Protein AF-A0A7X8EXA1-F1 (afdb_monomer)

Structure (mmCIF, N/CA/C/O backbone):
data_AF-A0A7X8EXA1-F1
#
_entry.id   AF-A0A7X8EXA1-F1
#
loop_
_atom_site.group_PDB
_atom_site.id
_atom_site.type_symbol
_atom_site.label_atom_id
_atom_site.label_alt_id
_atom_site.label_comp_id
_atom_site.label_asym_id
_atom_site.label_entity_id
_atom_site.label_seq_id
_atom_site.pdbx_PDB_ins_code
_atom_site.Cartn_x
_atom_site.Cartn_y
_atom_site.Cartn_z
_atom_site.occupancy
_atom_site.B_iso_or_equiv
_atom_site.auth_seq_id
_atom_site.auth_comp_id
_atom_site.auth_asym_id
_atom_site.auth_atom_id
_atom_site.pdbx_PDB_model_num
ATOM 1 N N . MET A 1 1 ? 13.795 88.797 9.357 1.00 57.66 1 MET A N 1
ATOM 2 C CA . MET A 1 1 ? 13.241 87.889 10.390 1.00 57.66 1 MET A CA 1
ATOM 3 C C . MET A 1 1 ? 12.680 86.569 9.829 1.00 57.66 1 MET A C 1
ATOM 5 O O . MET A 1 1 ? 12.387 85.672 10.601 1.00 57.66 1 MET A O 1
ATOM 9 N N . THR A 1 2 ? 12.597 86.390 8.504 1.00 54.97 2 THR A N 1
ATOM 10 C CA . THR A 1 2 ? 11.978 85.218 7.845 1.00 54.97 2 THR A CA 1
ATOM 11 C C . THR A 1 2 ? 12.916 84.017 7.639 1.00 54.97 2 THR A C 1
ATOM 13 O O . THR A 1 2 ? 12.450 82.886 7.584 1.00 54.97 2 THR A O 1
ATOM 16 N N . LYS A 1 3 ? 14.245 84.219 7.595 1.00 51.75 3 LYS A N 1
ATOM 17 C CA . LYS A 1 3 ? 15.216 83.119 7.404 1.00 51.75 3 LYS A CA 1
ATOM 18 C C . LYS A 1 3 ? 15.344 82.175 8.608 1.00 51.75 3 LYS A C 1
ATOM 20 O O . LYS A 1 3 ? 15.678 81.016 8.412 1.00 51.75 3 LYS A O 1
ATOM 25 N N . PHE A 1 4 ? 15.042 82.625 9.827 1.00 53.31 4 PHE A N 1
ATOM 26 C CA . PHE A 1 4 ? 15.158 81.777 11.023 1.00 53.31 4 PHE A CA 1
ATOM 27 C C . PHE A 1 4 ? 14.016 80.760 11.169 1.00 53.31 4 PHE A C 1
ATOM 29 O O . PHE A 1 4 ? 14.211 79.714 11.782 1.00 53.31 4 PHE A O 1
ATOM 36 N N . LYS A 1 5 ? 12.847 81.016 10.564 1.00 60.47 5 LYS A N 1
ATOM 37 C CA . LYS A 1 5 ? 11.698 80.102 10.646 1.00 60.47 5 LYS A CA 1
ATOM 38 C C . LYS A 1 5 ? 11.886 78.855 9.769 1.00 60.47 5 LYS A C 1
ATOM 40 O O . LYS A 1 5 ? 11.562 77.755 10.199 1.00 60.47 5 LYS A O 1
ATOM 45 N N . LEU A 1 6 ? 12.536 79.009 8.611 1.00 58.44 6 LEU A N 1
ATOM 46 C CA . LEU A 1 6 ? 12.763 77.911 7.663 1.00 58.44 6 LEU A CA 1
ATOM 47 C C . LEU A 1 6 ? 13.738 76.839 8.195 1.00 58.44 6 LEU A C 1
ATOM 49 O O . LEU A 1 6 ? 13.540 75.651 7.967 1.00 58.44 6 LEU A O 1
ATOM 53 N N . PHE A 1 7 ? 14.776 77.233 8.944 1.00 60.03 7 PHE A N 1
ATOM 54 C CA . PHE A 1 7 ? 15.737 76.271 9.509 1.00 60.03 7 PHE A CA 1
ATOM 55 C C . PHE A 1 7 ? 15.149 75.439 10.657 1.00 60.03 7 PHE A C 1
ATOM 57 O O . PHE A 1 7 ? 15.532 74.282 10.830 1.00 60.03 7 PHE A O 1
ATOM 64 N N . SER A 1 8 ? 14.195 76.003 11.403 1.00 68.06 8 SER A N 1
ATOM 65 C CA . SER A 1 8 ? 13.476 75.300 12.472 1.00 68.06 8 SER A CA 1
ATOM 66 C C . SER A 1 8 ? 12.603 74.168 11.916 1.00 68.06 8 SER A C 1
ATOM 68 O O . SER A 1 8 ? 12.642 73.043 12.412 1.00 68.06 8 SER A O 1
ATOM 70 N N . GLU A 1 9 ? 11.881 74.432 10.825 1.00 72.25 9 GLU A N 1
ATOM 71 C CA . GLU A 1 9 ? 10.966 73.460 10.214 1.00 72.25 9 GLU A CA 1
ATOM 72 C C . GLU A 1 9 ? 11.718 72.302 9.539 1.00 72.25 9 GLU A C 1
ATOM 74 O O . GLU A 1 9 ? 11.336 71.142 9.689 1.00 72.25 9 GLU A O 1
ATOM 79 N N . VAL A 1 10 ? 12.861 72.575 8.899 1.00 72.19 10 VAL A N 1
ATOM 80 C CA . VAL A 1 10 ? 13.711 71.522 8.310 1.00 72.19 10 VAL A CA 1
ATOM 81 C C . VAL A 1 10 ? 14.333 70.627 9.389 1.00 72.19 10 VAL A C 1
ATOM 83 O O . VAL A 1 10 ? 14.447 69.414 9.199 1.00 72.19 10 VAL A O 1
ATOM 86 N N . ALA A 1 11 ? 14.717 71.190 10.538 1.00 74.00 11 ALA A N 1
ATOM 87 C CA . ALA A 1 11 ? 15.238 70.410 11.660 1.00 74.00 11 ALA A CA 1
ATOM 88 C C . ALA A 1 11 ? 14.150 69.541 12.315 1.00 74.00 11 ALA A C 1
ATOM 90 O O . ALA A 1 11 ? 14.417 68.388 12.663 1.00 74.00 11 ALA A O 1
ATOM 91 N N . ALA A 1 12 ? 12.922 70.056 12.435 1.00 77.06 12 ALA A N 1
ATOM 92 C CA . ALA A 1 12 ? 11.778 69.301 12.940 1.00 77.06 12 ALA A CA 1
ATOM 93 C C . ALA A 1 12 ? 11.393 68.146 11.999 1.00 77.06 12 ALA A C 1
ATOM 95 O O . ALA A 1 12 ? 11.204 67.021 12.458 1.00 77.06 12 ALA A O 1
ATOM 96 N N . MET A 1 13 ? 11.380 68.385 10.684 1.00 78.69 13 MET A N 1
ATOM 97 C CA . MET A 1 13 ? 11.054 67.361 9.688 1.00 78.69 13 MET A CA 1
ATOM 98 C C . MET A 1 13 ? 12.090 66.227 9.657 1.00 78.69 13 MET A C 1
ATOM 100 O O . MET A 1 13 ? 11.718 65.060 9.589 1.00 78.69 13 MET A O 1
ATOM 104 N N . LYS A 1 14 ? 13.388 66.539 9.792 1.00 76.31 14 LYS A N 1
ATOM 105 C CA . LYS A 1 14 ? 14.449 65.516 9.875 1.00 76.31 14 LYS A CA 1
ATOM 106 C C . LYS A 1 14 ? 14.354 64.664 11.143 1.00 76.31 14 LYS A C 1
ATOM 108 O O . LYS A 1 14 ? 14.619 63.467 11.086 1.00 76.31 14 LYS A O 1
ATOM 113 N N . ARG A 1 15 ? 13.958 65.256 12.276 1.00 78.00 15 ARG A N 1
ATOM 114 C CA . ARG A 1 15 ? 13.738 64.519 13.533 1.00 78.00 15 ARG A CA 1
ATOM 115 C C . ARG A 1 15 ? 12.502 63.629 13.463 1.00 78.00 15 ARG A C 1
ATOM 117 O O . ARG A 1 15 ? 12.566 62.495 13.921 1.00 78.00 15 ARG A O 1
ATOM 124 N N . LEU A 1 16 ? 11.420 64.115 12.853 1.00 80.00 16 LEU A N 1
ATOM 125 C CA . LEU A 1 16 ? 10.209 63.325 12.637 1.00 80.00 16 LEU A CA 1
ATOM 126 C C . LEU A 1 16 ? 10.483 62.142 11.705 1.00 80.00 16 LEU A C 1
ATOM 128 O O . LEU A 1 16 ? 10.108 61.025 12.034 1.00 80.00 16 LEU A O 1
ATOM 132 N N . LEU A 1 17 ? 11.199 62.363 10.597 1.00 77.19 17 LEU A N 1
ATOM 133 C CA . LEU A 1 17 ? 11.576 61.297 9.667 1.00 77.19 17 LEU A CA 1
ATOM 134 C C . LEU A 1 17 ? 12.504 60.268 10.333 1.00 77.19 17 LEU A C 1
ATOM 136 O O . LEU A 1 17 ? 12.326 59.071 10.145 1.00 77.19 17 LEU A O 1
ATOM 140 N N . GLY A 1 18 ? 13.448 60.723 11.163 1.00 76.00 18 GLY A N 1
ATOM 141 C CA . GLY A 1 18 ? 14.304 59.842 11.959 1.00 76.00 18 GLY A CA 1
ATOM 142 C C . GLY A 1 18 ? 13.521 58.995 12.964 1.00 76.00 18 GLY A C 1
ATOM 143 O O . GLY A 1 18 ? 13.777 57.802 13.064 1.00 76.00 18 GLY A O 1
ATOM 144 N N . LEU A 1 19 ? 12.538 59.579 13.659 1.00 74.38 19 LEU A N 1
ATOM 145 C CA . LEU A 1 19 ? 11.654 58.861 14.588 1.00 74.38 19 LEU A CA 1
ATOM 146 C C . LEU A 1 19 ? 10.725 57.876 13.869 1.00 74.38 19 LEU A C 1
ATOM 148 O O . LEU A 1 19 ? 10.514 56.780 14.375 1.00 74.38 19 LEU A O 1
ATOM 152 N N . LEU A 1 20 ? 10.221 58.228 12.683 1.00 68.62 20 LEU A N 1
ATOM 153 C CA . LEU A 1 20 ? 9.398 57.341 11.856 1.00 68.62 20 LEU A CA 1
ATOM 154 C C . LEU A 1 20 ? 10.208 56.151 11.335 1.00 68.62 20 LEU A C 1
ATOM 156 O O . LEU A 1 20 ? 9.727 55.027 11.393 1.00 68.62 20 LEU A O 1
ATOM 160 N N . MET A 1 21 ? 11.455 56.377 10.912 1.00 71.25 21 MET A N 1
ATOM 161 C CA . MET A 1 21 ? 12.379 55.306 10.524 1.00 71.25 21 MET A CA 1
ATOM 162 C C . MET A 1 21 ? 12.764 54.434 11.724 1.00 71.25 21 MET A C 1
ATOM 164 O O . MET A 1 21 ? 12.786 53.217 11.601 1.00 71.25 21 MET A O 1
ATOM 168 N N . PHE A 1 22 ? 13.007 55.022 12.902 1.00 65.25 22 PHE A N 1
ATOM 169 C CA . PHE A 1 22 ? 13.291 54.249 14.115 1.00 65.25 22 PHE A CA 1
ATOM 170 C C . PHE A 1 22 ? 12.087 53.405 14.543 1.00 65.25 22 PHE A C 1
ATOM 172 O O . PHE A 1 22 ? 12.274 52.243 14.885 1.00 65.25 22 PHE A O 1
ATOM 179 N N . ALA A 1 23 ? 10.866 53.944 14.458 1.00 63.88 23 ALA A N 1
ATOM 180 C CA . ALA A 1 23 ? 9.625 53.204 14.695 1.00 63.88 23 ALA A CA 1
ATOM 181 C C . ALA A 1 23 ? 9.433 52.065 13.676 1.00 63.88 23 ALA A C 1
ATOM 183 O O . ALA A 1 23 ? 9.052 50.966 14.062 1.00 63.88 23 ALA A O 1
ATOM 184 N N . TYR A 1 24 ? 9.783 52.285 12.402 1.00 54.41 24 TYR A N 1
ATOM 185 C CA . TYR A 1 24 ? 9.725 51.258 11.352 1.00 54.41 24 TYR A CA 1
ATOM 186 C C . TYR A 1 24 ? 10.758 50.134 11.525 1.00 54.41 24 TYR A C 1
ATOM 188 O O . TYR A 1 24 ? 10.539 49.029 11.046 1.00 54.41 24 TYR A O 1
ATOM 196 N N . ILE A 1 25 ? 11.883 50.397 12.200 1.00 55.88 25 ILE A N 1
ATOM 197 C CA . ILE A 1 25 ? 12.930 49.393 12.477 1.00 55.88 25 ILE A CA 1
ATOM 198 C C . ILE A 1 25 ? 12.704 48.706 13.840 1.00 55.88 25 ILE A C 1
ATOM 200 O O . ILE A 1 25 ? 13.284 47.658 14.109 1.0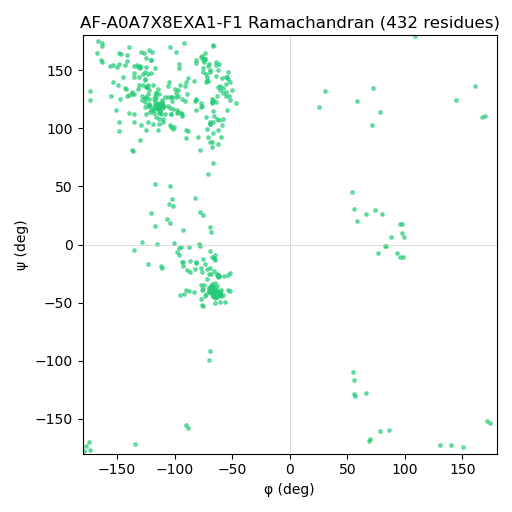0 55.88 25 ILE A O 1
ATOM 204 N N . SER A 1 26 ? 11.852 49.269 14.707 1.00 42.91 26 SER A N 1
ATOM 205 C CA . SER A 1 26 ? 11.541 48.717 16.038 1.00 42.91 26 SER A CA 1
ATOM 206 C C . SER A 1 26 ? 10.224 47.940 16.119 1.00 42.91 26 SER A C 1
ATOM 208 O O . SER A 1 26 ? 9.927 47.375 17.170 1.00 42.91 26 SER A O 1
ATOM 210 N N . VAL A 1 27 ? 9.492 47.794 15.009 1.00 40.69 27 VAL A N 1
ATOM 211 C CA . VAL A 1 27 ? 8.623 46.623 14.822 1.00 40.69 27 VAL A CA 1
ATOM 212 C C . VAL A 1 27 ? 9.540 45.429 14.582 1.00 40.69 27 VAL A C 1
ATOM 214 O O . VAL A 1 27 ? 9.992 45.167 13.471 1.00 40.69 27 VAL A O 1
ATOM 217 N N . SER A 1 28 ? 9.876 44.735 15.665 1.00 34.12 28 SER A N 1
ATOM 218 C CA . SER A 1 28 ? 10.446 43.396 15.607 1.00 34.12 28 SER A CA 1
ATOM 219 C C . SER A 1 28 ? 9.615 42.556 14.639 1.00 34.12 28 SER A C 1
ATOM 221 O O . SER A 1 28 ? 8.415 42.396 14.856 1.00 34.12 28 SER A O 1
ATOM 223 N N . MET A 1 29 ? 10.249 42.013 13.595 1.00 37.69 29 MET A N 1
ATOM 224 C CA . MET A 1 29 ? 9.716 40.854 12.885 1.00 37.69 29 MET A CA 1
ATOM 225 C C . MET A 1 29 ? 9.664 39.716 13.907 1.00 37.69 29 MET A C 1
ATOM 227 O O . MET A 1 29 ? 10.631 38.977 14.082 1.00 37.69 29 MET A O 1
ATOM 231 N N . SER A 1 30 ? 8.575 39.628 14.668 1.00 35.41 30 SER A N 1
ATOM 232 C CA . SER A 1 30 ? 8.242 38.402 15.367 1.00 35.41 30 SER A CA 1
ATOM 233 C C . SER A 1 30 ? 7.915 37.400 14.273 1.00 35.41 30 SER A C 1
ATOM 235 O O . SER A 1 30 ? 6.872 37.502 13.630 1.00 35.41 30 SER A O 1
ATOM 237 N N . PHE A 1 31 ? 8.824 36.460 14.024 1.00 46.53 31 PHE A N 1
ATOM 238 C CA . PHE A 1 31 ? 8.404 35.183 13.471 1.00 46.53 31 PHE A CA 1
ATOM 239 C C . PHE A 1 31 ? 7.334 34.678 14.432 1.00 46.53 31 PHE A C 1
ATOM 241 O O . PHE A 1 31 ? 7.623 34.524 15.622 1.00 46.53 31 PHE A O 1
ATOM 248 N N . ALA A 1 32 ? 6.096 34.545 13.957 1.00 46.31 32 ALA A N 1
ATOM 249 C CA . ALA A 1 32 ? 5.057 33.859 14.700 1.00 46.31 32 ALA A CA 1
ATOM 250 C C . ALA A 1 32 ? 5.573 32.432 14.910 1.00 46.31 32 ALA A C 1
ATOM 252 O O . ALA A 1 32 ? 5.526 31.585 14.025 1.00 46.31 32 ALA A O 1
ATOM 253 N N . GLY A 1 33 ? 6.233 32.201 16.042 1.00 52.16 33 GLY A N 1
ATOM 254 C CA . GLY A 1 33 ? 6.531 30.860 16.487 1.00 52.16 33 GLY A CA 1
ATOM 255 C C . GLY A 1 33 ? 5.198 30.306 16.936 1.00 52.16 33 GLY A C 1
ATOM 256 O O . GLY A 1 33 ? 4.767 30.655 18.032 1.00 52.16 33 GLY A O 1
ATOM 257 N N . TYR A 1 34 ? 4.537 29.511 16.095 1.00 68.12 34 TYR A N 1
ATOM 258 C CA . TYR A 1 34 ? 3.334 28.760 16.464 1.00 68.12 34 TYR A CA 1
ATOM 259 C C . TYR A 1 34 ? 3.733 27.694 17.489 1.00 68.12 34 TYR A C 1
ATOM 261 O O . TYR A 1 34 ? 3.852 26.513 17.192 1.00 68.12 34 TYR A O 1
ATOM 269 N N . SER A 1 35 ? 4.071 28.118 18.706 1.00 71.38 35 SER A N 1
ATOM 270 C CA . SER A 1 35 ? 4.483 27.220 19.786 1.00 71.38 35 SER A CA 1
ATOM 271 C C . SER A 1 35 ? 3.341 26.307 20.227 1.00 71.38 35 SER A C 1
ATOM 273 O O . SER A 1 35 ? 3.572 25.254 20.814 1.00 71.38 35 SER A O 1
ATOM 275 N N . ASP A 1 36 ? 2.108 26.725 19.964 1.00 86.06 36 ASP A N 1
ATOM 276 C CA . ASP A 1 36 ? 0.900 25.952 20.206 1.00 86.06 36 ASP A CA 1
ATOM 277 C C . ASP A 1 36 ? 0.594 24.952 19.081 1.00 86.06 36 ASP A C 1
ATOM 279 O O . ASP A 1 36 ? -0.068 23.951 19.354 1.00 86.06 36 ASP A O 1
ATOM 283 N N . GLY A 1 37 ? 1.123 25.153 17.870 1.00 92.56 37 GLY A N 1
ATOM 284 C CA . GLY A 1 37 ? 0.905 24.275 16.721 1.00 92.56 37 GLY A CA 1
ATOM 285 C C . GLY A 1 37 ? -0.492 24.406 16.118 1.00 92.56 37 GLY A C 1
ATOM 286 O O . GLY A 1 37 ? -1.003 23.425 15.585 1.00 92.56 37 GLY A O 1
ATOM 287 N N . TRP A 1 38 ? -1.115 25.585 16.207 1.00 95.75 38 TRP A N 1
ATOM 288 C CA . TRP A 1 38 ? -2.446 25.831 15.647 1.00 95.75 38 TRP A CA 1
ATOM 289 C C . TRP A 1 38 ? -2.451 26.999 14.661 1.00 95.75 38 TRP A C 1
ATOM 291 O O . TRP A 1 38 ? -1.713 27.966 14.822 1.00 95.75 38 TRP A O 1
ATOM 301 N N . ILE A 1 39 ? -3.314 26.888 13.652 1.00 94.19 39 ILE A N 1
ATOM 302 C CA . ILE A 1 39 ? -3.810 27.998 12.836 1.00 94.19 39 ILE A CA 1
ATOM 303 C C . ILE A 1 39 ? -5.338 27.939 12.920 1.00 94.19 39 ILE A C 1
ATOM 305 O O . ILE A 1 39 ? -5.996 27.118 12.275 1.00 94.19 39 ILE A O 1
ATOM 309 N N . THR A 1 40 ? -5.896 28.766 13.786 1.00 95.00 40 THR A N 1
ATOM 310 C CA . THR A 1 40 ? -7.311 28.804 14.155 1.00 95.00 40 THR A CA 1
ATOM 311 C C . THR A 1 40 ? -8.110 29.774 13.287 1.00 95.00 40 THR A C 1
ATOM 313 O O . THR A 1 40 ? -7.573 30.496 12.446 1.00 95.00 40 THR A O 1
ATOM 316 N N . ALA A 1 41 ? -9.431 29.784 13.457 1.00 92.38 41 ALA A N 1
ATOM 317 C CA . ALA A 1 41 ? -10.293 30.765 12.811 1.00 92.38 41 ALA A CA 1
ATOM 318 C C . ALA A 1 41 ? -9.799 32.204 13.054 1.00 92.38 41 ALA A C 1
ATOM 320 O O . ALA A 1 41 ? -9.413 32.550 14.164 1.00 92.38 41 ALA A O 1
ATOM 321 N N . GLU A 1 42 ? -9.876 33.039 12.012 1.00 88.75 42 GLU A N 1
ATOM 322 C CA . GLU A 1 42 ? -9.376 34.430 11.970 1.00 88.75 42 GLU A CA 1
ATOM 323 C C . GLU A 1 42 ? -7.854 34.586 11.817 1.00 88.75 42 GLU A C 1
ATOM 325 O O . GLU A 1 42 ? -7.387 35.696 11.552 1.00 88.75 42 GLU A O 1
ATOM 330 N N . GLU A 1 43 ? -7.087 33.497 11.878 1.00 92.56 43 GLU A N 1
ATOM 331 C CA . GLU A 1 43 ? -5.656 33.515 11.579 1.00 92.56 43 GLU A CA 1
ATOM 332 C C . GLU A 1 43 ? -5.426 33.270 10.085 1.00 92.56 43 GLU A C 1
ATOM 334 O O . GLU A 1 43 ? -5.967 32.337 9.483 1.00 92.56 43 GLU A O 1
ATOM 339 N N . TYR A 1 44 ? -4.627 34.139 9.466 1.00 92.81 44 TYR A N 1
ATOM 340 C CA . TYR A 1 44 ? -4.177 33.957 8.094 1.00 92.81 44 TYR A CA 1
ATOM 341 C C . TYR A 1 44 ? -2.694 34.253 7.985 1.00 92.81 44 TYR A C 1
ATOM 343 O O . TYR A 1 44 ? -2.247 35.397 8.106 1.00 92.81 44 TYR A O 1
ATOM 351 N N . GLU A 1 45 ? -1.939 33.202 7.712 1.00 93.12 45 GLU A N 1
ATOM 352 C CA . GLU A 1 45 ? -0.497 33.247 7.792 1.00 93.12 45 GLU A CA 1
ATOM 353 C C . GLU A 1 45 ? 0.155 33.512 6.440 1.00 93.12 45 GLU A C 1
ATOM 355 O O . GLU A 1 45 ? -0.366 33.193 5.372 1.00 93.12 45 GLU A O 1
ATOM 360 N N . GLY A 1 46 ? 1.336 34.125 6.479 1.00 92.88 46 GLY A N 1
ATOM 361 C CA . GLY A 1 46 ? 2.170 34.270 5.293 1.00 92.88 46 GLY A CA 1
ATOM 362 C C . GLY A 1 46 ? 2.724 32.910 4.875 1.00 92.88 46 GLY A C 1
ATOM 363 O O . GLY A 1 46 ? 2.106 32.170 4.118 1.00 92.88 46 GLY A O 1
ATOM 364 N N . HIS A 1 47 ? 3.906 32.573 5.375 1.00 94.75 47 HIS A N 1
ATOM 365 C CA . HIS A 1 47 ? 4.546 31.291 5.109 1.00 94.75 47 HIS A CA 1
ATOM 366 C C . HIS A 1 47 ? 4.905 30.611 6.427 1.00 94.75 47 HIS A C 1
ATOM 368 O O . HIS A 1 47 ? 5.671 31.162 7.219 1.00 94.75 47 HIS A O 1
ATOM 374 N N . VAL A 1 48 ? 4.392 29.404 6.631 1.00 94.62 48 VAL A N 1
ATOM 375 C CA . VAL A 1 48 ? 4.649 28.574 7.806 1.00 94.62 48 VAL A CA 1
ATOM 376 C C . VAL A 1 48 ? 5.591 27.451 7.405 1.00 94.62 48 VAL A C 1
ATOM 378 O O . VAL A 1 48 ? 5.333 26.743 6.442 1.00 94.62 48 VAL A O 1
ATOM 381 N N . SER A 1 49 ? 6.696 27.288 8.129 1.00 95.50 49 SER A N 1
ATOM 382 C CA . SER A 1 49 ? 7.595 26.141 7.970 1.00 95.50 49 SER A CA 1
ATOM 383 C C . SER A 1 49 ? 7.579 25.333 9.261 1.00 95.50 49 SER A C 1
ATOM 385 O O . SER A 1 49 ? 7.894 25.871 10.325 1.00 95.50 49 SER A O 1
ATOM 387 N N . TRP A 1 50 ? 7.187 24.064 9.175 1.00 95.44 50 TRP A N 1
ATOM 388 C CA . TRP A 1 50 ? 6.974 23.200 10.331 1.00 95.44 50 TRP A CA 1
ATOM 389 C C . TRP A 1 50 ? 7.856 21.952 10.274 1.00 95.44 50 TRP A C 1
ATOM 391 O O . TRP A 1 50 ? 7.708 21.074 9.421 1.00 95.44 50 TRP A O 1
ATOM 401 N N . THR A 1 51 ? 8.783 21.864 11.226 1.00 94.50 51 THR A N 1
ATOM 402 C CA . THR A 1 51 ? 9.788 20.793 11.335 1.00 94.50 51 THR A CA 1
ATOM 403 C C . THR A 1 51 ? 9.622 19.945 12.597 1.00 94.50 51 THR A C 1
ATOM 405 O O . THR A 1 51 ? 10.424 19.040 12.830 1.00 94.50 51 THR A O 1
ATOM 408 N N . ASN A 1 52 ? 8.623 20.240 13.437 1.00 90.06 52 ASN A N 1
ATOM 409 C CA . ASN A 1 52 ? 8.424 19.550 14.707 1.00 90.06 52 ASN A CA 1
ATOM 410 C C . ASN A 1 52 ? 7.796 18.168 14.470 1.00 90.06 52 ASN A C 1
ATOM 412 O O . ASN A 1 52 ? 6.688 18.067 13.951 1.00 90.06 52 ASN A O 1
ATOM 416 N N . SER A 1 53 ? 8.508 17.111 14.861 1.00 90.31 53 SER A N 1
ATOM 417 C CA . SER A 1 53 ? 8.050 15.718 14.761 1.00 90.31 53 SER A CA 1
ATOM 418 C C . SER A 1 53 ? 7.226 15.254 15.965 1.00 90.31 53 SER A C 1
ATOM 420 O O . SER A 1 53 ? 6.597 14.206 15.908 1.00 90.31 53 SER A O 1
ATOM 422 N N . ASN A 1 54 ? 7.248 16.000 17.073 1.00 90.69 54 ASN A N 1
ATOM 423 C CA . ASN A 1 54 ? 6.573 15.622 18.319 1.00 90.69 54 ASN A CA 1
ATOM 424 C C . ASN A 1 54 ? 5.191 16.273 18.467 1.00 90.69 54 ASN A C 1
ATOM 426 O O . ASN A 1 54 ? 4.462 15.960 19.406 1.00 90.69 54 ASN A O 1
ATOM 430 N N . GLN A 1 55 ? 4.857 17.217 17.589 1.00 92.75 55 GLN A N 1
ATOM 431 C CA . GLN A 1 55 ? 3.620 17.983 17.632 1.00 92.75 55 GLN A CA 1
ATOM 432 C C . GLN A 1 55 ? 3.186 18.313 16.210 1.00 92.75 55 GLN A C 1
ATOM 434 O O . GLN A 1 55 ? 3.953 18.903 15.445 1.00 92.75 55 GLN A O 1
ATOM 439 N N . SER A 1 56 ? 1.955 17.948 15.877 1.00 95.12 56 SER A N 1
ATOM 440 C CA . SER A 1 56 ? 1.353 18.265 14.588 1.00 95.12 56 SER A CA 1
ATOM 441 C C . SER A 1 56 ? 0.999 19.749 14.511 1.00 95.12 56 SER A C 1
ATOM 443 O O . SER A 1 56 ? 0.628 20.355 15.518 1.00 95.12 56 SER A O 1
ATOM 445 N N . LEU A 1 57 ? 1.092 20.323 13.314 1.00 96.88 57 LEU A N 1
ATOM 446 C CA . LEU A 1 57 ? 0.455 21.598 13.000 1.00 96.88 57 LEU A CA 1
ATOM 447 C C . LEU A 1 57 ? -1.013 21.322 12.668 1.00 96.88 57 LEU A C 1
ATOM 449 O O . LEU A 1 57 ? -1.292 20.498 11.800 1.00 96.88 57 LEU A O 1
ATOM 453 N N . ILE A 1 58 ? -1.941 21.987 13.349 1.00 97.56 58 ILE A N 1
ATOM 454 C CA . ILE A 1 58 ? -3.381 21.808 13.151 1.00 97.56 58 ILE A CA 1
ATOM 455 C C . ILE A 1 58 ? -3.966 23.086 12.557 1.00 97.56 58 ILE A C 1
ATOM 457 O O . ILE A 1 58 ? -3.887 24.152 13.165 1.00 97.56 58 ILE A O 1
ATOM 461 N N . VAL A 1 59 ? -4.594 22.977 11.389 1.00 97.56 59 VAL A N 1
ATOM 462 C CA . VAL A 1 59 ? -5.368 24.066 10.784 1.00 97.56 59 VAL A CA 1
ATOM 463 C C . VAL A 1 59 ? -6.849 23.813 11.030 1.00 97.56 59 VAL A C 1
ATOM 465 O O . VAL A 1 59 ? -7.404 22.816 10.562 1.00 97.56 59 VAL A O 1
ATOM 468 N N . ASP A 1 60 ? -7.487 24.711 11.778 1.00 96.94 60 ASP A N 1
ATOM 469 C CA . ASP A 1 60 ? -8.902 24.623 12.135 1.00 96.94 60 ASP A CA 1
ATOM 470 C C . ASP A 1 60 ? -9.586 25.992 12.002 1.00 96.94 60 ASP A C 1
ATOM 472 O O . ASP A 1 60 ? -9.745 26.754 12.958 1.00 96.94 60 ASP A O 1
ATOM 476 N N . GLY A 1 61 ? -9.950 26.319 10.763 1.00 94.12 61 GLY A N 1
ATOM 477 C CA . GLY A 1 61 ? -10.725 27.503 10.394 1.00 94.12 61 GLY A CA 1
ATOM 478 C C . GLY A 1 61 ? -9.894 28.683 9.886 1.00 94.12 61 GLY A C 1
ATOM 479 O O . GLY A 1 61 ? -10.470 29.631 9.351 1.00 94.12 61 GLY A O 1
ATOM 480 N N . GLY A 1 62 ? -8.567 28.632 10.013 1.00 95.38 62 GLY A N 1
ATOM 481 C CA . GLY A 1 62 ? -7.651 29.672 9.532 1.00 95.38 62 GLY A CA 1
ATOM 482 C C . GLY A 1 62 ? -7.171 29.465 8.095 1.00 95.38 62 GLY A C 1
ATOM 483 O O . GLY A 1 62 ? -7.857 28.852 7.274 1.00 95.38 62 GLY A O 1
ATOM 484 N N . GLY A 1 63 ? -6.011 30.006 7.737 1.00 96.62 63 GLY A N 1
ATOM 485 C CA . GLY A 1 63 ? -5.439 29.854 6.398 1.00 96.62 63 GLY A CA 1
ATOM 486 C C . GLY A 1 63 ? -3.974 30.267 6.313 1.00 96.62 63 GLY A C 1
ATOM 487 O O . GLY A 1 63 ? -3.401 30.762 7.280 1.00 96.62 63 GLY A O 1
ATOM 488 N N . ALA A 1 64 ? -3.358 30.059 5.151 1.00 96.50 64 ALA A N 1
ATOM 489 C CA . ALA A 1 64 ? -1.981 30.476 4.907 1.00 96.50 64 ALA A CA 1
ATOM 490 C C . ALA A 1 64 ? -1.688 30.684 3.414 1.00 96.50 64 ALA A C 1
ATOM 492 O O . ALA A 1 64 ? -2.276 30.028 2.552 1.00 96.50 64 ALA A O 1
ATOM 493 N N . ILE A 1 65 ? -0.712 31.534 3.080 1.00 96.94 65 ILE A N 1
ATOM 494 C CA . ILE A 1 65 ? -0.161 31.566 1.714 1.00 96.94 65 ILE A CA 1
ATOM 495 C C . ILE A 1 65 ? 0.651 30.287 1.458 1.00 96.94 65 ILE A C 1
ATOM 497 O O . ILE A 1 65 ? 0.558 29.699 0.387 1.00 96.94 65 ILE A O 1
ATOM 501 N N . GLY A 1 66 ? 1.427 29.817 2.429 1.00 97.00 66 GLY A N 1
ATOM 502 C CA . GLY A 1 66 ? 2.188 28.579 2.286 1.00 97.00 66 GLY A CA 1
ATOM 503 C C . GLY A 1 66 ? 2.358 27.859 3.610 1.00 97.00 66 GLY A C 1
ATOM 504 O O . GLY A 1 66 ? 2.664 28.496 4.615 1.00 97.00 66 GLY A O 1
ATOM 505 N N . ILE A 1 67 ? 2.196 26.541 3.597 1.00 97.88 67 ILE A N 1
ATOM 506 C CA . ILE A 1 67 ? 2.583 25.656 4.692 1.00 97.88 67 ILE A CA 1
ATOM 507 C C . ILE A 1 67 ? 3.588 24.653 4.141 1.00 97.88 67 ILE A C 1
ATOM 509 O O . ILE A 1 67 ? 3.279 23.894 3.229 1.00 97.88 67 ILE A O 1
ATOM 513 N N . GLU A 1 68 ? 4.793 24.652 4.691 1.00 97.94 68 GLU A N 1
ATOM 514 C CA . GLU A 1 68 ? 5.870 23.748 4.319 1.00 97.94 68 GLU A CA 1
ATOM 515 C C . GLU A 1 68 ? 6.189 22.805 5.483 1.00 97.94 68 GLU A C 1
ATOM 517 O O . GLU A 1 68 ? 6.714 23.224 6.518 1.00 97.94 68 GLU A O 1
ATOM 522 N N . MET A 1 69 ? 5.906 21.521 5.295 1.00 98.06 69 MET A N 1
ATOM 523 C CA . MET A 1 69 ? 6.207 20.442 6.232 1.00 98.06 69 MET A CA 1
ATOM 524 C C . MET A 1 69 ? 7.535 19.785 5.837 1.00 98.06 69 MET A C 1
ATOM 526 O O . MET A 1 69 ? 7.803 19.584 4.651 1.00 98.06 69 MET A O 1
ATOM 530 N N . ARG A 1 70 ? 8.396 19.483 6.813 1.00 95.50 70 ARG A N 1
ATOM 531 C CA . ARG A 1 70 ? 9.744 18.917 6.606 1.00 95.50 70 ARG A CA 1
ATOM 532 C C . ARG A 1 70 ? 10.091 17.872 7.664 1.00 95.50 70 ARG A C 1
ATOM 534 O O . ARG A 1 70 ? 9.524 17.875 8.757 1.00 95.50 70 ARG A O 1
ATOM 541 N N . ASN A 1 71 ? 11.109 17.056 7.397 1.00 94.25 71 ASN A N 1
ATOM 542 C CA . ASN A 1 71 ? 11.523 15.935 8.244 1.00 94.25 71 ASN A CA 1
ATOM 543 C C . ASN A 1 71 ? 10.356 14.954 8.483 1.00 94.25 71 ASN A C 1
ATOM 545 O O . ASN A 1 71 ? 9.704 14.550 7.533 1.00 94.25 71 ASN A O 1
ATOM 549 N N . HIS A 1 72 ? 10.087 14.578 9.736 1.00 94.38 72 HIS A N 1
ATOM 550 C CA . HIS A 1 72 ? 8.994 13.684 10.145 1.00 94.38 72 HIS A CA 1
ATOM 551 C C . HIS A 1 72 ? 7.800 14.458 10.731 1.00 94.38 72 HIS A C 1
ATOM 553 O O . HIS A 1 72 ? 7.187 14.018 11.703 1.00 94.38 72 HIS A O 1
ATOM 559 N N . SER A 1 73 ? 7.535 15.672 10.243 1.00 96.12 73 SER A N 1
ATOM 560 C CA . SER A 1 73 ? 6.470 16.509 10.793 1.00 96.12 73 SER A CA 1
ATOM 561 C C . SER A 1 73 ? 5.085 16.128 10.259 1.00 96.12 73 SER A C 1
ATOM 563 O O . SER A 1 73 ? 4.959 15.486 9.217 1.00 96.12 73 SER A O 1
ATOM 565 N N . GLN A 1 74 ? 4.039 16.503 10.998 1.00 97.62 74 GLN A N 1
ATOM 566 C CA . GLN A 1 74 ? 2.652 16.145 10.685 1.00 97.62 74 GLN A CA 1
ATOM 567 C C . GLN A 1 74 ? 1.777 17.393 10.565 1.00 97.62 74 GLN A C 1
ATOM 569 O O . GLN A 1 74 ? 1.874 18.299 11.398 1.00 97.62 74 GLN A O 1
ATOM 574 N N . LEU A 1 75 ? 0.928 17.433 9.541 1.00 98.38 75 LEU A N 1
ATOM 575 C CA . LEU A 1 75 ? -0.079 18.470 9.313 1.00 98.38 75 LEU A CA 1
ATOM 576 C C . LEU A 1 75 ? -1.469 17.841 9.368 1.00 98.38 75 LEU A C 1
ATOM 578 O O . LEU A 1 75 ? -1.736 16.888 8.647 1.00 98.38 75 LEU A O 1
ATOM 582 N N . GLU A 1 76 ? -2.364 18.400 10.177 1.00 98.25 76 GLU A N 1
ATOM 583 C CA . GLU A 1 76 ? -3.785 18.053 10.175 1.00 98.25 76 GLU A CA 1
ATOM 584 C C . GLU A 1 76 ? -4.592 19.270 9.709 1.00 98.25 76 GLU A C 1
ATOM 586 O O . GLU A 1 76 ? -4.601 20.310 10.369 1.00 98.25 76 GLU A O 1
ATOM 591 N N . VAL A 1 77 ? -5.296 19.153 8.583 1.00 98.31 77 VAL A N 1
ATOM 592 C CA . VAL A 1 77 ? -6.204 20.199 8.090 1.00 98.31 77 VAL A CA 1
ATOM 593 C C . VAL A 1 77 ? -7.637 19.769 8.376 1.00 98.31 77 VAL A C 1
ATOM 595 O O . VAL A 1 77 ? -8.192 18.904 7.698 1.00 98.31 77 VAL A O 1
ATOM 598 N N . ARG A 1 78 ? -8.244 20.354 9.410 1.00 97.62 78 ARG A N 1
ATOM 599 C CA . ARG A 1 78 ? -9.628 20.058 9.816 1.00 97.62 78 ARG A CA 1
ATOM 600 C C . ARG A 1 78 ? -10.642 20.908 9.087 1.00 97.62 78 ARG A C 1
ATOM 602 O O . ARG A 1 78 ? -11.726 20.428 8.774 1.00 97.62 78 ARG A O 1
ATOM 609 N N . SER A 1 79 ? -10.310 22.175 8.897 1.00 97.50 79 SER A N 1
ATOM 610 C CA . SER A 1 79 ? -11.091 23.142 8.144 1.00 97.50 79 SER A CA 1
ATOM 611 C C . SER A 1 79 ? -10.204 24.337 7.810 1.00 97.50 79 SER A C 1
ATOM 613 O O . SER A 1 79 ? -9.233 24.613 8.514 1.00 97.50 79 SER A O 1
ATOM 615 N N . THR A 1 80 ? -10.547 25.084 6.765 1.00 97.62 80 THR A N 1
ATOM 616 C CA . THR A 1 80 ? -9.911 26.371 6.474 1.00 97.62 80 THR A CA 1
ATOM 617 C C . THR A 1 80 ? -10.964 27.459 6.357 1.00 97.62 80 THR A C 1
ATOM 619 O O . THR A 1 80 ? -12.136 27.215 6.055 1.00 97.62 80 THR A O 1
ATOM 622 N N . SER A 1 81 ? -10.512 28.694 6.507 1.00 93.81 81 SER A N 1
ATOM 623 C CA . SER A 1 81 ? -11.224 29.874 6.042 1.00 93.81 81 SER A CA 1
ATOM 624 C C . SER A 1 81 ? -11.623 29.674 4.577 1.00 93.81 81 SER A C 1
ATOM 626 O O . SER A 1 81 ? -10.840 29.194 3.759 1.00 93.81 81 SER A O 1
ATOM 628 N N . SER A 1 82 ? -12.879 29.973 4.265 1.00 89.56 82 SER A N 1
ATOM 629 C CA . SER A 1 82 ? -13.492 29.719 2.959 1.00 89.56 82 SER A CA 1
ATOM 630 C C . SER A 1 82 ? -14.298 30.953 2.534 1.00 89.56 82 SER A C 1
ATOM 632 O O . SER A 1 82 ? -14.856 31.629 3.407 1.00 89.56 82 SER A O 1
ATOM 634 N N . PRO A 1 83 ? -14.395 31.274 1.229 1.00 92.00 83 PRO A N 1
ATOM 635 C CA . PRO A 1 83 ? -13.838 30.540 0.082 1.00 92.00 83 PRO A CA 1
ATOM 636 C C . PRO A 1 83 ? -12.326 30.748 -0.089 1.00 92.00 83 PRO A C 1
ATOM 638 O O . PRO A 1 83 ? -11.800 31.731 0.419 1.00 92.00 83 PRO A O 1
ATOM 641 N N . LEU A 1 84 ? -11.631 29.888 -0.838 1.00 91.25 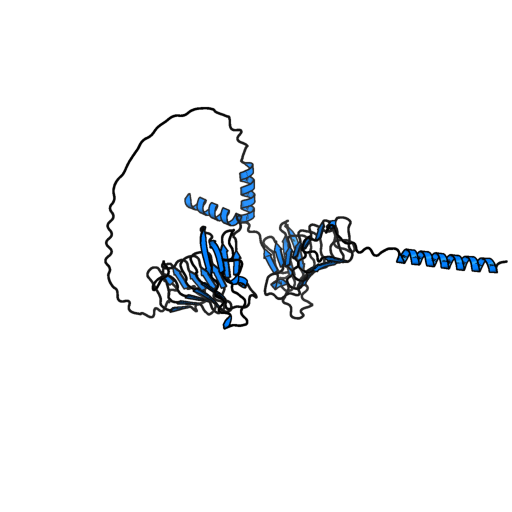84 LEU A N 1
ATOM 642 C CA . LEU A 1 84 ? -10.215 30.053 -1.201 1.00 91.25 84 LEU A CA 1
ATOM 643 C C . LEU A 1 84 ? -9.957 31.400 -1.898 1.00 91.25 84 LEU A C 1
ATOM 645 O O . LEU A 1 84 ? -10.611 31.736 -2.891 1.00 91.25 84 LEU A O 1
ATOM 649 N N . GLY A 1 85 ? -8.983 32.169 -1.406 1.00 89.06 85 GLY A N 1
ATOM 650 C CA . GLY A 1 85 ? -8.697 33.507 -1.920 1.00 89.06 85 GLY A CA 1
ATOM 651 C C . GLY A 1 85 ? -7.496 34.184 -1.262 1.00 89.06 85 GLY A C 1
ATOM 652 O O . GLY A 1 85 ? -6.757 33.596 -0.478 1.00 89.06 85 GLY A O 1
ATOM 653 N N . LEU A 1 86 ? -7.276 35.457 -1.597 1.00 84.69 86 LEU A N 1
ATOM 654 C CA . LEU A 1 86 ? -6.250 36.265 -0.938 1.00 84.69 86 LEU A CA 1
ATOM 655 C C . LEU A 1 86 ? -6.683 36.538 0.507 1.00 84.69 86 LEU A C 1
ATOM 657 O O . LEU A 1 86 ? -7.551 37.379 0.731 1.00 84.69 86 LEU A O 1
ATOM 661 N N . GLY A 1 87 ? -6.081 35.839 1.470 1.00 88.19 87 GLY A N 1
ATOM 662 C CA . GLY A 1 87 ? -6.462 35.945 2.882 1.00 88.19 87 GLY A CA 1
ATOM 663 C C . GLY A 1 87 ? -7.410 34.848 3.370 1.00 88.19 87 GLY A C 1
ATOM 664 O O . GLY A 1 87 ? -7.934 34.967 4.474 1.00 88.19 87 GLY A O 1
ATOM 665 N N . SER A 1 88 ? -7.646 33.803 2.571 1.00 93.50 88 SER A N 1
ATOM 666 C CA . SER A 1 88 ? -8.470 32.660 2.966 1.00 93.50 88 SER A CA 1
ATOM 667 C C . SER A 1 88 ? -8.036 31.356 2.293 1.00 93.50 88 SER A C 1
ATOM 669 O O . SER A 1 88 ? -7.486 31.351 1.189 1.00 93.50 88 SER A O 1
ATOM 671 N N . GLY A 1 89 ? -8.305 30.232 2.953 1.00 96.69 89 GLY A N 1
ATOM 672 C CA . GLY A 1 89 ? -7.844 28.912 2.533 1.00 96.69 89 GLY A CA 1
ATOM 673 C C . GLY A 1 89 ? -6.334 28.753 2.693 1.00 96.69 89 GLY A C 1
ATOM 674 O O . GLY A 1 89 ? -5.665 29.569 3.332 1.00 96.69 89 GLY A O 1
ATOM 675 N N . ILE A 1 90 ? -5.786 27.697 2.100 1.00 98.12 90 ILE A N 1
ATOM 676 C CA . ILE A 1 90 ? -4.336 27.502 2.014 1.00 98.12 90 ILE A CA 1
ATOM 677 C C . ILE A 1 90 ? -3.920 27.562 0.545 1.00 98.12 90 ILE A C 1
ATOM 679 O O . ILE A 1 90 ? -4.385 26.766 -0.264 1.00 98.12 90 ILE A O 1
ATOM 683 N N . GLN A 1 91 ? -3.049 28.492 0.157 1.00 97.94 91 GLN A N 1
ATOM 684 C CA . GLN A 1 91 ? -2.644 28.570 -1.254 1.00 97.94 91 GLN A CA 1
ATOM 685 C C . GLN A 1 91 ? -1.696 27.418 -1.622 1.00 97.94 91 GLN A C 1
ATOM 687 O O . GLN A 1 91 ? -1.873 26.774 -2.652 1.00 97.94 91 GLN A O 1
ATOM 692 N N . VAL A 1 92 ? -0.713 27.104 -0.779 1.00 98.06 92 VAL A N 1
ATOM 693 C CA . VAL A 1 92 ? 0.214 25.995 -1.044 1.00 98.06 92 VAL A CA 1
ATOM 694 C C . VAL A 1 92 ? 0.455 25.179 0.216 1.00 98.06 92 VAL A C 1
ATOM 696 O O . VAL A 1 92 ? 0.784 25.735 1.262 1.00 98.06 92 VAL A O 1
ATOM 699 N N . ILE A 1 93 ? 0.342 23.860 0.098 1.00 98.62 93 ILE A N 1
ATOM 700 C CA . ILE A 1 93 ? 0.875 22.902 1.068 1.00 98.62 93 ILE A CA 1
ATOM 701 C C . ILE A 1 93 ? 2.030 22.169 0.390 1.00 98.62 93 ILE A C 1
ATOM 703 O O . ILE A 1 93 ? 1.833 21.558 -0.655 1.00 98.62 93 ILE A O 1
ATOM 707 N N . GLY A 1 94 ? 3.227 22.233 0.967 1.00 98.31 94 GLY A N 1
ATOM 708 C CA . GLY A 1 94 ? 4.400 21.487 0.518 1.00 98.31 94 GLY A CA 1
ATOM 709 C C . GLY A 1 94 ? 4.834 20.480 1.572 1.00 98.31 94 GLY A C 1
ATOM 710 O O . GLY A 1 94 ? 5.223 20.875 2.668 1.00 98.31 94 GLY A O 1
ATOM 711 N N . LEU A 1 95 ? 4.790 19.192 1.248 1.00 98.38 95 LEU A N 1
ATOM 712 C CA . LEU A 1 95 ? 5.242 18.107 2.116 1.00 98.38 95 LEU A CA 1
ATOM 713 C C . LEU A 1 95 ? 6.610 17.613 1.645 1.00 98.38 95 LEU A C 1
ATOM 715 O O . LEU A 1 95 ? 6.755 17.224 0.491 1.00 98.38 95 LEU A O 1
ATOM 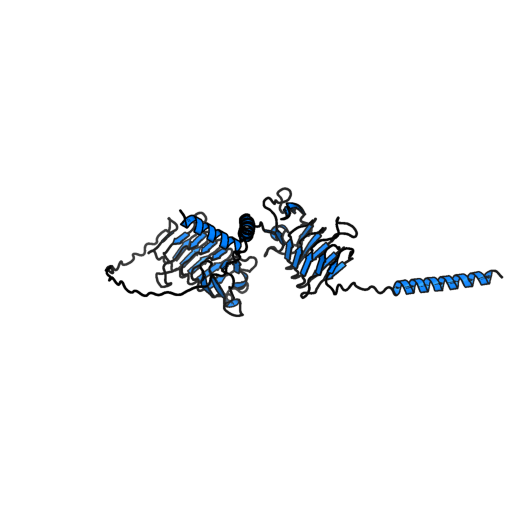719 N N . ASN A 1 96 ? 7.612 17.631 2.521 1.00 97.25 96 ASN A N 1
ATOM 720 C CA . ASN A 1 96 ? 8.979 17.200 2.220 1.00 97.25 96 ASN A CA 1
ATOM 721 C C . ASN A 1 96 ? 9.415 16.027 3.107 1.00 97.25 96 ASN A C 1
ATOM 723 O O . ASN A 1 96 ? 8.823 15.767 4.156 1.00 97.25 96 ASN A O 1
ATOM 727 N N . ASP A 1 97 ? 10.507 15.373 2.714 1.00 95.00 97 ASP A N 1
ATOM 728 C CA . ASP A 1 97 ? 11.179 14.304 3.459 1.00 95.00 97 ASP A CA 1
ATOM 729 C C . ASP A 1 97 ? 10.242 13.143 3.822 1.00 95.00 97 ASP A C 1
ATOM 731 O O . ASP A 1 97 ? 9.853 12.401 2.936 1.00 95.00 97 ASP A O 1
ATOM 735 N N . TYR A 1 98 ? 9.886 12.972 5.095 1.00 94.50 98 TYR A N 1
ATOM 736 C CA . TYR A 1 98 ? 9.003 11.920 5.612 1.00 94.50 98 TYR A CA 1
ATOM 737 C C . TYR A 1 98 ? 7.774 12.530 6.302 1.00 94.50 98 TYR A C 1
ATOM 739 O O . TYR A 1 98 ? 7.238 11.960 7.256 1.00 94.50 98 TYR A O 1
ATOM 747 N N . SER A 1 99 ? 7.384 13.739 5.892 1.00 97.56 99 SER A N 1
ATOM 748 C CA . SER A 1 99 ? 6.246 14.433 6.487 1.00 97.56 99 SER A CA 1
ATOM 749 C C . SER A 1 99 ? 4.922 13.821 6.036 1.00 97.56 99 SER A C 1
ATOM 751 O O . SER A 1 99 ? 4.839 13.161 4.997 1.00 97.56 99 SER A O 1
ATOM 753 N N . HIS A 1 100 ? 3.888 14.028 6.844 1.00 98.06 100 HIS A N 1
ATOM 754 C CA . HIS A 1 100 ? 2.570 13.449 6.618 1.00 98.06 100 HIS A CA 1
ATOM 755 C C . HIS A 1 100 ? 1.463 14.502 6.723 1.00 98.06 100 HIS A C 1
ATOM 757 O O . HIS A 1 100 ? 1.543 15.415 7.554 1.00 98.06 100 HIS A O 1
ATOM 763 N N . LEU A 1 101 ? 0.430 14.357 5.894 1.00 98.62 101 LEU A N 1
ATOM 764 C CA . LEU A 1 101 ? -0.766 15.196 5.883 1.00 98.62 101 LEU A CA 1
ATOM 765 C C . LEU A 1 101 ? -2.034 14.365 6.100 1.00 98.62 101 LEU A C 1
ATOM 767 O O . LEU A 1 101 ? -2.347 13.508 5.282 1.00 98.62 101 LEU A O 1
ATOM 771 N N . ASP A 1 102 ? -2.818 14.744 7.106 1.00 98.31 102 ASP A N 1
ATOM 772 C CA . ASP A 1 102 ? -4.220 14.360 7.275 1.00 98.31 102 ASP A CA 1
ATOM 773 C C . ASP A 1 102 ? -5.131 15.510 6.807 1.00 98.31 102 ASP A C 1
ATOM 775 O O . ASP A 1 102 ? -5.346 16.488 7.534 1.00 98.31 102 ASP A O 1
ATOM 779 N N . TYR A 1 103 ? -5.690 15.421 5.596 1.00 98.44 103 TYR A N 1
ATOM 780 C CA . TYR A 1 103 ? -6.552 16.462 5.023 1.00 98.44 103 TYR A CA 1
ATOM 781 C C . TYR A 1 103 ? -8.032 16.091 5.139 1.00 98.44 103 TYR A C 1
ATOM 783 O O . TYR A 1 103 ? -8.572 15.325 4.339 1.00 98.44 103 TYR A O 1
ATOM 791 N N . ARG A 1 104 ? -8.717 16.639 6.145 1.00 97.50 104 ARG A N 1
ATOM 792 C CA . ARG A 1 104 ? -10.108 16.279 6.457 1.00 97.50 104 ARG A CA 1
ATOM 793 C C . ARG A 1 104 ? -11.132 17.161 5.761 1.00 97.50 104 ARG A C 1
ATOM 795 O O . ARG A 1 104 ? -12.153 16.653 5.310 1.00 97.50 104 ARG A O 1
ATOM 802 N N . ASN A 1 105 ? -10.894 18.471 5.728 1.00 97.56 105 ASN A N 1
ATOM 803 C CA . ASN A 1 105 ? -11.765 19.446 5.075 1.00 97.56 105 ASN A CA 1
ATOM 804 C C . ASN A 1 105 ? -11.055 20.804 4.949 1.00 97.56 105 ASN A C 1
ATOM 806 O O . ASN A 1 105 ? -10.089 21.072 5.658 1.00 97.56 105 ASN A O 1
ATOM 810 N N . GLY A 1 106 ? -11.575 21.695 4.109 1.00 97.56 106 GLY A N 1
ATOM 811 C CA . GLY A 1 106 ? -10.999 23.010 3.830 1.00 97.56 106 GLY A CA 1
ATOM 812 C C . GLY A 1 106 ? -10.894 23.279 2.336 1.00 97.56 106 GLY A C 1
ATOM 813 O O . GLY A 1 106 ? -11.408 22.515 1.522 1.00 97.56 106 GLY A O 1
ATOM 814 N N . GLU A 1 107 ? -10.238 24.376 1.977 1.00 98.25 107 GLU A N 1
ATOM 815 C CA . GLU A 1 107 ? -9.915 24.711 0.597 1.00 98.25 107 GLU A CA 1
ATOM 816 C C . GLU A 1 107 ? -8.413 24.974 0.443 1.00 98.25 107 GLU A C 1
ATOM 818 O O . GLU A 1 107 ? -7.822 25.815 1.132 1.00 98.25 107 GLU A O 1
ATOM 823 N N . THR A 1 108 ? -7.792 24.266 -0.498 1.00 98.44 108 THR A N 1
ATOM 824 C CA . THR A 1 108 ? -6.377 24.381 -0.834 1.00 98.44 108 THR A CA 1
ATOM 825 C C . THR A 1 108 ? -6.177 24.512 -2.335 1.00 98.44 108 THR A C 1
ATOM 827 O O . THR A 1 108 ? -6.766 23.771 -3.119 1.00 98.44 108 THR A O 1
ATOM 830 N N . PHE A 1 109 ? -5.339 25.461 -2.754 1.00 98.38 109 PHE A N 1
ATOM 831 C CA . PHE A 1 109 ? -5.067 25.642 -4.178 1.00 98.38 109 PHE A CA 1
ATOM 832 C C . PHE A 1 109 ? -4.111 24.569 -4.715 1.00 98.38 109 PHE A C 1
ATOM 834 O O . PHE A 1 109 ? -4.436 23.914 -5.699 1.00 98.38 109 PHE A O 1
ATOM 841 N N . ASN A 1 110 ? -2.954 24.355 -4.082 1.00 98.12 110 ASN A N 1
ATOM 842 C CA . ASN A 1 110 ? -1.996 23.344 -4.534 1.00 98.12 110 ASN A CA 1
ATOM 843 C C . ASN A 1 110 ? -1.412 22.528 -3.373 1.00 98.12 110 ASN A C 1
ATOM 845 O O . ASN A 1 110 ? -0.909 23.097 -2.401 1.00 98.12 110 ASN A O 1
ATOM 849 N N . LEU A 1 111 ? -1.456 21.203 -3.503 1.00 98.38 111 LEU A N 1
ATOM 850 C CA . LEU A 1 111 ? -0.774 20.243 -2.644 1.00 98.38 111 LEU A CA 1
ATOM 851 C C . LEU A 1 111 ? 0.430 19.654 -3.391 1.00 98.38 111 LEU A C 1
ATOM 853 O O . LEU A 1 111 ? 0.277 19.016 -4.429 1.00 98.38 111 LEU A O 1
ATOM 857 N N . MET A 1 112 ? 1.628 19.849 -2.847 1.00 97.94 112 MET A N 1
ATOM 858 C CA . MET A 1 112 ? 2.893 19.396 -3.422 1.00 97.94 112 MET A CA 1
ATOM 859 C C . MET A 1 112 ? 3.554 18.365 -2.506 1.00 97.94 112 MET A C 1
ATOM 861 O O . MET A 1 112 ? 3.726 18.625 -1.314 1.00 97.94 112 MET A O 1
ATOM 865 N N . LEU A 1 113 ? 3.966 17.226 -3.061 1.00 97.62 113 LEU A N 1
ATOM 866 C CA . LEU A 1 113 ? 4.684 16.174 -2.338 1.00 97.62 113 LEU A CA 1
ATOM 867 C C . LEU A 1 113 ? 6.109 16.010 -2.874 1.00 97.62 113 LEU A C 1
ATOM 869 O O . LEU A 1 113 ? 6.325 15.915 -4.082 1.00 97.62 113 LEU A O 1
ATOM 873 N N . TYR A 1 114 ? 7.074 15.930 -1.961 1.00 95.62 114 TYR A N 1
ATOM 874 C CA . TYR A 1 114 ? 8.495 15.715 -2.223 1.00 95.62 114 TYR A CA 1
ATOM 875 C C . TYR A 1 114 ? 9.038 14.580 -1.343 1.00 95.62 114 TYR A C 1
ATOM 877 O O . TYR A 1 114 ? 8.581 14.366 -0.220 1.00 95.62 114 TYR A O 1
ATOM 885 N N . GLY A 1 115 ? 10.079 13.890 -1.818 1.00 91.94 115 GLY A N 1
ATOM 886 C CA . GLY A 1 115 ? 10.757 12.846 -1.042 1.00 91.94 115 GLY A CA 1
ATOM 887 C C . GLY A 1 115 ? 9.857 11.634 -0.782 1.00 91.94 115 GLY A C 1
ATOM 888 O O . GLY A 1 115 ? 9.265 11.094 -1.708 1.00 91.94 115 GLY A O 1
ATOM 889 N N . ASN A 1 116 ? 9.740 11.224 0.477 1.00 94.06 116 ASN A N 1
ATOM 890 C CA . ASN A 1 116 ? 8.892 10.125 0.949 1.00 94.06 116 ASN A CA 1
ATOM 891 C C . ASN A 1 116 ? 7.649 10.637 1.699 1.00 94.06 116 ASN A C 1
ATOM 893 O O . ASN A 1 116 ? 7.083 9.916 2.523 1.00 94.06 116 ASN A O 1
ATOM 897 N N . ALA A 1 117 ? 7.240 11.885 1.456 1.00 97.00 117 ALA A N 1
ATOM 898 C CA . ALA A 1 117 ? 6.055 12.444 2.080 1.00 97.00 117 ALA A CA 1
ATOM 899 C C . ALA A 1 117 ? 4.792 11.670 1.677 1.00 97.00 117 ALA A C 1
ATOM 901 O O . ALA A 1 117 ? 4.718 11.114 0.577 1.00 97.00 117 ALA A O 1
ATOM 902 N N . THR A 1 118 ? 3.803 11.651 2.569 1.00 97.81 118 THR A N 1
ATOM 903 C CA . THR A 1 118 ? 2.519 10.972 2.347 1.00 97.81 118 THR A CA 1
ATOM 904 C C . THR A 1 118 ? 1.333 11.863 2.708 1.00 97.81 118 THR A C 1
ATOM 906 O O . THR A 1 118 ? 1.464 12.784 3.517 1.00 97.81 118 THR A O 1
ATOM 909 N N . ALA A 1 119 ? 0.172 11.610 2.105 1.00 98.44 119 ALA A N 1
ATOM 910 C CA . ALA A 1 119 ? -1.051 12.357 2.377 1.00 98.44 119 ALA A CA 1
ATOM 911 C C . ALA A 1 119 ? -2.300 11.470 2.341 1.00 98.44 119 ALA A C 1
ATOM 913 O O . ALA A 1 119 ? -2.509 10.733 1.379 1.00 98.44 119 ALA A O 1
ATOM 914 N N . ASP A 1 120 ? -3.166 11.632 3.337 1.00 98.31 120 ASP A N 1
ATOM 915 C CA . ASP A 1 120 ? -4.490 11.024 3.406 1.00 98.31 120 ASP A CA 1
ATOM 916 C C . ASP A 1 120 ? -5.566 12.104 3.211 1.00 98.31 120 ASP A C 1
ATOM 918 O O . ASP A 1 120 ? -5.653 13.074 3.973 1.00 98.31 120 ASP A O 1
ATOM 922 N N . LEU A 1 121 ? -6.383 11.961 2.163 1.00 98.25 121 LEU A N 1
ATOM 923 C CA . LEU A 1 121 ? -7.363 12.960 1.730 1.00 98.25 121 LEU A CA 1
ATOM 924 C C . LEU A 1 121 ? -8.792 12.445 1.938 1.00 98.25 121 LEU A C 1
ATOM 926 O O . LEU A 1 121 ? -9.218 11.492 1.283 1.00 98.25 121 LEU A O 1
ATOM 930 N N . TYR A 1 122 ? -9.541 13.099 2.827 1.00 96.94 122 TYR A N 1
ATOM 931 C CA . TYR A 1 122 ? -10.886 12.675 3.238 1.00 96.94 122 TYR A CA 1
ATOM 932 C C . TYR A 1 122 ? -12.011 13.619 2.780 1.00 96.94 122 TYR A C 1
ATOM 934 O O . TYR A 1 122 ? -13.178 13.221 2.797 1.00 96.94 122 TYR A O 1
ATOM 942 N N . GLY A 1 123 ? -11.698 14.866 2.412 1.00 97.12 123 GLY A N 1
ATOM 943 C CA . GLY A 1 123 ? -12.710 15.882 2.114 1.00 97.12 123 GLY A CA 1
ATOM 944 C C . GLY A 1 123 ? -12.150 17.239 1.689 1.00 97.12 123 GLY A C 1
ATOM 945 O O . GLY A 1 123 ? -10.941 17.440 1.616 1.00 97.12 123 GLY A O 1
ATOM 946 N N . GLY A 1 124 ? -13.049 18.197 1.450 1.00 97.44 124 GLY A N 1
ATOM 947 C CA . GLY A 1 124 ? -12.709 19.581 1.101 1.00 97.44 124 GLY A CA 1
ATOM 948 C C . GLY A 1 124 ? -12.478 19.821 -0.393 1.00 97.44 124 GLY A C 1
ATOM 949 O O . GLY A 1 124 ? -12.956 19.085 -1.252 1.00 97.44 124 GLY A O 1
ATOM 950 N N . ARG A 1 125 ? -11.777 20.902 -0.727 1.00 98.06 125 ARG A N 1
ATOM 951 C CA . ARG A 1 125 ? -11.457 21.296 -2.101 1.00 98.06 125 ARG A CA 1
ATOM 952 C C . ARG A 1 125 ? -9.949 21.401 -2.259 1.00 98.06 125 ARG A C 1
ATOM 954 O O . ARG A 1 125 ? -9.323 22.216 -1.592 1.00 98.06 125 ARG A O 1
ATOM 961 N N . ILE A 1 126 ? -9.391 20.626 -3.181 1.00 98.62 126 ILE A N 1
ATOM 962 C CA . ILE A 1 126 ? -7.979 20.688 -3.565 1.00 98.62 126 ILE A CA 1
ATOM 963 C C . ILE A 1 126 ? -7.946 20.910 -5.076 1.00 98.62 126 ILE A C 1
ATOM 965 O O . ILE A 1 126 ? -8.373 20.036 -5.822 1.00 98.62 126 ILE A O 1
ATOM 969 N N . ASP A 1 127 ? -7.493 22.078 -5.535 1.00 98.56 127 ASP A N 1
ATOM 970 C CA . ASP A 1 127 ? -7.551 22.396 -6.971 1.00 98.56 127 ASP A CA 1
ATOM 971 C C . ASP A 1 127 ? -6.458 21.658 -7.771 1.00 98.56 127 ASP A C 1
ATOM 973 O O . ASP A 1 127 ? -6.718 21.189 -8.884 1.00 98.56 127 ASP A O 1
ATOM 977 N N . TYR A 1 128 ? -5.246 21.550 -7.213 1.00 98.31 128 TYR A N 1
ATOM 978 C CA . TYR A 1 128 ? -4.092 20.913 -7.850 1.00 98.31 128 TYR A CA 1
ATOM 979 C C . TYR A 1 128 ? -3.327 19.985 -6.904 1.00 98.31 128 TYR A C 1
ATOM 981 O O . TYR A 1 128 ? -3.146 20.286 -5.723 1.00 98.31 128 TYR A O 1
ATOM 989 N N . LEU A 1 129 ? -2.830 18.887 -7.473 1.00 98.12 129 LEU A N 1
ATOM 990 C CA . LEU A 1 129 ? -1.897 17.958 -6.850 1.00 98.12 129 LEU A CA 1
ATOM 991 C C . LEU A 1 129 ? -0.638 17.832 -7.719 1.00 98.12 129 LEU A C 1
ATOM 993 O O . LEU A 1 129 ? -0.713 17.581 -8.926 1.00 98.12 129 LEU A O 1
ATOM 997 N N . THR A 1 130 ? 0.522 17.991 -7.093 1.00 96.94 130 THR A N 1
ATOM 998 C CA . THR A 1 130 ? 1.843 17.848 -7.711 1.00 96.94 130 THR A CA 1
ATOM 999 C C . THR A 1 130 ? 2.677 16.872 -6.887 1.00 96.94 130 THR A C 1
ATOM 1001 O O . THR A 1 130 ? 2.700 16.953 -5.662 1.00 96.94 130 THR A O 1
ATOM 1004 N N . SER A 1 131 ? 3.399 15.966 -7.544 1.00 95.19 131 SER A N 1
ATOM 1005 C CA . SER A 1 131 ? 4.321 15.045 -6.873 1.00 95.19 131 SER A CA 1
ATOM 1006 C C . SER A 1 131 ? 5.679 15.044 -7.570 1.00 95.19 131 SER A C 1
ATOM 1008 O O . SER A 1 131 ? 5.766 15.041 -8.797 1.00 95.19 131 SER A O 1
ATOM 1010 N N . PHE A 1 132 ? 6.735 15.058 -6.760 1.00 94.62 132 PHE A N 1
ATOM 1011 C CA . PHE A 1 132 ? 8.136 14.939 -7.154 1.00 94.62 132 PHE A CA 1
ATOM 1012 C C . PHE A 1 132 ? 8.729 13.665 -6.532 1.00 94.62 132 PHE A C 1
ATOM 1014 O O . PHE A 1 132 ? 9.731 13.709 -5.811 1.00 94.62 132 PHE A O 1
ATOM 1021 N N . GLN A 1 133 ? 8.050 12.538 -6.753 1.00 89.88 133 GLN A N 1
ATOM 1022 C CA . GLN A 1 133 ? 8.354 11.228 -6.173 1.00 89.88 133 GLN A CA 1
ATOM 1023 C C . GLN A 1 133 ? 8.491 10.169 -7.281 1.00 89.88 133 GLN A C 1
ATOM 1025 O O . GLN A 1 133 ? 8.113 10.402 -8.431 1.00 89.88 133 GLN A O 1
ATOM 1030 N N . TYR A 1 134 ? 9.073 9.019 -6.942 1.00 87.81 134 TYR A N 1
ATOM 1031 C CA . TYR A 1 134 ? 9.173 7.855 -7.829 1.00 87.81 134 TYR A CA 1
ATOM 1032 C C . TYR A 1 134 ? 8.156 6.799 -7.384 1.00 87.81 134 TYR A C 1
ATOM 1034 O O . TYR A 1 134 ? 7.997 6.578 -6.188 1.00 87.81 134 TYR A O 1
ATOM 1042 N N . ALA A 1 135 ? 7.487 6.138 -8.328 1.00 75.06 135 ALA A N 1
ATOM 1043 C CA . ALA A 1 135 ? 6.281 5.329 -8.123 1.00 75.06 135 ALA A CA 1
ATOM 1044 C C . ALA A 1 135 ? 6.552 3.945 -7.519 1.00 75.06 135 ALA A C 1
ATOM 1046 O O . ALA A 1 135 ? 5.810 2.992 -7.750 1.00 75.06 135 ALA A O 1
ATOM 1047 N N . ALA A 1 136 ? 7.632 3.821 -6.751 1.00 72.25 136 ALA A N 1
ATOM 1048 C CA . ALA A 1 136 ? 7.944 2.617 -5.997 1.00 72.25 136 ALA A CA 1
ATOM 1049 C C . ALA A 1 136 ? 6.869 2.314 -4.935 1.00 72.25 136 ALA A C 1
ATOM 1051 O O . ALA A 1 136 ? 6.667 1.161 -4.555 1.00 72.25 136 ALA A O 1
ATOM 1052 N N . THR A 1 137 ? 6.166 3.345 -4.464 1.00 76.69 137 THR A N 1
ATOM 1053 C CA . THR A 1 137 ? 5.112 3.248 -3.453 1.00 76.69 137 THR A CA 1
ATOM 1054 C C . THR A 1 137 ? 3.983 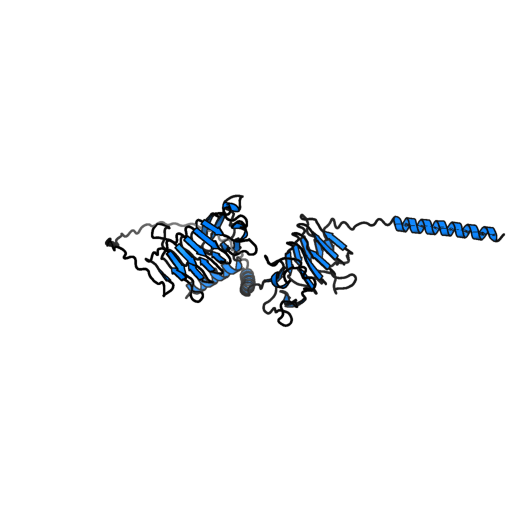4.230 -3.749 1.00 76.69 137 THR A C 1
ATOM 1056 O O . THR A 1 137 ? 4.199 5.259 -4.388 1.00 76.69 137 THR A O 1
ATOM 1059 N N . THR A 1 138 ? 2.775 3.932 -3.273 1.00 87.94 138 THR A N 1
ATOM 1060 C CA . THR A 1 138 ? 1.698 4.924 -3.209 1.00 87.94 138 THR A CA 1
ATOM 1061 C C . THR A 1 138 ? 2.011 5.919 -2.093 1.00 87.94 138 THR A C 1
ATOM 1063 O O . THR A 1 138 ? 2.522 5.555 -1.034 1.00 87.94 138 THR A O 1
ATOM 1066 N N . HIS A 1 139 ? 1.748 7.198 -2.345 1.00 93.62 139 HIS A N 1
ATOM 1067 C CA . HIS A 1 139 ? 2.038 8.289 -1.410 1.00 93.62 139 HIS A CA 1
ATOM 1068 C C . HIS A 1 139 ? 0.796 9.104 -1.057 1.00 93.62 139 HIS A C 1
ATOM 1070 O O . HIS A 1 139 ? 0.805 9.833 -0.067 1.00 93.62 139 HIS A O 1
ATOM 1076 N N . VAL A 1 140 ? -0.271 8.994 -1.847 1.00 97.75 140 VAL A N 1
ATOM 1077 C CA . VAL A 1 140 ? -1.512 9.733 -1.631 1.00 97.75 140 VAL A CA 1
ATOM 1078 C C . VAL A 1 140 ? -2.672 8.755 -1.578 1.00 97.75 140 VAL A C 1
ATOM 1080 O O . VAL A 1 140 ? -2.968 8.105 -2.575 1.00 97.75 140 VAL A O 1
ATOM 1083 N N . ASN A 1 141 ? -3.360 8.699 -0.444 1.00 97.81 141 ASN A N 1
ATOM 1084 C CA . ASN A 1 141 ? -4.594 7.940 -0.302 1.00 97.81 141 ASN A CA 1
ATOM 1085 C C . ASN A 1 141 ? -5.792 8.883 -0.433 1.00 97.81 141 ASN A C 1
ATOM 1087 O O . ASN A 1 141 ? -5.891 9.888 0.274 1.00 97.81 141 ASN A O 1
ATOM 1091 N N . ILE A 1 142 ? -6.724 8.557 -1.326 1.00 97.75 142 ILE A N 1
ATOM 1092 C CA . ILE A 1 142 ? -7.957 9.318 -1.547 1.00 97.75 142 ILE A CA 1
ATOM 1093 C C . ILE A 1 142 ? -9.139 8.483 -1.069 1.00 97.75 142 ILE A C 1
ATOM 1095 O O . ILE A 1 142 ? -9.483 7.469 -1.675 1.00 97.75 142 ILE A O 1
ATOM 1099 N N . TYR A 1 143 ? -9.796 8.933 -0.003 1.00 96.06 143 TYR A N 1
ATOM 1100 C CA . TYR A 1 143 ? -10.966 8.267 0.559 1.00 96.06 143 TYR A CA 1
ATOM 1101 C C . TYR A 1 143 ? -12.236 8.778 -0.127 1.00 96.06 143 TYR A C 1
ATOM 1103 O O . TYR A 1 143 ? -12.778 9.833 0.209 1.00 96.06 143 TYR A O 1
ATOM 1111 N N . ALA A 1 144 ? -12.720 8.019 -1.109 1.00 95.44 144 ALA A N 1
ATOM 1112 C CA . ALA A 1 144 ? -13.831 8.413 -1.975 1.00 95.44 144 ALA A CA 1
ATOM 1113 C C . ALA A 1 144 ? -15.014 7.436 -1.890 1.00 95.44 144 ALA A C 1
ATOM 1115 O O . ALA A 1 144 ? -14.879 6.278 -1.493 1.00 95.44 144 ALA A O 1
ATOM 1116 N N . LEU A 1 145 ? -16.202 7.901 -2.279 1.00 91.56 145 LEU A N 1
ATOM 1117 C CA . LEU A 1 145 ? -17.349 7.033 -2.544 1.00 91.56 145 LEU A CA 1
ATOM 1118 C C . LEU A 1 145 ? -17.172 6.273 -3.875 1.00 91.56 145 LEU A C 1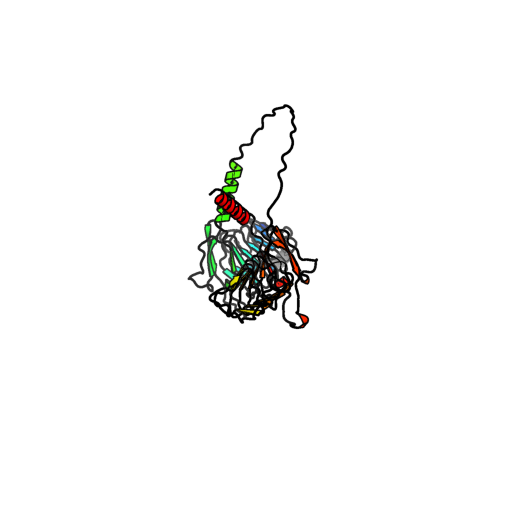
ATOM 1120 O O . LEU A 1 145 ? -16.411 6.706 -4.747 1.00 91.56 145 LEU A O 1
ATOM 1124 N N . PRO A 1 146 ? -17.902 5.155 -4.079 1.00 90.44 146 PRO A N 1
ATOM 1125 C CA . PRO A 1 146 ? -17.933 4.479 -5.372 1.00 90.44 146 PRO A CA 1
ATOM 1126 C C . PRO A 1 146 ? -18.342 5.424 -6.511 1.00 90.44 146 PRO A C 1
ATOM 1128 O O . PRO A 1 146 ? -19.238 6.251 -6.345 1.00 90.44 146 PRO A O 1
ATOM 1131 N N . GLY A 1 147 ? -17.744 5.242 -7.692 1.00 92.12 147 GLY A N 1
ATOM 1132 C CA . GLY A 1 147 ? -18.059 6.038 -8.886 1.00 92.12 147 GLY A CA 1
ATOM 1133 C C . GLY A 1 147 ? -17.111 7.209 -9.157 1.00 92.12 147 GLY A C 1
ATOM 1134 O O . GLY A 1 147 ? -17.474 8.103 -9.918 1.00 92.12 147 GLY A O 1
ATOM 1135 N N . TRP A 1 148 ? -15.916 7.212 -8.561 1.00 96.81 148 TRP A N 1
ATOM 1136 C CA . TRP A 1 148 ? -14.826 8.089 -8.993 1.00 96.81 148 TRP A CA 1
ATOM 1137 C C . TRP A 1 148 ? -14.367 7.741 -10.420 1.00 96.81 148 TRP A C 1
ATOM 1139 O O . TRP A 1 148 ? -14.562 6.620 -10.899 1.00 96.81 148 TRP A O 1
ATOM 1149 N N . SER A 1 149 ? -13.756 8.703 -11.107 1.00 97.81 149 SER A N 1
ATOM 1150 C CA . SER A 1 149 ? -13.154 8.502 -12.426 1.00 97.81 149 SER A CA 1
ATOM 1151 C C . SER A 1 149 ? -11.943 9.408 -12.620 1.00 97.81 149 SER A C 1
ATOM 1153 O O . SER A 1 149 ? -11.774 10.410 -11.922 1.00 97.81 149 SER A O 1
ATOM 1155 N N . TRP A 1 150 ? -11.125 9.108 -13.625 1.00 98.25 150 TRP A N 1
ATOM 1156 C CA . TRP A 1 150 ? -10.174 10.088 -14.143 1.00 98.25 150 TRP A CA 1
ATOM 1157 C C . TRP A 1 150 ? -10.926 11.213 -14.858 1.00 98.25 150 TRP A C 1
ATOM 1159 O O . TRP A 1 150 ? -12.001 11.001 -15.435 1.00 98.25 150 TRP A O 1
ATOM 1169 N N . ILE A 1 151 ? -10.381 12.425 -14.813 1.00 98.00 151 ILE A N 1
ATOM 1170 C CA . ILE A 1 151 ? -10.951 13.569 -15.523 1.00 98.00 151 ILE A CA 1
ATOM 1171 C C . ILE A 1 151 ? -10.805 13.318 -17.022 1.00 98.00 151 ILE A C 1
ATOM 1173 O O . ILE A 1 151 ? -9.700 13.158 -17.531 1.00 98.00 151 ILE A O 1
ATOM 1177 N N . SER A 1 152 ? -11.928 13.318 -17.743 1.00 97.38 152 SER A N 1
ATOM 1178 C CA . SER A 1 152 ? -11.966 13.017 -19.186 1.00 97.38 152 SER A CA 1
ATOM 1179 C C . SER A 1 152 ? -11.346 11.660 -19.557 1.00 97.38 152 SER A C 1
ATOM 1181 O O . SER A 1 152 ? -10.790 11.529 -20.644 1.00 97.38 152 SER A O 1
ATOM 1183 N N . ASP A 1 153 ? -11.424 10.673 -18.654 1.00 95.69 153 ASP A N 1
ATOM 1184 C CA . ASP A 1 153 ? -10.831 9.336 -18.812 1.00 95.69 153 ASP A CA 1
ATOM 1185 C C . ASP A 1 153 ? -9.301 9.341 -19.032 1.00 95.69 153 ASP A C 1
ATOM 1187 O O . ASP A 1 153 ? -8.737 8.359 -19.518 1.00 95.69 153 ASP A O 1
ATOM 1191 N N . ASP A 1 154 ? -8.617 10.428 -18.653 1.00 96.38 154 ASP A N 1
ATOM 1192 C CA . ASP A 1 154 ? -7.167 10.579 -18.780 1.00 96.38 154 ASP A CA 1
ATOM 1193 C C . ASP A 1 154 ? -6.508 10.714 -17.392 1.00 96.38 154 ASP A C 1
ATOM 1195 O O . ASP A 1 154 ? -6.649 11.755 -16.736 1.00 96.38 154 ASP A O 1
ATOM 1199 N N . PRO A 1 155 ? -5.752 9.697 -16.931 1.00 94.50 155 PRO A N 1
ATOM 1200 C CA . PRO A 1 155 ? -5.084 9.740 -15.634 1.00 94.50 155 PRO A CA 1
ATOM 1201 C C . PRO A 1 155 ? -3.989 10.815 -15.556 1.00 94.50 155 PRO A C 1
ATOM 1203 O O . PRO A 1 155 ? -3.524 11.131 -14.467 1.00 94.50 155 PRO A O 1
ATOM 1206 N N . LEU A 1 156 ? -3.569 11.426 -16.669 1.00 95.38 156 LEU A N 1
ATOM 1207 C CA . LEU A 1 156 ? -2.623 12.547 -16.655 1.00 95.38 156 LEU A CA 1
ATOM 1208 C C . LEU A 1 156 ? -3.283 13.897 -16.345 1.00 95.38 156 LEU A C 1
ATOM 1210 O O . LEU A 1 156 ? -2.566 14.855 -16.047 1.00 95.38 156 LEU A O 1
ATOM 1214 N N . LEU A 1 157 ? -4.613 14.005 -16.426 1.00 96.94 157 LEU A N 1
ATOM 1215 C CA . LEU A 1 157 ? -5.321 15.268 -16.191 1.00 96.94 157 LEU A CA 1
ATOM 1216 C C . LEU A 1 157 ? -5.719 15.461 -14.730 1.00 96.94 157 LEU A C 1
ATOM 1218 O O . LEU A 1 157 ? -5.639 16.581 -14.221 1.00 96.94 157 LEU A O 1
ATOM 1222 N N . GLY A 1 158 ? -6.150 14.395 -14.061 1.00 98.00 158 GLY A N 1
ATOM 1223 C CA . GLY A 1 158 ? -6.618 14.460 -12.682 1.00 98.00 158 GLY A CA 1
ATOM 1224 C C . GLY A 1 158 ? -7.670 13.414 -12.353 1.00 98.00 158 GLY A C 1
ATOM 1225 O O . GLY A 1 158 ? -8.007 12.564 -13.179 1.00 98.00 158 GLY A O 1
ATOM 1226 N N . ILE A 1 159 ? -8.216 13.510 -11.145 1.00 98.50 159 ILE A N 1
ATOM 1227 C CA . ILE A 1 159 ? -9.216 12.596 -10.590 1.00 98.50 159 ILE A CA 1
ATOM 1228 C C . ILE A 1 159 ? -10.442 13.375 -10.111 1.00 98.50 159 ILE A C 1
ATOM 1230 O O . ILE A 1 159 ? -10.327 14.470 -9.564 1.00 98.50 159 ILE A O 1
ATOM 1234 N N . GLN A 1 160 ? -11.625 12.802 -10.307 1.00 98.56 160 GLN A N 1
ATOM 1235 C CA . GLN A 1 160 ? -12.894 13.376 -9.870 1.00 98.56 160 GLN A CA 1
ATOM 1236 C C . GLN A 1 160 ? -13.778 12.316 -9.208 1.00 98.56 160 GLN A C 1
ATOM 1238 O O . GLN A 1 160 ? -13.682 11.124 -9.509 1.00 98.56 160 GLN A O 1
ATOM 1243 N N . GLY A 1 161 ? -14.670 12.745 -8.320 1.00 98.06 161 GLY A N 1
ATOM 1244 C CA . GLY A 1 161 ? -15.551 11.835 -7.597 1.00 98.06 161 GLY A CA 1
ATOM 1245 C C . GLY A 1 161 ? -16.377 12.529 -6.524 1.00 98.06 161 GLY A C 1
ATOM 1246 O O . GLY A 1 161 ? -16.681 13.718 -6.621 1.00 98.06 161 GLY A O 1
ATOM 1247 N N . GLN A 1 162 ? -16.766 11.764 -5.507 1.00 97.88 162 GLN A N 1
ATOM 1248 C CA . GLN A 1 162 ? -17.417 12.275 -4.304 1.00 97.88 162 GLN A CA 1
ATOM 1249 C C . GLN A 1 162 ? -16.639 11.829 -3.073 1.00 97.88 162 GLN A C 1
ATOM 1251 O O . GLN A 1 162 ? -16.259 10.661 -2.966 1.00 97.88 162 GLN A O 1
ATOM 1256 N N . TRP A 1 163 ? -16.435 12.753 -2.141 1.00 97.00 163 TRP A N 1
ATOM 1257 C CA . TRP A 1 163 ? -15.950 12.452 -0.802 1.00 97.00 163 TRP A CA 1
ATOM 1258 C C . TRP A 1 163 ? -16.986 11.648 -0.022 1.00 97.00 163 TRP A C 1
ATOM 1260 O O . TRP A 1 163 ? -18.142 11.509 -0.428 1.00 97.00 163 TRP A O 1
ATOM 1270 N N . TRP A 1 164 ? -16.597 11.148 1.146 1.00 87.94 164 TRP A N 1
ATOM 1271 C CA . TRP A 1 164 ? -17.487 10.369 2.010 1.00 87.94 164 TRP A CA 1
ATOM 1272 C C . TRP A 1 164 ? -18.719 11.117 2.514 1.00 87.94 164 TRP A C 1
ATOM 1274 O O . TRP A 1 164 ? -19.741 10.489 2.787 1.00 87.94 164 TRP A O 1
ATOM 1284 N N . ASP A 1 165 ? -18.653 12.441 2.627 1.00 88.62 165 ASP A N 1
ATOM 1285 C CA . ASP A 1 165 ? -19.810 13.269 2.977 1.00 88.62 165 ASP A CA 1
ATOM 1286 C C . ASP A 1 165 ? -20.761 13.515 1.784 1.00 88.62 165 ASP A C 1
ATOM 1288 O O . ASP A 1 165 ? -21.796 14.168 1.935 1.00 88.62 165 ASP A O 1
ATOM 1292 N N . GLY A 1 166 ? -20.437 12.963 0.608 1.00 94.25 166 GLY A N 1
ATOM 1293 C CA . GLY A 1 166 ? -21.186 13.101 -0.639 1.00 94.25 166 GLY A CA 1
ATOM 1294 C C . GLY A 1 166 ? -20.879 14.380 -1.417 1.00 94.25 166 GLY A C 1
ATOM 1295 O O . GLY A 1 166 ? -21.443 14.578 -2.497 1.00 94.25 166 GLY A O 1
ATOM 1296 N N . SER A 1 167 ? -20.012 15.257 -0.904 1.00 96.12 167 SER A N 1
ATOM 1297 C CA . SER A 1 167 ? -19.596 16.449 -1.637 1.00 96.12 167 SER A CA 1
ATOM 1298 C C . SER A 1 167 ? -18.666 16.075 -2.802 1.00 96.12 167 SER A C 1
ATOM 1300 O O . SER A 1 167 ? -17.882 15.130 -2.693 1.00 96.12 167 SER A O 1
ATOM 1302 N N . PRO A 1 168 ? -18.786 16.742 -3.964 1.00 98.00 168 PRO A N 1
ATOM 1303 C CA . PRO A 1 168 ? -17.982 16.405 -5.132 1.00 98.00 168 PRO A CA 1
ATOM 1304 C C . PRO A 1 168 ? -16.542 16.905 -4.988 1.00 98.00 168 PRO A C 1
ATOM 1306 O O . PRO A 1 168 ? -16.302 17.948 -4.382 1.00 98.00 168 PRO A O 1
ATOM 1309 N N . PHE A 1 169 ? -15.611 16.217 -5.646 1.00 98.31 169 PHE A N 1
ATOM 1310 C CA . PHE A 1 169 ? -14.243 16.687 -5.848 1.00 98.31 169 PHE A CA 1
ATOM 1311 C C . PHE A 1 169 ? -13.795 16.551 -7.300 1.00 98.31 169 PHE A C 1
ATOM 1313 O O . PHE A 1 169 ? -14.270 15.687 -8.038 1.00 98.31 169 PHE A O 1
ATOM 1320 N N . ASP A 1 170 ? -12.860 17.416 -7.674 1.00 98.25 170 ASP A N 1
ATOM 1321 C CA . ASP A 1 170 ? -12.170 17.476 -8.961 1.00 98.25 170 ASP A CA 1
ATOM 1322 C C . ASP A 1 170 ? -10.763 18.013 -8.656 1.00 98.25 170 ASP A C 1
ATOM 1324 O O . ASP A 1 170 ? -10.614 19.184 -8.304 1.00 98.25 170 ASP A O 1
ATOM 1328 N N . ILE A 1 171 ? -9.764 17.127 -8.689 1.00 98.56 171 ILE A N 1
ATOM 1329 C CA . ILE A 1 171 ? -8.365 17.427 -8.366 1.00 98.56 171 ILE A CA 1
ATOM 1330 C C . ILE A 1 171 ? -7.546 17.271 -9.640 1.00 98.56 171 ILE A C 1
ATOM 1332 O O . ILE A 1 171 ? -7.437 16.170 -10.188 1.00 98.56 171 ILE A O 1
ATOM 1336 N N . LYS A 1 172 ? -6.923 18.358 -10.096 1.00 98.62 172 LYS A N 1
ATOM 1337 C CA . LYS A 1 172 ? -6.095 18.350 -11.307 1.00 98.62 172 LYS A CA 1
ATOM 1338 C C . LYS A 1 172 ? -4.661 17.976 -10.988 1.00 98.62 172 LYS A C 1
ATOM 1340 O O . LYS A 1 172 ? -4.107 18.410 -9.982 1.00 98.62 172 LYS A O 1
ATOM 1345 N N . PHE A 1 173 ? -4.025 17.229 -11.879 1.00 97.62 173 PHE A N 1
ATOM 1346 C CA . PHE A 1 173 ? -2.613 16.892 -11.729 1.00 97.62 173 PHE A CA 1
ATOM 1347 C C . PHE A 1 173 ? -1.747 17.888 -12.486 1.00 97.62 173 PHE A C 1
ATOM 1349 O O . PHE A 1 173 ? -1.911 18.087 -13.693 1.00 97.62 173 PHE A O 1
ATOM 1356 N N . ASP A 1 174 ? -0.798 18.510 -11.788 1.00 96.06 174 ASP A N 1
ATOM 1357 C CA . ASP A 1 174 ? 0.237 19.298 -12.452 1.00 96.06 174 ASP A CA 1
ATOM 1358 C C . ASP A 1 174 ? 1.436 18.410 -12.783 1.00 96.06 174 ASP A C 1
ATOM 1360 O O . ASP A 1 174 ? 2.359 18.228 -11.992 1.00 96.06 174 ASP A O 1
ATOM 1364 N N . ASN A 1 175 ? 1.398 17.846 -13.988 1.00 91.12 175 ASN A N 1
ATOM 1365 C CA . ASN A 1 175 ? 2.441 16.979 -14.522 1.00 91.12 175 ASN A CA 1
ATOM 1366 C C . ASN A 1 175 ? 3.504 17.744 -15.348 1.00 91.12 175 ASN A C 1
ATOM 1368 O O . ASN A 1 175 ? 4.269 17.136 -16.094 1.00 91.12 175 ASN A O 1
ATOM 1372 N N . LYS A 1 176 ? 3.553 19.085 -15.308 1.00 77.06 176 LYS A N 1
ATOM 1373 C CA . LYS A 1 176 ? 4.399 19.864 -16.241 1.00 77.06 176 LYS A CA 1
ATOM 1374 C C . LYS A 1 176 ? 5.888 19.874 -15.891 1.00 77.06 176 LYS A C 1
ATOM 1376 O O . LYS A 1 176 ? 6.706 20.143 -16.769 1.00 77.06 176 LYS A O 1
ATOM 1381 N N . GLU A 1 177 ? 6.256 19.571 -14.648 1.00 66.62 177 GLU A N 1
ATOM 1382 C CA . GLU A 1 177 ? 7.641 19.636 -14.160 1.00 66.62 177 GLU A CA 1
ATOM 1383 C C . GLU A 1 177 ? 8.331 18.262 -14.059 1.00 66.62 177 GLU A C 1
ATOM 1385 O O . GLU A 1 177 ? 9.109 18.011 -13.137 1.00 66.62 177 GLU A O 1
ATOM 1390 N N . TYR A 1 178 ? 8.100 17.367 -15.027 1.00 63.41 178 TYR A N 1
ATOM 1391 C CA . TYR A 1 178 ? 8.735 16.040 -15.074 1.00 63.41 178 TYR A CA 1
ATOM 1392 C C . TYR A 1 178 ? 10.238 16.138 -15.338 1.00 63.41 178 TYR A C 1
ATOM 1394 O O . TYR A 1 178 ? 10.729 15.982 -16.456 1.00 63.41 178 TYR A O 1
ATOM 1402 N N . ARG A 1 179 ? 11.012 16.355 -14.278 1.00 74.25 179 ARG A N 1
ATOM 1403 C CA . ARG A 1 179 ? 12.471 16.195 -14.273 1.00 74.25 179 ARG A CA 1
ATOM 1404 C C . ARG A 1 179 ? 12.874 14.730 -14.058 1.00 74.25 179 ARG A C 1
ATOM 1406 O O . ARG A 1 179 ? 13.819 14.462 -13.327 1.00 74.25 179 ARG A O 1
ATOM 1413 N N . GLY A 1 180 ? 12.153 13.796 -14.682 1.00 82.75 180 GLY A N 1
ATOM 1414 C CA . GLY A 1 180 ? 12.353 12.353 -14.508 1.00 82.75 180 GLY A CA 1
ATOM 1415 C C . GLY A 1 180 ? 11.572 11.715 -13.354 1.00 82.75 180 GLY A C 1
ATOM 1416 O O . GLY A 1 180 ? 11.789 10.540 -13.097 1.00 82.75 180 GLY A O 1
ATOM 1417 N N . TYR A 1 181 ? 10.684 12.458 -12.687 1.00 89.75 181 TYR A N 1
ATOM 1418 C CA . TYR A 1 181 ? 9.728 11.902 -11.723 1.00 89.75 181 TYR A CA 1
ATOM 1419 C C . TYR A 1 181 ? 8.579 11.183 -12.426 1.00 89.75 181 TYR A C 1
ATOM 1421 O O . TYR A 1 181 ? 8.299 11.455 -13.598 1.00 89.75 181 TYR A O 1
ATOM 1429 N N . ASP A 1 182 ? 7.916 10.292 -11.695 1.00 91.94 182 ASP A N 1
ATOM 1430 C CA . ASP A 1 182 ? 6.767 9.562 -12.208 1.00 91.94 182 ASP A CA 1
ATOM 1431 C C . ASP A 1 182 ? 5.480 10.402 -12.125 1.00 91.94 182 ASP A C 1
ATOM 1433 O O . ASP A 1 182 ? 5.368 11.322 -11.309 1.00 91.94 182 ASP A O 1
ATOM 1437 N N . PRO A 1 183 ? 4.478 10.091 -12.961 1.00 93.94 183 PRO A N 1
ATOM 1438 C CA . PRO A 1 183 ? 3.174 10.724 -12.888 1.00 93.94 183 PRO A CA 1
ATOM 1439 C C . PRO A 1 183 ? 2.464 10.661 -11.550 1.00 93.94 183 PRO A C 1
ATOM 1441 O O . PRO A 1 183 ? 2.440 9.624 -10.896 1.00 93.94 183 PRO A O 1
ATOM 1444 N N . VAL A 1 184 ? 1.751 11.747 -11.223 1.00 95.88 184 VAL A N 1
ATOM 1445 C CA . VAL A 1 184 ? 0.949 11.859 -9.993 1.00 95.88 184 VAL A CA 1
ATOM 1446 C C . VAL A 1 184 ? -0.030 10.692 -9.840 1.00 95.88 184 VAL A C 1
ATOM 1448 O O . VAL A 1 184 ? -0.170 10.161 -8.745 1.00 95.88 184 VAL A O 1
ATOM 1451 N N . TRP A 1 185 ? -0.662 10.235 -10.927 1.00 95.62 185 TRP A N 1
ATOM 1452 C CA . TRP A 1 185 ? -1.621 9.125 -10.868 1.00 95.62 185 TRP A CA 1
ATOM 1453 C C . TRP A 1 185 ? -1.005 7.799 -10.414 1.00 95.62 185 TRP A C 1
ATOM 1455 O O . TRP A 1 185 ? -1.721 6.968 -9.869 1.00 95.62 185 TRP A O 1
ATOM 1465 N N . MET A 1 186 ? 0.304 7.602 -10.605 1.00 94.31 186 MET A N 1
ATOM 1466 C CA . MET A 1 186 ? 1.003 6.395 -10.155 1.00 94.31 186 MET A CA 1
ATOM 1467 C C . MET A 1 186 ? 1.250 6.390 -8.640 1.00 94.31 186 MET A C 1
ATOM 1469 O O . MET A 1 186 ? 1.601 5.353 -8.090 1.00 94.31 186 MET A O 1
ATOM 1473 N N . MET A 1 187 ? 1.053 7.530 -7.969 1.00 93.44 187 MET A N 1
ATOM 1474 C CA . MET A 1 187 ? 1.234 7.692 -6.521 1.00 93.44 187 MET A CA 1
ATOM 1475 C C . MET A 1 187 ? -0.075 7.603 -5.741 1.00 93.44 187 MET A C 1
ATOM 1477 O O . MET A 1 187 ? -0.051 7.688 -4.512 1.00 93.44 187 MET A O 1
ATOM 1481 N N . ILE A 1 188 ? -1.206 7.519 -6.443 1.00 95.75 188 ILE A N 1
ATOM 1482 C CA . ILE A 1 188 ? -2.532 7.600 -5.844 1.00 95.75 188 ILE A CA 1
ATOM 1483 C C . ILE A 1 188 ? -3.072 6.199 -5.609 1.00 95.75 188 ILE A C 1
ATOM 1485 O O . ILE A 1 188 ? -3.174 5.404 -6.543 1.00 95.75 188 ILE A O 1
ATOM 1489 N N . ASP A 1 189 ? -3.501 5.955 -4.379 1.00 95.19 189 ASP A N 1
ATOM 1490 C CA . ASP A 1 189 ? -4.427 4.883 -4.052 1.00 95.19 189 ASP A CA 1
ATOM 1491 C C . ASP A 1 189 ? -5.814 5.469 -3.761 1.00 95.19 189 ASP A C 1
ATOM 1493 O O . ASP A 1 189 ? -5.944 6.496 -3.089 1.00 95.19 189 ASP A O 1
ATOM 1497 N N . VAL A 1 190 ? -6.868 4.839 -4.281 1.00 94.50 190 VAL A N 1
ATOM 1498 C CA . VAL A 1 190 ? -8.250 5.277 -4.044 1.00 94.50 190 VAL A CA 1
ATOM 1499 C C . VAL A 1 190 ? -8.947 4.259 -3.162 1.00 94.50 190 VAL A C 1
ATOM 1501 O O . VAL A 1 190 ? -9.329 3.175 -3.603 1.00 94.50 190 VAL A O 1
ATOM 1504 N N . ILE A 1 191 ? -9.174 4.649 -1.913 1.00 91.75 191 ILE A N 1
ATOM 1505 C CA . ILE A 1 191 ? -9.746 3.790 -0.886 1.00 91.75 191 ILE A CA 1
ATOM 1506 C C . ILE A 1 191 ? -11.260 3.995 -0.863 1.00 91.75 191 ILE A C 1
ATOM 1508 O O . ILE A 1 191 ? -11.776 5.037 -0.448 1.00 91.75 191 ILE A O 1
ATOM 1512 N N . ILE A 1 192 ? -11.987 2.970 -1.305 1.00 87.44 192 ILE A N 1
ATOM 1513 C CA . ILE A 1 192 ? -13.447 2.925 -1.238 1.00 87.44 192 ILE A CA 1
ATOM 1514 C C . ILE A 1 192 ? -13.836 2.116 0.003 1.00 87.44 192 ILE A C 1
ATOM 1516 O O . ILE A 1 192 ? -13.571 0.914 0.040 1.00 87.44 192 ILE A O 1
ATOM 1520 N N . PRO A 1 193 ? -14.500 2.712 1.009 1.00 68.88 193 PRO A N 1
ATOM 1521 C CA . PRO A 1 193 ? -14.986 1.959 2.153 1.00 68.88 193 PRO A CA 1
ATOM 1522 C C . PRO A 1 193 ? -16.022 0.947 1.674 1.00 68.88 193 PRO A C 1
ATOM 1524 O O . PRO A 1 193 ? -16.992 1.288 0.987 1.00 68.88 193 PRO A O 1
ATOM 1527 N N . GLU A 1 194 ? -15.823 -0.313 2.041 1.00 68.62 194 GLU A N 1
ATOM 1528 C CA . GLU A 1 194 ? -16.705 -1.375 1.590 1.00 68.62 194 GLU A CA 1
ATOM 1529 C C . GLU A 1 194 ? -18.149 -1.110 2.062 1.00 68.62 194 GLU A C 1
ATOM 1531 O O . GLU A 1 194 ? -18.386 -0.840 3.247 1.00 68.62 194 GLU A O 1
ATOM 1536 N N . PRO A 1 195 ? -19.161 -1.238 1.180 1.00 64.25 195 PRO A N 1
ATOM 1537 C CA . PRO A 1 195 ? -20.570 -1.052 1.545 1.00 64.25 195 PRO A CA 1
ATOM 1538 C C . PRO A 1 195 ? -21.007 -1.913 2.740 1.00 64.25 195 PRO A C 1
ATOM 1540 O O . PRO A 1 195 ? -21.934 -1.569 3.480 1.00 64.25 195 PRO A O 1
ATOM 1543 N N . ALA A 1 196 ? -20.327 -3.042 2.940 1.00 62.34 196 ALA A N 1
ATOM 1544 C CA . ALA A 1 196 ? -20.587 -3.957 4.030 1.00 62.34 196 ALA A CA 1
ATOM 1545 C C . ALA A 1 196 ? -20.204 -3.356 5.397 1.00 62.34 196 ALA A C 1
ATOM 1547 O O . ALA A 1 196 ? -20.960 -3.523 6.355 1.00 62.34 196 ALA A O 1
ATOM 1548 N N . THR A 1 197 ? -19.135 -2.559 5.487 1.00 61.66 197 THR A N 1
ATOM 1549 C CA . THR A 1 197 ? -18.722 -1.856 6.716 1.00 61.66 197 THR A CA 1
ATOM 1550 C C . THR A 1 197 ? -19.805 -0.888 7.201 1.00 61.66 197 THR A C 1
ATOM 1552 O O . THR A 1 197 ? -20.147 -0.861 8.387 1.00 61.66 197 THR A O 1
ATOM 1555 N N . PHE A 1 198 ? -20.460 -0.169 6.284 1.00 57.62 198 PHE A N 1
ATOM 1556 C CA . PHE A 1 198 ? -21.588 0.708 6.620 1.00 57.62 198 PHE A CA 1
ATOM 1557 C C . PHE A 1 198 ? -22.836 -0.056 7.060 1.00 57.62 198 PHE A C 1
ATOM 1559 O O . PHE A 1 198 ? -23.505 0.336 8.026 1.00 57.62 198 PHE A O 1
ATOM 1566 N N . LEU A 1 199 ? -23.152 -1.160 6.377 1.00 66.50 199 LEU A N 1
ATOM 1567 C CA . LEU A 1 199 ? -24.259 -2.030 6.764 1.00 66.50 199 LEU A CA 1
ATOM 1568 C C . LEU A 1 199 ? -24.054 -2.544 8.194 1.00 66.50 199 LEU A C 1
ATOM 1570 O O . LEU A 1 199 ? -24.981 -2.515 9.005 1.00 66.50 199 LEU A O 1
ATOM 1574 N N . LEU A 1 200 ? -22.832 -2.956 8.526 1.00 61.31 200 LEU A N 1
ATOM 1575 C CA . LEU A 1 200 ? -22.474 -3.423 9.857 1.00 61.31 200 LEU A CA 1
ATOM 1576 C C . LEU A 1 200 ? -22.538 -2.340 10.918 1.00 61.31 200 LEU A C 1
ATOM 1578 O O . LEU A 1 200 ? -23.063 -2.606 11.994 1.00 61.31 200 LEU A O 1
ATOM 1582 N N . MET A 1 201 ? -22.033 -1.138 10.644 1.00 64.62 201 MET A N 1
ATOM 1583 C CA . MET A 1 201 ? -22.119 -0.034 11.598 1.00 64.62 201 MET A CA 1
ATOM 1584 C C . MET A 1 201 ? -23.587 0.297 11.891 1.00 64.62 201 MET A C 1
ATOM 1586 O O . MET A 1 201 ? -23.992 0.416 13.048 1.00 64.62 201 MET A O 1
ATOM 1590 N N . THR A 1 202 ? -24.420 0.327 10.848 1.00 66.88 202 THR A N 1
ATOM 1591 C CA . THR A 1 202 ? -25.865 0.556 10.969 1.00 66.88 202 THR A CA 1
ATOM 1592 C C . THR A 1 202 ? -26.547 -0.559 11.768 1.00 66.88 202 THR A C 1
ATOM 1594 O O . THR A 1 202 ? -27.333 -0.284 12.681 1.00 66.88 202 THR A O 1
ATOM 1597 N N . LEU A 1 203 ? -26.215 -1.824 11.488 1.00 71.44 203 LEU A N 1
ATOM 1598 C CA . LEU A 1 203 ? -26.716 -2.982 12.233 1.00 71.44 203 LEU A CA 1
ATOM 1599 C C . LEU A 1 203 ? -26.232 -2.977 13.690 1.00 71.44 203 LEU A C 1
ATOM 1601 O O . LEU A 1 203 ? -27.025 -3.226 14.597 1.00 71.44 203 LEU A O 1
ATOM 1605 N N . GLY A 1 204 ? -24.970 -2.636 13.941 1.00 67.94 204 GLY A N 1
ATOM 1606 C CA . GLY A 1 204 ? -24.383 -2.502 15.272 1.00 67.94 204 GLY A CA 1
ATOM 1607 C C . GLY A 1 204 ? -25.092 -1.431 16.100 1.00 67.94 204 GLY A C 1
ATOM 1608 O O . GLY A 1 204 ? -25.558 -1.712 17.207 1.00 67.94 204 GLY A O 1
ATOM 1609 N N . CYS A 1 205 ? -25.286 -0.233 15.540 1.00 70.31 205 CYS A N 1
ATOM 1610 C CA . CYS A 1 205 ? -26.055 0.840 16.175 1.00 70.31 205 CYS A CA 1
ATOM 1611 C C . CYS A 1 205 ? -27.509 0.424 16.456 1.00 70.31 205 CYS A C 1
ATOM 1613 O O . CYS A 1 205 ? -28.057 0.742 17.518 1.00 70.31 205 CYS A O 1
ATOM 1615 N N . PHE A 1 206 ? -28.137 -0.321 15.541 1.00 73.50 206 PHE A N 1
ATOM 1616 C CA . PHE A 1 206 ? -29.491 -0.840 15.731 1.00 73.50 206 PHE A CA 1
ATOM 1617 C C . PHE A 1 206 ? -29.567 -1.870 16.871 1.00 73.50 206 PHE A C 1
ATOM 1619 O O . PHE A 1 206 ? -30.477 -1.819 17.703 1.00 73.50 206 PHE A O 1
ATOM 1626 N N . LEU A 1 207 ? -28.586 -2.771 16.967 1.00 72.69 207 LEU A N 1
ATOM 1627 C CA . LEU A 1 207 ? -28.506 -3.773 18.032 1.00 72.69 207 LEU A CA 1
ATOM 1628 C C . LEU A 1 207 ? -28.247 -3.145 19.411 1.00 72.69 207 LEU A C 1
ATOM 1630 O O . LEU A 1 207 ? -28.798 -3.619 20.407 1.00 72.69 207 LEU A O 1
ATOM 1634 N N . ILE A 1 208 ? -27.483 -2.050 19.482 1.00 76.31 208 ILE A N 1
ATOM 1635 C CA . ILE A 1 208 ? -27.252 -1.303 20.730 1.00 76.31 208 ILE A CA 1
ATOM 1636 C C . ILE A 1 208 ? -28.540 -0.611 21.204 1.00 76.31 208 ILE A C 1
ATOM 1638 O O . ILE A 1 208 ? -28.869 -0.679 22.391 1.00 76.31 208 ILE A O 1
ATOM 1642 N N . ARG A 1 209 ? -29.329 -0.021 20.293 1.00 68.25 209 ARG A N 1
ATOM 1643 C CA . ARG A 1 209 ? -30.600 0.653 20.631 1.00 68.25 209 ARG A CA 1
ATOM 1644 C C . ARG A 1 209 ? -31.661 -0.273 21.230 1.00 68.25 209 ARG A C 1
ATOM 1646 O O . ARG A 1 209 ? -32.504 0.187 21.997 1.00 68.25 209 ARG A O 1
ATOM 1653 N N . ASN A 1 210 ? -31.611 -1.570 20.931 1.00 54.91 210 ASN A N 1
ATOM 1654 C CA . ASN A 1 210 ? -32.611 -2.527 21.410 1.00 54.91 210 ASN A CA 1
ATOM 1655 C C . ASN A 1 210 ? -32.307 -3.123 22.791 1.00 54.91 210 ASN A C 1
ATOM 1657 O O . ASN A 1 210 ? -33.144 -3.847 23.343 1.00 54.91 210 ASN A O 1
ATOM 1661 N N . LYS A 1 211 ? -31.175 -2.780 23.419 1.00 51.47 211 LYS A N 1
ATOM 1662 C CA . LYS A 1 211 ? -30.976 -3.069 24.842 1.00 51.47 211 LYS A CA 1
ATOM 1663 C C . LYS A 1 211 ? -31.747 -2.053 25.684 1.00 51.47 211 LYS A C 1
ATOM 1665 O O . LYS A 1 211 ? -31.180 -1.112 26.227 1.00 51.47 211 LYS A O 1
ATOM 1670 N N . LYS A 1 212 ? -33.055 -2.282 25.856 1.00 49.50 212 LYS A N 1
ATOM 1671 C CA . LYS A 1 212 ? -33.765 -1.725 27.017 1.00 49.50 212 LYS A CA 1
ATOM 1672 C C . LYS A 1 212 ? -32.983 -2.144 28.269 1.00 49.50 212 LYS A C 1
ATOM 1674 O O . LYS A 1 212 ? -32.719 -3.344 28.404 1.00 49.50 212 LYS A O 1
ATOM 1679 N N . PRO A 1 213 ? -32.613 -1.221 29.173 1.00 49.69 213 PRO A N 1
ATOM 1680 C CA . PRO A 1 213 ? -31.995 -1.595 30.433 1.00 49.69 213 PRO A CA 1
ATOM 1681 C C . PRO A 1 213 ? -32.963 -2.528 31.160 1.00 49.69 213 PRO A C 1
ATOM 1683 O O . PRO A 1 213 ? -34.034 -2.119 31.612 1.00 49.69 213 PRO A O 1
ATOM 1686 N N . ARG A 1 214 ? -32.620 -3.819 31.214 1.00 48.97 214 ARG A N 1
ATOM 1687 C CA . ARG A 1 214 ? -33.289 -4.764 32.102 1.00 48.97 214 ARG A CA 1
ATOM 1688 C C . ARG A 1 214 ? -32.922 -4.328 33.511 1.00 48.97 214 ARG A C 1
ATOM 1690 O O . ARG A 1 214 ? -31.863 -4.682 34.017 1.00 48.97 214 ARG A O 1
ATOM 1697 N N . ILE A 1 215 ? -33.802 -3.548 34.127 1.00 49.56 215 ILE A N 1
ATOM 1698 C CA . ILE A 1 215 ? -33.863 -3.440 35.578 1.00 49.56 215 ILE A CA 1
ATOM 1699 C C . ILE A 1 215 ? -34.215 -4.849 36.051 1.00 49.56 215 ILE A C 1
ATOM 1701 O O . ILE A 1 215 ? -35.353 -5.297 35.916 1.00 49.56 215 ILE A O 1
ATOM 1705 N N . ALA A 1 216 ? -33.199 -5.597 36.472 1.00 44.84 216 ALA A N 1
ATOM 1706 C CA . ALA A 1 216 ? -33.384 -6.930 37.010 1.00 44.84 216 ALA A CA 1
ATOM 1707 C C . ALA A 1 216 ? -34.124 -6.805 38.352 1.00 44.84 216 ALA A C 1
ATOM 1709 O O . ALA A 1 216 ? -33.626 -6.115 39.245 1.00 44.84 216 ALA A O 1
ATOM 1710 N N . PRO A 1 217 ? -35.292 -7.444 38.533 1.00 48.16 217 PRO A N 1
ATOM 1711 C CA . PRO A 1 217 ? -35.842 -7.605 39.863 1.00 48.16 217 PRO A CA 1
ATOM 1712 C C . PRO A 1 217 ? -34.926 -8.547 40.647 1.00 48.16 217 PRO A C 1
ATOM 1714 O O . PRO A 1 217 ? -34.626 -9.663 40.222 1.00 48.16 217 PRO A O 1
ATOM 1717 N N . ILE A 1 218 ? -34.475 -8.063 41.801 1.00 48.50 218 ILE A N 1
ATOM 1718 C CA . ILE A 1 218 ? -33.795 -8.853 42.821 1.00 48.50 218 ILE A CA 1
ATOM 1719 C C . ILE A 1 218 ? -34.784 -9.926 43.285 1.00 48.50 218 ILE A C 1
ATOM 1721 O O . ILE A 1 218 ? -35.737 -9.618 43.998 1.00 48.50 218 ILE A O 1
ATOM 1725 N N . SER A 1 219 ? -34.566 -11.184 42.900 1.00 41.31 219 SER A N 1
ATOM 1726 C CA . SER A 1 219 ? -35.198 -12.322 43.566 1.00 41.31 219 SER A CA 1
ATOM 1727 C C . SER A 1 219 ? -34.136 -13.156 44.265 1.00 41.31 219 SER A C 1
ATOM 1729 O O . SER A 1 219 ? -33.345 -13.862 43.640 1.00 41.31 219 SER A O 1
ATOM 1731 N N . GLN A 1 220 ? -34.150 -13.057 45.590 1.00 47.22 220 GLN A N 1
ATOM 1732 C CA . GLN A 1 220 ? -33.603 -14.055 46.492 1.00 47.22 220 GLN A CA 1
ATOM 1733 C C . GLN A 1 220 ? -34.252 -15.416 46.199 1.00 47.22 220 GLN A C 1
ATOM 1735 O O . GLN A 1 220 ? -35.470 -15.466 46.028 1.00 47.22 220 GLN A O 1
ATOM 1740 N N . ASN A 1 221 ? -33.451 -16.489 46.198 1.00 40.97 221 ASN A N 1
ATOM 1741 C CA . ASN A 1 221 ? -33.699 -17.757 46.908 1.00 40.97 221 ASN A CA 1
ATOM 1742 C C . ASN A 1 221 ? -33.220 -19.037 46.191 1.00 40.97 221 ASN A C 1
ATOM 1744 O O . ASN A 1 221 ? -33.680 -19.394 45.115 1.00 40.97 221 ASN A O 1
ATOM 1748 N N . LEU A 1 222 ? -32.390 -19.759 46.958 1.00 38.97 222 LEU A N 1
ATOM 1749 C CA . LEU A 1 222 ? -32.425 -21.199 47.258 1.00 38.97 222 LEU A CA 1
ATOM 1750 C C . LEU A 1 222 ? -32.060 -22.247 46.183 1.00 38.97 222 LEU A C 1
ATOM 1752 O O . LEU A 1 222 ? -32.879 -22.693 45.389 1.00 38.97 222 LEU A O 1
ATOM 1756 N N . LEU A 1 223 ? -30.834 -22.771 46.336 1.00 47.16 223 LEU A N 1
ATOM 1757 C CA . LEU A 1 223 ? -30.518 -24.166 46.714 1.00 47.16 223 LEU A CA 1
ATOM 1758 C C . LEU A 1 223 ? -31.565 -25.256 46.396 1.00 47.16 223 LEU A C 1
ATOM 1760 O O . LEU A 1 223 ? -32.583 -25.335 47.084 1.00 47.16 223 LEU A O 1
ATOM 1764 N N . LYS A 1 224 ? -31.187 -26.236 45.553 1.00 36.25 224 LYS A N 1
ATOM 1765 C CA . LYS A 1 224 ? -31.260 -27.680 45.889 1.00 36.25 224 LYS A CA 1
ATOM 1766 C C . LYS A 1 224 ? -30.633 -28.600 44.824 1.00 36.25 224 LYS A C 1
ATOM 1768 O O . LYS A 1 224 ? -31.040 -28.588 43.674 1.00 36.25 224 LYS A O 1
ATOM 1773 N N . HIS A 1 225 ? -29.678 -29.412 45.294 1.00 38.06 225 HIS A N 1
ATOM 1774 C CA . HIS A 1 225 ? -29.399 -30.830 44.994 1.00 38.06 225 HIS A CA 1
ATOM 1775 C C . HIS A 1 225 ? -29.720 -31.428 43.608 1.00 38.06 225 HIS A C 1
ATOM 1777 O O . HIS A 1 225 ? -30.878 -31.498 43.219 1.00 38.06 225 HIS A O 1
ATOM 1783 N N . SER A 1 226 ? -28.754 -32.153 43.025 1.00 34.19 226 SER A N 1
ATOM 1784 C CA . SER A 1 226 ? -28.684 -33.631 43.118 1.00 34.19 226 SER A CA 1
ATOM 1785 C C . SER A 1 226 ? -27.796 -34.241 42.026 1.00 34.19 226 SER A C 1
ATOM 1787 O O . SER A 1 226 ? -27.898 -33.918 40.851 1.00 34.19 226 SER A O 1
ATOM 1789 N N . SER A 1 227 ? -26.978 -35.195 42.451 1.00 43.59 227 SER A N 1
ATOM 1790 C CA . SER A 1 227 ? -26.116 -36.112 41.706 1.00 43.59 227 SER A CA 1
ATOM 1791 C C . SER A 1 227 ? -26.873 -37.186 40.899 1.00 43.59 227 SER A C 1
ATOM 1793 O O . SER A 1 227 ? -27.989 -37.551 41.272 1.00 43.59 227 SER A O 1
ATOM 1795 N N . LYS A 1 228 ? -26.218 -37.707 39.838 1.00 36.25 228 LYS A N 1
ATOM 1796 C CA . LYS A 1 228 ? -26.211 -39.087 39.256 1.00 36.25 228 LYS A CA 1
ATOM 1797 C C . LYS A 1 228 ? -25.488 -39.016 37.887 1.00 36.25 228 LYS A C 1
ATOM 1799 O O . LYS A 1 228 ? -25.888 -38.216 37.057 1.00 36.25 228 LYS A O 1
ATOM 1804 N N . ALA A 1 229 ? -24.291 -39.572 37.676 1.00 34.19 229 ALA A N 1
ATOM 1805 C CA . ALA A 1 229 ? -23.854 -40.977 37.579 1.00 34.19 229 ALA A CA 1
ATOM 1806 C C . ALA A 1 229 ? -24.155 -41.672 36.224 1.00 34.19 229 ALA A C 1
ATOM 1808 O O . ALA A 1 229 ? -25.306 -41.954 35.922 1.00 34.19 229 ALA A O 1
ATOM 1809 N N . PHE A 1 230 ? -23.054 -42.003 35.523 1.00 31.25 230 PHE A N 1
ATOM 1810 C CA . PHE A 1 230 ? -22.765 -43.154 34.640 1.00 31.25 230 PHE A CA 1
ATOM 1811 C C . PHE A 1 230 ? -23.613 -43.462 33.385 1.00 31.25 230 PHE A C 1
ATOM 1813 O O . PHE A 1 230 ? -24.764 -43.868 33.486 1.00 31.25 230 PHE A O 1
ATOM 1820 N N . CYS A 1 231 ? -22.937 -43.530 32.225 1.00 29.41 231 CYS A N 1
ATOM 1821 C CA . CYS A 1 231 ? -23.018 -44.695 31.330 1.00 29.41 231 CYS A CA 1
ATOM 1822 C C . CYS A 1 231 ? -21.756 -44.805 30.446 1.00 29.41 231 CYS A C 1
ATOM 1824 O O . CYS A 1 231 ? -21.352 -43.840 29.803 1.00 29.41 231 CYS A O 1
ATOM 1826 N N . VAL A 1 232 ? -21.144 -45.992 30.459 1.00 38.41 232 VAL A N 1
ATOM 1827 C CA . VAL A 1 232 ? -19.999 -46.456 29.660 1.00 38.41 232 VAL A CA 1
ATOM 1828 C C . VAL A 1 232 ? -20.520 -47.563 28.744 1.00 38.41 232 VAL A C 1
ATOM 1830 O O . VAL A 1 232 ? -21.128 -48.497 29.259 1.00 38.41 232 VAL A O 1
ATOM 1833 N N . ILE A 1 233 ? -20.242 -47.493 27.436 1.00 31.14 233 ILE A N 1
ATOM 1834 C CA . ILE A 1 233 ? -20.297 -48.606 26.459 1.00 31.14 233 ILE A CA 1
ATOM 1835 C C . ILE A 1 233 ? -19.196 -48.301 25.417 1.00 31.14 233 ILE A C 1
ATOM 1837 O O . ILE A 1 233 ? -19.276 -47.279 24.749 1.00 31.14 233 ILE A O 1
ATOM 1841 N N . SER A 1 234 ? -18.003 -48.896 25.541 1.00 30.78 234 SER A N 1
ATOM 1842 C CA . SER A 1 234 ? -17.467 -50.088 24.838 1.00 30.78 234 SER A CA 1
ATOM 1843 C C . SER A 1 234 ? -17.096 -49.881 23.350 1.00 30.78 234 SER A C 1
ATOM 1845 O O . SER A 1 234 ? -17.890 -49.299 22.617 1.00 30.78 234 SER A O 1
ATOM 1847 N N . PRO A 1 235 ? -15.919 -50.375 22.894 1.00 52.78 235 PRO A N 1
ATOM 1848 C CA . PRO A 1 235 ? -15.319 -50.070 21.593 1.00 52.78 235 PRO A CA 1
ATOM 1849 C C . PRO A 1 235 ? -15.590 -51.162 20.544 1.00 52.78 235 PRO A C 1
ATOM 1851 O O . PRO A 1 235 ? -15.977 -52.265 20.909 1.00 52.78 235 PRO A O 1
ATOM 1854 N N . GLU A 1 236 ? -15.341 -50.856 19.265 1.00 33.25 236 GLU A N 1
ATOM 1855 C CA . GLU A 1 236 ? -14.666 -51.716 18.269 1.00 33.25 236 GLU A CA 1
ATOM 1856 C C . GLU A 1 236 ? -14.865 -51.155 16.851 1.00 33.25 236 GLU A C 1
ATOM 1858 O O . GLU A 1 236 ? -15.948 -51.263 16.287 1.00 33.25 236 GLU A O 1
ATOM 1863 N N . ILE A 1 237 ? -13.800 -50.630 16.235 1.00 29.83 237 ILE A N 1
ATOM 1864 C CA . ILE A 1 237 ? -13.630 -50.688 14.777 1.00 29.83 237 ILE A CA 1
ATOM 1865 C C . ILE A 1 237 ? -12.177 -51.089 14.509 1.00 29.83 237 ILE A C 1
ATOM 1867 O O . ILE A 1 237 ? -11.244 -50.311 14.691 1.00 29.83 237 ILE A O 1
ATOM 1871 N N . LYS A 1 238 ? -12.001 -52.348 14.100 1.00 34.25 238 LYS A N 1
ATOM 1872 C CA . LYS A 1 238 ? -10.790 -52.848 13.449 1.00 34.25 238 LYS A CA 1
ATOM 1873 C C . LYS A 1 238 ? -10.819 -52.384 11.998 1.00 34.25 238 LYS A C 1
ATOM 1875 O O . LYS A 1 238 ? -11.723 -52.770 11.263 1.00 34.25 238 LYS A O 1
ATOM 1880 N N . VAL A 1 239 ? -9.803 -51.644 11.571 1.00 30.67 239 VAL A N 1
ATOM 1881 C CA . VAL A 1 239 ? -9.447 -51.547 10.153 1.00 30.67 239 VAL A CA 1
ATOM 1882 C C . VAL A 1 239 ? -7.994 -51.973 10.024 1.00 30.67 239 VAL A C 1
ATOM 1884 O O . VAL A 1 239 ? -7.070 -51.273 10.427 1.00 30.67 239 VAL A O 1
ATOM 1887 N N . SER A 1 240 ? -7.816 -53.183 9.506 1.00 34.41 240 SER A N 1
ATOM 1888 C CA . SER A 1 240 ? -6.563 -53.641 8.926 1.00 34.41 240 SER A CA 1
ATOM 1889 C C . SER A 1 240 ? -6.435 -52.998 7.548 1.00 34.41 240 SER A C 1
ATOM 1891 O O . SER A 1 240 ? -7.274 -53.255 6.688 1.00 34.41 240 SER A O 1
ATOM 1893 N N . ILE A 1 241 ? -5.392 -52.200 7.324 1.00 32.69 241 ILE A N 1
ATOM 1894 C CA . ILE A 1 241 ? -4.936 -51.872 5.971 1.00 32.69 241 ILE A CA 1
ATOM 1895 C C . ILE A 1 241 ? -3.587 -52.545 5.764 1.00 32.69 241 ILE A C 1
ATOM 1897 O O . ILE A 1 241 ? -2.634 -52.377 6.522 1.00 32.69 241 ILE A O 1
ATOM 1901 N N . VAL A 1 242 ? -3.602 -53.400 4.752 1.00 29.23 242 VAL A N 1
ATOM 1902 C CA . VAL A 1 242 ? -2.508 -54.200 4.231 1.00 29.23 242 VAL A CA 1
ATOM 1903 C C . VAL A 1 242 ? -1.475 -53.267 3.609 1.00 29.23 242 VAL A C 1
ATOM 1905 O O . VAL A 1 242 ? -1.789 -52.492 2.710 1.00 29.23 242 VAL A O 1
ATOM 1908 N N . LEU A 1 243 ? -0.238 -53.375 4.087 1.00 33.75 243 LEU A N 1
ATOM 1909 C CA . LEU A 1 243 ? 0.946 -52.787 3.477 1.00 33.75 243 LEU A CA 1
ATOM 1910 C C . LEU A 1 243 ? 1.226 -53.536 2.162 1.00 33.75 243 LEU A C 1
ATOM 1912 O O . LEU A 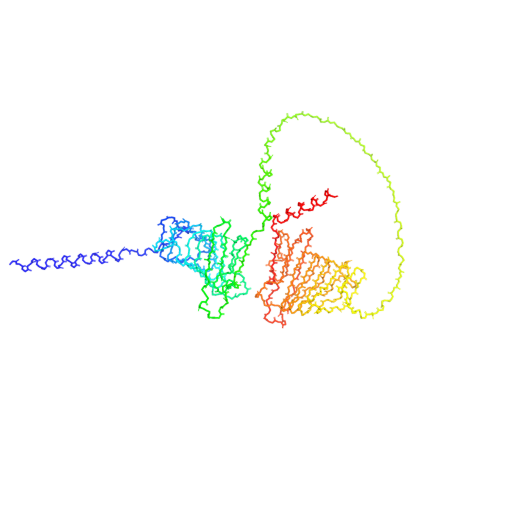1 243 ? 1.696 -54.674 2.179 1.00 33.75 243 LEU A O 1
ATOM 1916 N N . LEU A 1 244 ? 0.901 -52.919 1.028 1.00 29.20 244 LEU A N 1
ATOM 1917 C CA . LEU A 1 244 ? 1.279 -53.394 -0.301 1.00 29.20 244 LEU A CA 1
ATOM 1918 C C . LEU A 1 244 ? 2.311 -52.420 -0.868 1.00 29.20 244 LEU A C 1
ATOM 1920 O O . LEU A 1 244 ? 1.988 -51.303 -1.254 1.00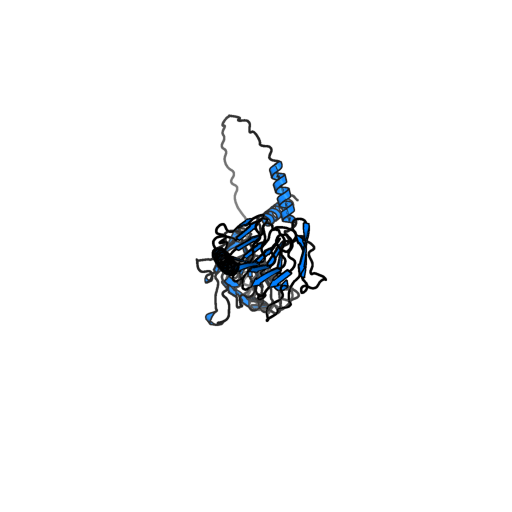 29.20 244 LEU A O 1
ATOM 1924 N N . CYS A 1 245 ? 3.569 -52.862 -0.873 1.00 34.31 245 CYS A N 1
ATOM 1925 C CA . CYS A 1 245 ? 4.669 -52.217 -1.574 1.00 34.31 245 CYS A CA 1
ATOM 1926 C C . CYS A 1 245 ? 4.353 -52.135 -3.073 1.00 34.31 245 CYS A C 1
ATOM 1928 O O . CYS A 1 245 ? 4.504 -53.122 -3.795 1.00 34.31 245 CYS A O 1
ATOM 1930 N N . SER A 1 246 ? 3.963 -50.958 -3.549 1.00 29.45 246 SER A N 1
ATOM 1931 C CA . SER A 1 246 ? 4.034 -50.600 -4.961 1.00 29.45 246 SER A CA 1
ATOM 1932 C C . SER A 1 246 ? 5.357 -49.886 -5.215 1.00 29.45 246 SER A C 1
ATOM 1934 O O . SER A 1 246 ? 5.607 -48.793 -4.717 1.00 29.45 246 SER A O 1
ATOM 1936 N N . ILE A 1 247 ? 6.217 -50.551 -5.979 1.00 32.19 247 ILE A N 1
ATOM 1937 C CA . ILE A 1 247 ? 7.406 -49.973 -6.599 1.00 32.19 247 ILE A CA 1
ATOM 1938 C C . ILE A 1 247 ? 6.907 -48.910 -7.583 1.00 32.19 247 ILE A C 1
ATOM 1940 O O . ILE A 1 247 ? 6.315 -49.253 -8.606 1.00 32.19 247 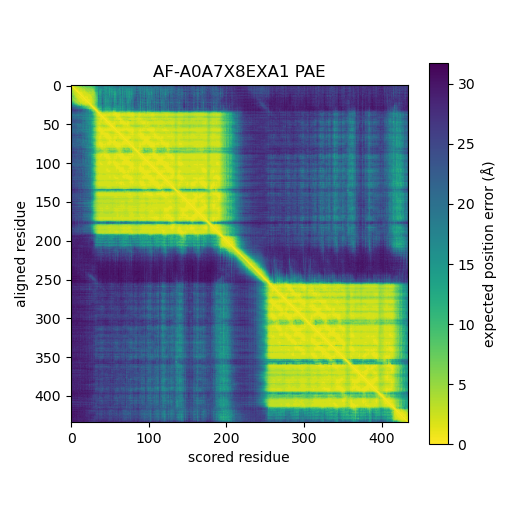ILE A O 1
ATOM 1944 N N . SER A 1 248 ? 7.098 -47.634 -7.251 1.00 32.59 248 SER A N 1
ATOM 1945 C CA . SER A 1 248 ? 6.708 -46.508 -8.097 1.00 32.59 248 SER A CA 1
ATOM 1946 C C . SER A 1 248 ? 7.543 -46.514 -9.374 1.00 32.59 248 SER A C 1
ATOM 1948 O O . SER A 1 248 ? 8.751 -46.274 -9.362 1.00 32.59 248 SER A O 1
ATOM 1950 N N . THR A 1 249 ? 6.899 -46.814 -10.495 1.00 30.52 249 THR A N 1
ATOM 1951 C CA . THR A 1 249 ? 7.423 -46.496 -11.820 1.00 30.52 249 THR A CA 1
ATOM 1952 C C . THR A 1 249 ? 7.508 -44.981 -11.946 1.00 30.52 249 THR A C 1
ATOM 1954 O O . THR A 1 249 ? 6.499 -44.299 -11.797 1.00 30.52 249 THR A O 1
ATOM 1957 N N . VAL A 1 250 ? 8.701 -44.458 -12.226 1.00 29.92 250 VAL A N 1
ATOM 1958 C CA . VAL A 1 250 ? 8.920 -43.042 -12.545 1.00 29.92 250 VAL A CA 1
ATOM 1959 C C . VAL A 1 250 ? 8.288 -42.767 -13.913 1.00 29.92 250 VAL A C 1
ATOM 1961 O O . VAL A 1 250 ? 8.928 -42.939 -14.949 1.00 29.92 250 VAL A O 1
ATOM 1964 N N . SER A 1 251 ? 7.003 -42.416 -13.941 1.00 32.78 251 SER A N 1
ATOM 1965 C CA . SER A 1 251 ? 6.398 -41.781 -15.109 1.00 32.78 251 SER A CA 1
ATOM 1966 C C . SER A 1 251 ? 6.714 -40.294 -15.046 1.00 32.78 251 SER A C 1
ATOM 1968 O O . SER A 1 251 ? 6.378 -39.639 -14.066 1.00 32.78 251 SER A O 1
ATOM 1970 N N . PHE A 1 252 ? 7.339 -39.750 -16.090 1.00 38.38 252 PHE A N 1
ATOM 1971 C CA . PHE A 1 252 ? 7.333 -38.307 -16.323 1.00 38.38 252 PHE A CA 1
ATOM 1972 C C . PHE A 1 252 ? 5.891 -37.911 -16.665 1.00 38.38 252 PHE A C 1
ATOM 1974 O O . PHE A 1 252 ? 5.483 -37.987 -17.824 1.00 38.38 252 PHE A O 1
ATOM 1981 N N . ALA A 1 253 ? 5.094 -37.600 -15.642 1.00 43.28 253 ALA A N 1
ATOM 1982 C CA . ALA A 1 253 ? 3.735 -37.120 -15.808 1.00 43.28 253 ALA A CA 1
ATOM 1983 C C . ALA A 1 253 ? 3.795 -35.735 -16.464 1.00 43.28 253 ALA A C 1
ATOM 1985 O O . ALA A 1 253 ? 4.354 -34.784 -15.921 1.00 43.28 253 ALA A O 1
ATOM 1986 N N . GLY A 1 254 ? 3.269 -35.629 -17.683 1.00 48.81 254 GLY A N 1
ATOM 1987 C CA . GLY A 1 254 ? 2.876 -34.336 -18.218 1.00 48.81 254 GLY A CA 1
ATOM 1988 C C . GLY A 1 254 ? 1.608 -33.923 -17.483 1.00 48.81 254 GLY A C 1
ATOM 1989 O O . GLY A 1 254 ? 0.577 -34.554 -17.688 1.00 48.81 254 GLY A O 1
ATOM 1990 N N . TYR A 1 255 ? 1.696 -32.912 -16.623 1.00 65.62 255 TYR A N 1
ATOM 1991 C CA . TYR A 1 255 ? 0.599 -32.404 -15.788 1.00 65.62 255 TYR A CA 1
ATOM 1992 C C . TYR A 1 255 ? -0.452 -31.660 -16.624 1.00 65.62 255 TYR A C 1
ATOM 1994 O O . TYR A 1 255 ? -0.650 -30.458 -16.494 1.00 65.62 255 TYR A O 1
ATOM 2002 N N . SER A 1 256 ? -1.087 -32.344 -17.574 1.00 67.69 256 SER A N 1
ATOM 2003 C CA . SER A 1 256 ? -2.030 -31.708 -18.497 1.00 67.69 256 SER A CA 1
ATOM 2004 C C . SER A 1 256 ? -3.319 -31.248 -17.824 1.00 67.69 256 SER A C 1
ATOM 2006 O O . SER A 1 256 ? -4.036 -30.435 -18.400 1.00 67.69 256 SER A O 1
ATOM 2008 N N . ASP A 1 257 ? -3.645 -31.790 -16.653 1.00 85.44 257 ASP A N 1
ATOM 2009 C CA . ASP A 1 257 ? -4.849 -31.435 -15.908 1.00 85.44 257 ASP A CA 1
ATOM 2010 C C . ASP A 1 257 ? -4.640 -30.255 -14.952 1.00 85.44 257 ASP A C 1
ATOM 2012 O O . ASP A 1 257 ? -5.618 -29.574 -14.653 1.00 85.44 257 ASP A O 1
ATOM 2016 N N . GLY A 1 258 ? -3.400 -29.962 -14.543 1.00 92.50 258 GLY A N 1
ATOM 2017 C CA . GLY A 1 258 ? -3.059 -28.837 -13.670 1.00 92.50 258 GLY A CA 1
ATOM 2018 C C . GLY A 1 258 ? -3.326 -29.089 -12.186 1.00 92.50 258 GLY A C 1
ATOM 2019 O O . GLY A 1 258 ? -3.555 -28.128 -11.455 1.00 92.50 258 GLY A O 1
ATOM 2020 N N . TRP A 1 259 ? -3.307 -30.348 -11.738 1.00 95.69 259 TRP A N 1
ATOM 2021 C CA . TRP A 1 259 ? -3.555 -30.711 -10.340 1.00 95.69 259 TRP A CA 1
ATOM 2022 C C . TRP A 1 259 ? -2.422 -31.551 -9.743 1.00 95.69 259 TRP A C 1
ATOM 2024 O O . TRP A 1 259 ? -1.780 -32.330 -10.440 1.00 95.69 259 TRP A O 1
ATOM 2034 N N . ILE A 1 260 ? -2.203 -31.389 -8.436 1.00 93.69 260 ILE A N 1
ATOM 2035 C CA . ILE A 1 260 ? -1.430 -32.299 -7.582 1.00 93.69 260 ILE A CA 1
ATOM 2036 C C . ILE A 1 260 ? -2.307 -32.613 -6.368 1.00 93.69 260 ILE A C 1
ATOM 2038 O O . ILE A 1 260 ? -2.492 -31.784 -5.474 1.00 93.69 260 ILE A O 1
ATOM 2042 N N . THR A 1 261 ? -2.899 -33.797 -6.362 1.00 95.06 261 THR A N 1
ATOM 2043 C CA . THR A 1 261 ? -3.959 -34.208 -5.438 1.00 95.06 261 THR A CA 1
ATOM 2044 C C . THR A 1 261 ? -3.457 -35.139 -4.335 1.00 95.06 261 THR A C 1
ATOM 2046 O O . THR A 1 261 ? -2.324 -35.623 -4.342 1.00 95.06 261 THR A O 1
ATOM 2049 N N . ALA A 1 262 ? -4.303 -35.395 -3.338 1.00 93.94 262 ALA A N 1
ATOM 2050 C CA . ALA A 1 262 ? -3.992 -36.304 -2.241 1.00 93.94 262 ALA A CA 1
ATOM 2051 C C . ALA A 1 262 ? -3.509 -37.689 -2.718 1.00 93.94 262 ALA A C 1
ATOM 2053 O O . ALA A 1 262 ? -4.210 -38.413 -3.423 1.00 93.94 262 ALA A O 1
ATOM 2054 N N . GLY A 1 263 ? -2.324 -38.086 -2.247 1.00 90.69 263 GLY A N 1
ATOM 2055 C CA . GLY A 1 263 ? -1.664 -39.344 -2.615 1.00 90.69 263 GLY A CA 1
ATOM 2056 C C . GLY A 1 263 ? -0.635 -39.205 -3.738 1.00 90.69 263 GLY A C 1
ATOM 2057 O O . GLY A 1 263 ? 0.147 -40.132 -3.946 1.00 90.69 263 GLY A O 1
ATOM 2058 N N . GLU A 1 264 ? -0.589 -38.054 -4.408 1.00 93.06 264 GLU A N 1
ATOM 2059 C CA . GLU A 1 264 ? 0.430 -37.726 -5.402 1.00 93.06 264 GLU A CA 1
ATOM 2060 C C . GLU A 1 264 ? 1.610 -37.022 -4.724 1.00 93.06 264 GLU A C 1
ATOM 2062 O O . GLU A 1 264 ? 1.440 -36.155 -3.859 1.00 93.06 264 GLU A O 1
ATOM 2067 N N . TYR A 1 265 ? 2.825 -37.421 -5.099 1.00 93.38 265 TYR A N 1
ATOM 2068 C CA . TYR A 1 265 ? 4.042 -36.748 -4.672 1.00 93.38 265 TYR A CA 1
ATOM 2069 C C . TYR A 1 265 ? 5.020 -36.663 -5.827 1.00 93.38 265 TYR A C 1
ATOM 2071 O O . TYR A 1 265 ? 5.566 -37.674 -6.278 1.00 93.38 265 TYR A O 1
ATOM 2079 N N . GLU A 1 266 ? 5.258 -35.441 -6.272 1.00 92.38 266 GLU A N 1
ATOM 2080 C CA . GLU A 1 266 ? 6.022 -35.194 -7.475 1.00 92.38 266 GLU A CA 1
ATOM 2081 C C . GLU A 1 266 ? 7.491 -34.903 -7.199 1.00 92.38 266 GLU A C 1
ATOM 2083 O O . GLU A 1 266 ? 7.895 -34.449 -6.130 1.00 92.38 266 GLU A O 1
ATOM 2088 N N . GLY A 1 267 ? 8.324 -35.174 -8.200 1.00 92.00 267 GLY A N 1
ATOM 2089 C CA . GLY A 1 267 ? 9.720 -34.758 -8.184 1.00 92.00 267 GLY A CA 1
ATOM 2090 C C . GLY A 1 267 ? 9.825 -33.242 -8.341 1.00 92.00 267 GLY A C 1
ATOM 2091 O O . GLY A 1 267 ? 9.653 -32.481 -7.395 1.00 92.00 267 GLY A O 1
ATOM 2092 N N . HIS A 1 268 ? 10.116 -32.792 -9.557 1.00 95.06 268 HIS A N 1
ATOM 2093 C CA . HIS A 1 268 ? 10.188 -31.372 -9.883 1.00 95.06 268 HIS A CA 1
ATOM 2094 C C . HIS A 1 268 ? 9.123 -31.019 -10.920 1.00 95.06 268 HIS A C 1
ATOM 2096 O O . HIS A 1 268 ? 9.114 -31.566 -12.024 1.00 95.06 268 HIS A O 1
ATOM 2102 N N . VAL A 1 269 ? 8.256 -30.077 -10.575 1.00 94.56 269 VAL A N 1
ATOM 2103 C CA . VAL A 1 269 ? 7.182 -29.558 -11.417 1.00 94.56 269 VAL A CA 1
ATOM 2104 C C . VAL A 1 269 ? 7.614 -28.197 -11.945 1.00 94.56 269 VAL A C 1
ATOM 2106 O O . VAL A 1 269 ? 8.012 -27.330 -11.178 1.00 94.56 269 VAL A O 1
ATOM 2109 N N . SER A 1 270 ? 7.561 -28.002 -13.262 1.00 95.69 270 SER A N 1
ATOM 2110 C CA . SER A 1 270 ? 7.764 -26.688 -13.878 1.00 95.69 270 SER A CA 1
ATOM 2111 C C . SER A 1 270 ? 6.484 -26.284 -14.591 1.00 95.69 270 SER A C 1
ATOM 2113 O O . SER A 1 270 ? 6.040 -26.980 -15.507 1.00 95.69 270 SER A O 1
ATOM 2115 N N . TRP A 1 271 ? 5.888 -25.176 -14.161 1.00 95.25 271 TRP A N 1
ATOM 2116 C CA . TRP A 1 271 ? 4.623 -24.683 -14.680 1.00 95.25 271 TRP A CA 1
ATOM 2117 C C . TRP A 1 271 ? 4.816 -23.329 -15.362 1.00 95.25 271 TRP A C 1
ATOM 2119 O O . TRP A 1 271 ? 5.376 -22.387 -14.807 1.00 95.25 271 TRP A O 1
ATOM 2129 N N . THR A 1 272 ? 4.375 -23.246 -16.615 1.00 93.88 272 THR A N 1
ATOM 2130 C CA . THR A 1 272 ? 4.533 -22.062 -17.481 1.00 93.88 272 THR A CA 1
ATOM 2131 C C . THR A 1 272 ? 3.209 -21.614 -18.096 1.00 93.88 272 THR A C 1
ATOM 2133 O O . THR A 1 272 ? 3.189 -20.685 -18.901 1.00 93.88 272 THR A O 1
ATOM 2136 N N . ASN A 1 273 ? 2.103 -22.287 -17.762 1.00 89.69 273 ASN A N 1
ATOM 2137 C CA . ASN A 1 273 ? 0.800 -21.994 -18.335 1.00 89.69 273 ASN A CA 1
ATOM 2138 C C . ASN A 1 273 ? 0.172 -20.799 -17.605 1.00 89.69 273 ASN A C 1
ATOM 2140 O O . ASN A 1 273 ? -0.122 -20.878 -16.416 1.00 89.69 273 ASN A O 1
ATOM 2144 N N . SER A 1 274 ? -0.033 -19.699 -18.327 1.00 89.25 274 SER A N 1
ATOM 2145 C CA . SER A 1 274 ? -0.680 -18.486 -17.813 1.00 89.25 274 SER A CA 1
ATOM 2146 C C . SER A 1 274 ? -2.209 -18.563 -17.817 1.00 89.25 274 SER A C 1
ATOM 2148 O O . SER A 1 274 ? -2.864 -17.737 -17.197 1.00 89.25 274 SER A O 1
ATOM 2150 N N . ASN A 1 275 ? -2.797 -19.518 -18.546 1.00 88.94 275 ASN A N 1
ATOM 2151 C CA . ASN A 1 275 ? -4.250 -19.610 -18.727 1.00 88.94 275 ASN A CA 1
ATOM 2152 C C . ASN A 1 275 ? -4.926 -20.536 -17.711 1.00 88.94 275 ASN A C 1
ATOM 2154 O O . ASN A 1 275 ? -6.150 -20.538 -17.611 1.00 88.94 275 ASN A O 1
ATOM 2158 N N . GLN A 1 276 ? -4.148 -21.362 -17.011 1.00 92.12 276 GLN A N 1
ATOM 2159 C CA . GLN A 1 276 ? -4.655 -22.318 -16.039 1.00 92.12 276 GLN A CA 1
ATOM 2160 C C . GLN A 1 276 ? -3.698 -22.380 -14.843 1.00 92.12 276 GLN A C 1
ATOM 2162 O O . GLN A 1 276 ? -2.498 -22.591 -15.059 1.00 92.12 276 GLN A O 1
ATOM 2167 N N . PRO A 1 277 ? -4.198 -22.218 -13.606 1.00 94.25 277 PRO A N 1
ATOM 2168 C CA . PRO A 1 277 ? -3.367 -22.370 -12.425 1.00 94.25 277 PRO A CA 1
ATOM 2169 C C . PRO A 1 277 ? -2.953 -23.832 -12.234 1.00 94.25 277 PRO A C 1
ATOM 2171 O O . PRO A 1 277 ? -3.692 -24.749 -12.599 1.00 94.25 277 PRO A O 1
ATOM 2174 N N . LEU A 1 278 ? -1.783 -24.040 -11.635 1.00 96.44 278 LEU A N 1
ATOM 2175 C CA . LEU A 1 278 ? -1.447 -25.312 -11.003 1.00 96.44 278 LEU A CA 1
ATOM 2176 C C . LEU A 1 278 ? -2.089 -25.322 -9.614 1.00 96.44 278 LEU A C 1
ATOM 2178 O O . LEU A 1 278 ? -1.841 -24.408 -8.833 1.00 96.44 278 LEU A O 1
ATOM 2182 N N . ILE A 1 279 ? -2.899 -26.333 -9.308 1.00 97.00 279 ILE A N 1
ATOM 2183 C CA . ILE A 1 279 ? -3.592 -26.448 -8.021 1.00 97.00 279 ILE A CA 1
ATOM 2184 C C . ILE A 1 279 ? -3.001 -27.612 -7.230 1.00 97.00 279 ILE A C 1
ATOM 2186 O O . ILE A 1 279 ? -2.995 -28.751 -7.697 1.00 97.00 279 ILE A O 1
ATOM 2190 N N . VAL A 1 280 ? -2.537 -27.340 -6.011 1.00 97.31 280 VAL A N 1
ATOM 2191 C CA . VAL A 1 280 ? -2.106 -28.366 -5.056 1.00 97.31 280 VAL A CA 1
ATOM 2192 C C . VAL A 1 280 ? -3.181 -28.533 -3.990 1.00 97.31 280 VAL A C 1
ATOM 2194 O O . VAL A 1 280 ? -3.482 -27.596 -3.250 1.00 97.31 280 VAL A O 1
ATOM 2197 N N . ASP A 1 281 ? -3.763 -29.728 -3.922 1.00 96.62 281 ASP A N 1
ATOM 2198 C CA . ASP A 1 281 ? -4.841 -30.065 -2.992 1.00 96.62 281 ASP A CA 1
ATOM 2199 C C . ASP A 1 281 ? -4.602 -31.447 -2.361 1.00 96.62 281 ASP A C 1
ATOM 2201 O O . ASP A 1 281 ? -5.109 -32.484 -2.799 1.00 96.62 281 ASP A O 1
ATOM 2205 N N . GLY A 1 282 ? -3.743 -31.460 -1.343 1.00 93.88 282 GLY A N 1
ATOM 2206 C CA . GLY A 1 282 ? -3.437 -32.618 -0.502 1.00 93.88 282 GLY A CA 1
ATOM 2207 C C . GLY A 1 282 ? -2.237 -33.453 -0.957 1.00 93.88 282 GLY A C 1
ATOM 2208 O O . GLY A 1 282 ? -1.823 -34.360 -0.231 1.00 93.88 282 GLY A O 1
ATOM 2209 N N . GLY A 1 283 ? -1.664 -33.167 -2.129 1.00 95.69 283 GLY A N 1
ATOM 2210 C CA . GLY A 1 283 ? -0.459 -33.830 -2.641 1.00 95.69 283 GLY A CA 1
ATOM 2211 C C . GLY A 1 283 ? 0.844 -33.161 -2.193 1.00 95.69 283 GLY A C 1
ATOM 2212 O O . GLY A 1 283 ? 0.894 -32.482 -1.167 1.00 95.69 283 GLY A O 1
ATOM 2213 N N . GLY A 1 284 ? 1.943 -33.366 -2.910 1.00 96.62 284 GLY A N 1
ATOM 2214 C CA . GLY A 1 284 ? 3.222 -32.729 -2.585 1.00 96.62 284 GLY A CA 1
ATOM 2215 C C . GLY A 1 284 ? 4.222 -32.758 -3.731 1.00 96.62 284 GLY A C 1
ATOM 2216 O O . GLY A 1 284 ? 3.974 -33.375 -4.765 1.00 96.62 284 GLY A O 1
ATOM 2217 N N . ALA A 1 285 ? 5.357 -32.086 -3.553 1.00 96.31 285 ALA A N 1
ATOM 2218 C CA . ALA A 1 285 ? 6.438 -32.091 -4.534 1.00 96.31 285 ALA A CA 1
ATOM 2219 C C . ALA A 1 285 ? 7.812 -31.825 -3.897 1.00 96.31 285 ALA A C 1
ATOM 2221 O O . ALA A 1 285 ? 7.920 -31.135 -2.880 1.00 96.31 285 ALA A O 1
ATOM 2222 N N . ILE A 1 286 ? 8.892 -32.301 -4.523 1.00 96.62 286 ILE A N 1
ATOM 2223 C CA . ILE A 1 286 ? 10.255 -31.857 -4.174 1.00 96.62 286 ILE A CA 1
ATOM 2224 C C . ILE A 1 286 ? 10.456 -30.404 -4.626 1.00 96.62 286 ILE A C 1
ATOM 2226 O O . ILE A 1 286 ? 11.090 -29.613 -3.937 1.00 96.62 286 ILE A O 1
ATOM 2230 N N . GLY A 1 287 ? 9.915 -30.014 -5.773 1.00 96.56 287 GLY A N 1
ATOM 2231 C CA . GLY A 1 287 ? 10.017 -28.638 -6.241 1.00 96.56 287 GLY A CA 1
ATOM 2232 C C . GLY A 1 287 ? 8.868 -28.263 -7.151 1.00 96.56 287 GLY A C 1
ATOM 2233 O O . GLY A 1 287 ? 8.482 -29.057 -8.005 1.00 96.56 287 GLY A O 1
ATOM 2234 N N . ILE A 1 288 ? 8.357 -27.050 -6.992 1.00 97.75 288 ILE A N 1
ATOM 2235 C CA . ILE A 1 288 ? 7.429 -26.418 -7.923 1.00 97.75 288 ILE A CA 1
ATOM 2236 C C . ILE A 1 288 ? 8.060 -25.110 -8.383 1.00 97.75 288 ILE A C 1
ATOM 2238 O O . ILE A 1 288 ? 8.354 -24.234 -7.576 1.00 97.75 288 ILE A O 1
ATOM 2242 N N . GLU A 1 289 ? 8.276 -24.978 -9.685 1.00 97.69 289 GLU A N 1
ATOM 2243 C CA . GLU A 1 289 ? 8.816 -23.778 -10.307 1.00 97.69 289 GLU A CA 1
ATOM 2244 C C . GLU A 1 289 ? 7.777 -23.148 -11.239 1.00 97.69 289 GLU A C 1
ATOM 2246 O O . GLU A 1 289 ? 7.415 -23.732 -12.262 1.00 97.69 289 GLU A O 1
ATOM 2251 N N . MET A 1 290 ? 7.345 -21.934 -10.911 1.00 97.75 290 MET A N 1
ATOM 2252 C CA . MET A 1 290 ? 6.374 -21.145 -11.668 1.00 97.75 290 MET A CA 1
ATOM 2253 C C . MET A 1 290 ? 7.101 -20.109 -12.529 1.00 97.75 290 MET A C 1
ATOM 2255 O O . MET A 1 290 ? 8.015 -19.435 -12.056 1.00 97.75 290 MET A O 1
ATOM 2259 N N . ARG A 1 291 ? 6.723 -19.978 -13.805 1.00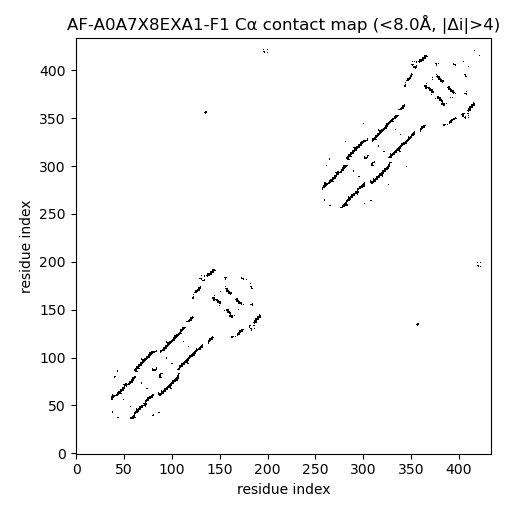 95.00 291 ARG A N 1
ATOM 2260 C CA . ARG A 1 291 ? 7.334 -19.041 -14.774 1.00 95.00 291 ARG A CA 1
ATOM 2261 C C . ARG A 1 291 ? 6.290 -18.381 -15.678 1.00 95.00 291 ARG A C 1
ATOM 2263 O O . ARG A 1 291 ? 5.150 -18.836 -15.730 1.00 95.00 291 ARG A O 1
ATOM 2270 N N . ASN A 1 292 ? 6.679 -17.364 -16.447 1.00 91.44 292 ASN A N 1
ATOM 2271 C CA . ASN A 1 292 ? 5.887 -16.766 -17.533 1.00 91.44 292 ASN A CA 1
ATOM 2272 C C . ASN A 1 292 ? 4.462 -16.301 -17.152 1.00 91.44 292 ASN A C 1
ATOM 2274 O O . ASN A 1 292 ? 3.532 -16.520 -17.923 1.00 91.44 292 ASN A O 1
ATOM 2278 N N . HIS A 1 293 ? 4.276 -15.610 -16.023 1.00 93.19 293 HIS A N 1
ATOM 2279 C CA . HIS A 1 293 ? 2.946 -15.144 -15.562 1.00 93.19 293 HIS A CA 1
ATOM 2280 C C . HIS A 1 293 ? 1.977 -16.279 -15.187 1.00 93.19 293 HIS A C 1
ATOM 2282 O O . HIS A 1 293 ? 0.763 -16.137 -15.308 1.00 93.19 293 HIS A O 1
ATOM 2288 N N . SER A 1 294 ? 2.499 -17.435 -14.787 1.00 95.56 294 SER A N 1
ATOM 2289 C CA . SER A 1 294 ? 1.664 -18.537 -14.312 1.00 95.56 294 SER A CA 1
ATOM 2290 C C . SER A 1 294 ? 1.159 -18.322 -12.883 1.00 95.56 294 SER A C 1
ATOM 2292 O O . SER A 1 294 ? 1.713 -17.519 -12.135 1.00 95.56 294 SER A O 1
ATOM 2294 N N . GLN A 1 295 ? 0.113 -19.056 -12.504 1.00 97.00 295 GLN A N 1
ATOM 2295 C CA . GLN A 1 295 ? -0.494 -18.995 -11.174 1.00 97.00 295 GLN A CA 1
ATOM 2296 C C . GLN A 1 295 ? -0.391 -20.353 -10.472 1.00 97.00 295 GLN A C 1
ATOM 2298 O O . GLN A 1 295 ? -0.598 -21.396 -11.099 1.00 97.00 295 GLN A O 1
ATOM 2303 N N . LEU A 1 296 ? -0.052 -20.335 -9.185 1.00 98.12 296 LEU A N 1
ATOM 2304 C CA . LEU A 1 296 ? -0.048 -21.489 -8.290 1.00 98.12 296 LEU A CA 1
ATOM 2305 C C . LEU A 1 296 ? -1.077 -21.259 -7.187 1.00 98.12 296 LEU A C 1
ATOM 2307 O O . LEU A 1 296 ? -1.056 -20.217 -6.543 1.00 98.12 296 LEU A O 1
ATOM 2311 N N . GLU A 1 297 ? -1.934 -22.242 -6.948 1.00 97.88 297 GLU A N 1
ATOM 2312 C CA . GLU A 1 297 ? -2.886 -22.245 -5.840 1.00 97.88 297 GLU A CA 1
ATOM 2313 C C . GLU A 1 297 ? -2.567 -23.433 -4.925 1.00 97.88 297 GLU A C 1
ATOM 2315 O O . GLU A 1 297 ? -2.717 -24.589 -5.324 1.00 97.88 297 GLU A O 1
ATOM 2320 N N . VAL A 1 298 ? -2.115 -23.174 -3.698 1.00 98.12 298 VAL A N 1
ATOM 2321 C CA . VAL A 1 298 ? -1.856 -24.221 -2.698 1.00 98.12 298 VAL A CA 1
ATOM 2322 C C . VAL A 1 298 ? -2.996 -24.217 -1.690 1.00 98.12 298 VAL A C 1
ATOM 2324 O O . VAL A 1 298 ? -3.051 -23.379 -0.794 1.00 98.12 298 VAL A O 1
ATOM 2327 N N . ARG A 1 299 ? -3.930 -25.158 -1.842 1.00 96.94 299 ARG A N 1
ATOM 2328 C CA . ARG A 1 299 ? -5.078 -25.314 -0.937 1.00 96.94 299 ARG A CA 1
ATOM 2329 C C . ARG A 1 299 ? -4.740 -26.115 0.298 1.00 96.94 299 ARG A C 1
ATOM 2331 O O . ARG A 1 299 ? -5.240 -25.814 1.370 1.00 96.94 299 ARG A O 1
ATOM 2338 N N . SER A 1 300 ? -3.963 -27.172 0.109 1.00 96.88 300 SER A N 1
ATOM 2339 C CA . SER A 1 300 ? -3.436 -28.027 1.160 1.00 96.88 300 SER A CA 1
ATOM 2340 C C . SER A 1 300 ? -2.293 -28.859 0.586 1.00 96.88 300 SER A C 1
ATOM 2342 O O . SER A 1 300 ? -2.225 -29.092 -0.623 1.00 96.88 300 SER A O 1
ATOM 2344 N N . THR A 1 301 ? -1.408 -29.363 1.440 1.00 97.50 301 THR A N 1
ATOM 2345 C CA . THR A 1 301 ? -0.399 -30.352 1.045 1.00 97.50 301 THR A CA 1
ATOM 2346 C C . THR A 1 301 ? -0.547 -31.608 1.887 1.00 97.50 301 THR A C 1
ATOM 2348 O O . THR A 1 301 ? -1.184 -31.622 2.940 1.00 97.50 301 THR A O 1
ATOM 2351 N N . SER A 1 302 ? 0.119 -32.668 1.461 1.00 93.75 302 SER A N 1
ATOM 2352 C CA . SER A 1 302 ? 0.420 -33.812 2.307 1.00 93.75 302 SER A CA 1
ATOM 2353 C C . SER A 1 302 ? 1.224 -33.343 3.523 1.00 93.75 302 SER A C 1
ATOM 2355 O O . SER A 1 302 ? 2.148 -32.538 3.399 1.00 93.75 302 SER A O 1
ATOM 2357 N N . THR A 1 303 ? 0.854 -33.820 4.707 1.00 89.50 303 THR A N 1
ATOM 2358 C CA . THR A 1 303 ? 1.484 -33.459 5.984 1.00 89.50 303 THR A CA 1
ATOM 2359 C C . THR A 1 303 ? 1.834 -34.719 6.782 1.00 89.50 303 THR A C 1
ATOM 2361 O O . THR A 1 303 ? 1.184 -35.758 6.606 1.00 89.50 303 THR A O 1
ATOM 2364 N N . PRO A 1 304 ? 2.860 -34.675 7.657 1.00 91.12 304 PRO A N 1
ATOM 2365 C CA . PRO A 1 304 ? 3.792 -33.560 7.897 1.00 91.12 304 PRO A CA 1
ATOM 2366 C C . PRO A 1 304 ? 4.809 -33.394 6.757 1.00 91.12 304 PRO A C 1
ATOM 2368 O O . PRO A 1 304 ? 4.984 -34.319 5.971 1.00 91.12 304 PRO A O 1
ATOM 2371 N N . LEU A 1 305 ? 5.518 -32.267 6.676 1.00 89.25 305 LEU A N 1
ATOM 2372 C CA . LEU A 1 305 ? 6.613 -32.054 5.722 1.00 89.25 305 LEU A CA 1
ATOM 2373 C C . LEU A 1 305 ? 7.721 -33.113 5.878 1.00 89.25 305 LEU A C 1
ATOM 2375 O O . LEU A 1 305 ? 8.228 -33.348 6.978 1.00 89.25 305 LEU A O 1
ATOM 2379 N N . GLY A 1 306 ? 8.133 -33.734 4.770 1.00 89.00 306 GLY A N 1
ATOM 2380 C CA . GLY A 1 306 ? 9.127 -34.806 4.775 1.00 89.00 306 GLY A CA 1
ATOM 2381 C C . GLY A 1 306 ? 9.544 -35.259 3.376 1.00 89.00 306 GLY A C 1
ATOM 2382 O O . GLY A 1 306 ? 9.122 -34.712 2.359 1.00 89.00 306 GLY A O 1
ATOM 2383 N N . LEU A 1 307 ? 10.404 -36.277 3.306 1.00 86.19 307 LEU A N 1
ATOM 2384 C CA . LEU A 1 307 ? 10.725 -36.925 2.032 1.00 86.19 307 LEU A CA 1
ATOM 2385 C C . LEU A 1 307 ? 9.488 -37.695 1.554 1.00 86.19 307 LEU A C 1
ATOM 2387 O O . LEU A 1 307 ? 9.176 -38.746 2.112 1.00 86.19 307 LEU A O 1
ATOM 2391 N N . GLY A 1 308 ? 8.792 -37.175 0.542 1.00 87.94 308 GLY A N 1
ATOM 2392 C CA . GLY A 1 308 ? 7.528 -37.753 0.072 1.00 87.94 308 GLY A CA 1
ATOM 2393 C C . GLY A 1 308 ? 6.266 -37.062 0.597 1.00 87.94 308 GLY A C 1
ATOM 2394 O O . GLY A 1 308 ? 5.174 -37.570 0.359 1.00 87.94 308 GLY A O 1
ATOM 2395 N N . SER A 1 309 ? 6.392 -35.935 1.305 1.00 93.31 309 SER A N 1
ATOM 2396 C CA . SER A 1 309 ? 5.248 -35.145 1.773 1.00 93.31 309 SER A CA 1
ATOM 2397 C C . SER A 1 309 ? 5.545 -33.643 1.853 1.00 93.31 309 SER A C 1
ATOM 2399 O O . SER A 1 309 ? 6.698 -33.226 1.989 1.00 93.31 309 SER A O 1
ATOM 2401 N N . GLY A 1 310 ? 4.502 -32.820 1.761 1.00 96.31 310 GLY A N 1
ATOM 2402 C CA . GLY A 1 310 ? 4.602 -31.362 1.673 1.00 96.31 310 GLY A CA 1
ATOM 2403 C C . GLY A 1 310 ? 5.197 -30.889 0.348 1.00 96.31 310 GLY A C 1
ATOM 2404 O O . GLY A 1 310 ? 5.368 -31.667 -0.594 1.00 96.31 310 GLY A O 1
ATOM 2405 N N . ILE A 1 311 ? 5.537 -29.606 0.275 1.00 97.75 311 ILE A N 1
ATOM 2406 C CA . ILE A 1 311 ? 6.317 -29.057 -0.837 1.00 97.75 311 ILE A CA 1
ATOM 2407 C C . ILE A 1 311 ? 7.684 -28.635 -0.303 1.00 97.75 311 ILE A C 1
ATOM 2409 O O . ILE A 1 311 ? 7.784 -27.800 0.590 1.00 97.75 311 ILE A O 1
ATOM 2413 N N . GLN A 1 312 ? 8.773 -29.208 -0.812 1.00 97.38 312 GLN A N 1
ATOM 2414 C CA . GLN A 1 312 ? 10.098 -28.816 -0.311 1.00 97.38 312 GLN A CA 1
ATOM 2415 C C . GLN A 1 312 ? 10.476 -27.416 -0.816 1.00 97.38 312 GLN A C 1
ATOM 2417 O O . GLN A 1 312 ? 10.966 -26.585 -0.059 1.00 97.38 312 GLN A O 1
ATOM 2422 N N . VAL A 1 313 ? 10.219 -27.110 -2.085 1.00 97.62 313 VAL A N 1
ATOM 2423 C CA . VAL A 1 313 ? 10.594 -25.813 -2.652 1.00 97.62 313 VAL A CA 1
ATOM 2424 C C . VAL A 1 313 ? 9.498 -25.288 -3.566 1.00 97.62 313 VAL A C 1
ATOM 2426 O O . VAL A 1 313 ? 9.089 -25.980 -4.495 1.00 97.62 313 VAL A O 1
ATOM 2429 N N . ILE A 1 314 ? 9.070 -24.048 -3.346 1.00 98.31 314 ILE A N 1
ATOM 2430 C CA . ILE A 1 314 ? 8.277 -23.273 -4.303 1.00 98.31 314 ILE A CA 1
ATOM 2431 C C . ILE A 1 314 ? 9.157 -22.133 -4.814 1.00 98.31 314 ILE A C 1
ATOM 2433 O O . ILE A 1 314 ? 9.664 -21.343 -4.026 1.00 98.31 314 ILE A O 1
ATOM 2437 N N . GLY A 1 315 ? 9.351 -22.048 -6.128 1.00 97.69 315 GLY A N 1
ATOM 2438 C CA . GLY A 1 315 ? 10.080 -20.966 -6.785 1.00 97.69 315 GLY A CA 1
ATOM 2439 C C . GLY A 1 315 ? 9.181 -20.218 -7.761 1.00 97.69 315 GLY A C 1
ATOM 2440 O O . GLY A 1 315 ? 8.758 -20.791 -8.762 1.00 97.69 315 GLY A O 1
ATOM 2441 N N . LEU A 1 316 ? 8.918 -18.941 -7.499 1.00 97.62 316 LEU A N 1
ATOM 2442 C CA . LEU A 1 316 ? 8.099 -18.074 -8.346 1.00 97.62 316 LEU A CA 1
ATOM 2443 C C . LEU A 1 316 ? 8.993 -17.143 -9.172 1.00 97.62 316 LEU A C 1
ATOM 2445 O O . LEU A 1 316 ? 9.837 -16.458 -8.603 1.00 97.62 316 LEU A O 1
ATOM 2449 N N . LYS A 1 317 ? 8.837 -17.106 -10.499 1.00 95.44 317 LYS A N 1
ATOM 2450 C CA . LYS A 1 317 ? 9.669 -16.308 -11.420 1.00 95.44 317 LYS A CA 1
ATOM 2451 C C . LYS A 1 317 ? 8.832 -15.461 -12.372 1.00 95.44 317 LYS A C 1
ATOM 2453 O O . LYS A 1 317 ? 7.645 -15.700 -12.587 1.00 95.44 317 LYS A O 1
ATOM 2458 N N . ASP A 1 318 ? 9.489 -14.500 -13.018 1.00 93.62 318 ASP A N 1
ATOM 2459 C CA . ASP A 1 318 ? 8.857 -13.551 -13.940 1.00 93.62 318 ASP A CA 1
ATOM 2460 C C . ASP A 1 318 ? 7.714 -12.818 -13.229 1.00 93.62 318 ASP A C 1
ATOM 2462 O O . ASP A 1 318 ? 7.948 -12.309 -12.147 1.00 93.62 318 ASP A O 1
ATOM 2466 N N . ASN A 1 319 ? 6.502 -12.762 -13.784 1.00 93.31 319 ASN A N 1
ATOM 2467 C CA . ASN A 1 319 ? 5.327 -12.176 -13.126 1.00 93.31 319 ASN A CA 1
ATOM 2468 C C . ASN A 1 319 ? 4.354 -13.258 -12.603 1.00 93.31 319 ASN A C 1
ATOM 2470 O O . ASN A 1 319 ? 3.143 -13.108 -12.747 1.00 93.31 319 ASN A O 1
ATOM 2474 N N . SER A 1 320 ? 4.854 -14.404 -12.122 1.00 96.25 320 SER A N 1
ATOM 2475 C CA . SER A 1 320 ? 3.988 -15.472 -11.594 1.00 96.25 320 SER A CA 1
ATOM 2476 C C . SER A 1 320 ? 3.349 -15.104 -10.252 1.00 96.25 320 SER A C 1
ATOM 2478 O O . SER A 1 320 ? 3.946 -14.365 -9.474 1.00 96.25 320 SER A O 1
ATOM 2480 N N . HIS A 1 321 ? 2.197 -15.688 -9.940 1.00 97.12 321 HIS A N 1
ATOM 2481 C CA . HIS A 1 321 ? 1.476 -15.445 -8.690 1.00 97.12 321 HIS A CA 1
ATOM 2482 C C . HIS A 1 321 ? 1.275 -16.729 -7.876 1.00 97.12 321 HIS A C 1
ATOM 2484 O O . HIS A 1 321 ? 1.117 -17.808 -8.453 1.00 97.12 321 HIS A O 1
ATOM 2490 N N . LEU A 1 322 ? 1.266 -16.606 -6.549 1.00 98.19 322 LEU A N 1
ATOM 2491 C CA . LEU A 1 322 ? 0.935 -17.673 -5.607 1.00 98.19 322 LEU A CA 1
ATOM 2492 C C . LEU A 1 322 ? -0.197 -17.244 -4.673 1.00 98.19 322 LEU A C 1
ATOM 2494 O O . LEU A 1 322 ? -0.043 -16.270 -3.945 1.00 98.19 322 LEU A O 1
ATOM 2498 N N . ASP A 1 323 ? -1.238 -18.067 -4.606 1.00 97.88 323 ASP A N 1
ATOM 2499 C CA . ASP A 1 323 ? -2.239 -18.071 -3.541 1.00 97.88 323 ASP A CA 1
ATOM 2500 C C . ASP A 1 323 ? -1.961 -19.258 -2.600 1.00 97.88 323 ASP A C 1
ATOM 2502 O O . ASP A 1 323 ? -2.085 -20.418 -3.007 1.00 97.88 323 ASP A O 1
ATOM 2506 N N . TYR A 1 324 ? -1.552 -19.004 -1.351 1.00 98.12 324 TYR A N 1
ATOM 2507 C CA . TYR A 1 324 ? -1.188 -20.049 -0.380 1.00 98.12 324 TYR A CA 1
ATOM 2508 C C . TYR A 1 324 ? -2.166 -20.086 0.800 1.00 98.12 324 TYR A C 1
ATOM 2510 O O . TYR A 1 324 ? -2.103 -19.248 1.702 1.00 98.12 324 TYR A O 1
ATOM 2518 N N . TYR A 1 325 ? -3.065 -21.069 0.813 1.00 96.75 325 TYR A N 1
ATOM 2519 C CA . TYR A 1 325 ? -4.135 -21.175 1.808 1.00 96.75 325 TYR A CA 1
ATOM 2520 C C . TYR A 1 325 ? -3.795 -22.080 2.993 1.00 96.75 325 TYR A C 1
ATOM 2522 O O . TYR A 1 325 ? -4.102 -21.717 4.124 1.00 96.75 325 TYR A O 1
ATOM 2530 N N . ASP A 1 326 ? -3.190 -23.246 2.754 1.00 97.25 326 ASP A N 1
ATOM 2531 C CA . ASP A 1 326 ? -2.822 -24.209 3.801 1.00 97.25 326 ASP A CA 1
ATOM 2532 C C . ASP A 1 326 ? -1.787 -25.229 3.282 1.00 97.25 326 ASP A C 1
ATOM 2534 O O . ASP A 1 326 ? -1.505 -25.311 2.087 1.00 97.25 326 ASP A O 1
ATOM 2538 N N . GLY A 1 327 ? -1.229 -26.043 4.179 1.00 97.06 327 GLY A N 1
ATOM 2539 C CA . GLY A 1 327 ? -0.219 -27.062 3.894 1.00 97.06 327 GLY A CA 1
ATOM 2540 C C . GLY A 1 327 ? 1.163 -26.704 4.432 1.00 97.06 327 GLY A C 1
ATOM 2541 O O . GLY A 1 327 ? 1.366 -25.652 5.034 1.00 97.06 327 GLY A O 1
ATOM 2542 N N . GLU A 1 328 ? 2.140 -27.579 4.219 1.00 98.06 328 GLU A N 1
ATOM 2543 C CA . GLU A 1 328 ? 3.511 -27.405 4.694 1.00 98.06 328 GLU A CA 1
ATOM 2544 C C . GLU A 1 328 ? 4.498 -27.257 3.531 1.00 98.06 328 GLU A C 1
ATOM 2546 O O . GLU A 1 328 ? 4.655 -28.159 2.702 1.00 98.06 328 GLU A O 1
ATOM 2551 N N . THR A 1 329 ? 5.216 -26.133 3.527 1.00 98.19 329 THR A N 1
ATOM 2552 C CA . THR A 1 329 ? 6.280 -25.818 2.576 1.00 98.19 329 THR A CA 1
ATOM 2553 C C . THR A 1 329 ? 7.591 -25.543 3.302 1.00 98.19 329 THR A C 1
ATOM 2555 O O . THR A 1 329 ? 7.633 -24.797 4.284 1.00 98.19 329 THR A O 1
ATOM 2558 N N . PHE A 1 330 ? 8.687 -26.144 2.834 1.00 97.88 330 PHE A N 1
ATOM 2559 C CA . PHE A 1 330 ? 9.996 -25.901 3.441 1.00 97.88 330 PHE A CA 1
ATOM 2560 C C . PHE A 1 330 ? 10.557 -24.532 3.041 1.00 97.88 330 PHE A C 1
ATOM 2562 O O . PHE A 1 330 ? 10.884 -23.750 3.928 1.00 97.88 330 PHE A O 1
ATOM 2569 N N . ASN A 1 331 ? 10.633 -24.218 1.746 1.00 97.69 331 ASN A N 1
ATOM 2570 C CA . ASN A 1 331 ? 11.148 -22.933 1.272 1.00 97.69 331 ASN A CA 1
ATOM 2571 C C . ASN A 1 331 ? 10.272 -22.325 0.166 1.00 97.69 331 ASN A C 1
ATOM 2573 O O . ASN A 1 331 ? 9.976 -22.992 -0.829 1.00 97.69 331 ASN A O 1
ATOM 2577 N N . LEU A 1 332 ? 9.894 -21.058 0.332 1.00 97.75 332 LEU A N 1
ATOM 2578 C CA . LEU A 1 332 ? 9.219 -20.238 -0.669 1.00 97.75 332 LEU A CA 1
ATOM 2579 C C . LEU A 1 332 ? 10.177 -19.150 -1.172 1.00 97.75 332 LEU A C 1
ATOM 2581 O O . LEU A 1 332 ? 10.602 -18.286 -0.414 1.00 97.75 332 LEU A O 1
ATOM 2585 N N . MET A 1 333 ? 10.487 -19.172 -2.466 1.00 96.94 333 MET A N 1
ATOM 2586 C CA . MET A 1 333 ? 11.419 -18.246 -3.107 1.00 96.94 333 MET A CA 1
ATOM 2587 C C . MET A 1 333 ? 10.706 -17.423 -4.176 1.00 96.94 333 MET A C 1
ATOM 2589 O O . MET A 1 333 ? 10.122 -17.977 -5.111 1.00 96.94 333 MET A O 1
ATOM 2593 N N . LEU A 1 334 ? 10.800 -16.101 -4.069 1.00 96.19 334 LEU A N 1
ATOM 2594 C CA . LEU A 1 334 ? 10.269 -15.163 -5.050 1.00 96.19 334 LEU A CA 1
ATOM 2595 C C . LEU A 1 334 ? 11.410 -14.516 -5.832 1.00 96.19 334 LEU A C 1
ATOM 2597 O O . LEU A 1 334 ? 12.331 -13.939 -5.259 1.00 96.19 334 LEU A O 1
ATOM 2601 N N . TYR A 1 335 ? 11.325 -14.587 -7.156 1.00 93.31 335 TYR A N 1
ATOM 2602 C CA . TYR A 1 335 ? 12.246 -13.952 -8.089 1.00 93.31 335 TYR A CA 1
ATOM 2603 C C . TYR A 1 335 ? 11.511 -12.912 -8.940 1.00 93.31 335 TYR A C 1
ATOM 2605 O O . TYR A 1 335 ? 10.334 -13.069 -9.274 1.00 93.31 335 TYR A O 1
ATOM 2613 N N . SER A 1 336 ? 12.242 -11.888 -9.386 1.00 89.69 336 SER A N 1
ATOM 2614 C CA . SER A 1 336 ? 11.762 -10.909 -10.369 1.00 89.69 336 SER A CA 1
ATOM 2615 C C . SER A 1 336 ? 10.451 -10.223 -9.944 1.00 89.69 336 SER A C 1
ATOM 2617 O O . SER A 1 336 ? 10.418 -9.495 -8.953 1.00 89.69 336 SER A O 1
ATOM 2619 N N . ASN A 1 337 ? 9.369 -10.422 -10.702 1.00 90.94 337 ASN A N 1
ATOM 2620 C CA . ASN A 1 337 ? 8.060 -9.825 -10.486 1.00 90.94 337 ASN A CA 1
ATOM 2621 C C . ASN A 1 337 ? 7.000 -10.738 -9.897 1.00 90.94 337 ASN A C 1
ATOM 2623 O O . ASN A 1 337 ? 5.817 -10.400 -9.932 1.00 90.94 337 ASN A O 1
ATOM 2627 N N . ALA A 1 338 ? 7.431 -11.841 -9.298 1.00 95.19 338 ALA A N 1
ATOM 2628 C CA . ALA A 1 338 ? 6.521 -12.731 -8.629 1.00 95.19 338 ALA A CA 1
ATOM 2629 C C . ALA A 1 338 ? 5.844 -12.064 -7.428 1.00 95.19 338 ALA A C 1
ATOM 2631 O O . ALA A 1 338 ? 6.466 -11.274 -6.713 1.00 95.19 338 ALA A O 1
ATOM 2632 N N . THR A 1 339 ? 4.585 -12.420 -7.202 1.00 96.44 339 THR A N 1
ATOM 2633 C CA . THR A 1 339 ? 3.796 -12.003 -6.039 1.00 96.44 339 THR A CA 1
ATOM 2634 C C . THR A 1 339 ? 3.242 -13.222 -5.309 1.00 96.44 339 THR A C 1
ATOM 2636 O O . THR A 1 339 ? 3.038 -14.273 -5.921 1.00 96.44 339 THR A O 1
ATOM 2639 N N . ALA A 1 340 ? 3.008 -13.098 -4.005 1.00 97.88 340 ALA A N 1
ATOM 2640 C CA . ALA A 1 340 ? 2.425 -14.155 -3.191 1.00 97.88 340 ALA A CA 1
ATOM 2641 C C . ALA A 1 340 ? 1.467 -13.594 -2.137 1.00 97.88 340 ALA A C 1
ATOM 2643 O O . ALA A 1 340 ? 1.824 -12.672 -1.405 1.00 97.88 340 ALA A O 1
ATOM 2644 N N . ASP A 1 341 ? 0.301 -14.217 -2.022 1.00 97.56 341 ASP A N 1
ATOM 2645 C CA . ASP A 1 341 ? -0.700 -13.956 -0.996 1.00 97.56 341 ASP A CA 1
ATOM 2646 C C . ASP A 1 341 ? -0.772 -15.172 -0.055 1.00 97.56 341 ASP A C 1
ATOM 2648 O O . ASP A 1 341 ? -1.057 -16.298 -0.473 1.00 97.56 341 ASP A O 1
ATOM 2652 N N . LEU A 1 342 ? -0.444 -14.959 1.224 1.00 97.75 342 LEU A N 1
ATOM 2653 C CA . LEU A 1 342 ? -0.277 -16.012 2.229 1.00 97.75 342 LEU A CA 1
ATOM 2654 C C . LEU A 1 342 ? -1.382 -15.922 3.288 1.00 97.75 342 LEU A C 1
ATOM 2656 O O . LEU A 1 342 ? -1.437 -14.956 4.053 1.00 97.75 342 LEU A O 1
ATOM 2660 N N . TYR A 1 343 ? -2.238 -16.943 3.345 1.00 96.00 343 TYR A N 1
ATOM 2661 C CA . TYR A 1 343 ? -3.419 -16.983 4.213 1.00 96.00 343 TYR A CA 1
ATOM 2662 C C . TYR A 1 343 ? -3.323 -18.009 5.354 1.00 96.00 343 TYR A C 1
ATOM 2664 O O . TYR A 1 343 ? -4.067 -17.886 6.330 1.00 96.00 343 TYR A O 1
ATOM 2672 N N . GLY A 1 344 ? -2.445 -19.014 5.246 1.00 96.69 344 GLY A N 1
ATOM 2673 C CA . GLY A 1 344 ? -2.376 -20.112 6.214 1.00 96.69 344 GLY A CA 1
ATOM 2674 C C . GLY A 1 344 ? -1.222 -21.099 6.013 1.00 96.69 344 GLY A C 1
ATOM 2675 O O . GLY A 1 344 ? -0.305 -20.877 5.222 1.00 96.69 344 GLY A O 1
ATOM 2676 N N . GLY A 1 345 ? -1.270 -22.210 6.755 1.00 97.00 345 GLY A N 1
ATOM 2677 C CA . GLY A 1 345 ? -0.306 -23.311 6.679 1.00 97.00 345 GLY A CA 1
ATOM 2678 C C . GLY A 1 345 ? 1.032 -23.063 7.388 1.00 97.00 345 GLY A C 1
ATOM 2679 O O . GLY A 1 345 ? 1.164 -22.232 8.285 1.00 97.00 345 GLY A O 1
ATOM 2680 N N . ARG A 1 346 ? 2.060 -23.828 7.021 1.00 97.88 346 ARG A N 1
ATOM 2681 C CA . ARG A 1 346 ? 3.418 -23.714 7.564 1.00 97.88 346 ARG A CA 1
ATOM 2682 C C . ARG A 1 346 ? 4.408 -23.470 6.437 1.00 97.88 346 ARG A C 1
ATOM 2684 O O . ARG A 1 346 ? 4.590 -24.328 5.581 1.00 97.88 346 ARG A O 1
ATOM 2691 N N . ILE A 1 347 ? 5.100 -22.340 6.498 1.00 98.38 347 ILE A N 1
ATOM 2692 C CA . ILE A 1 347 ? 6.204 -21.991 5.601 1.00 98.38 347 ILE A CA 1
ATOM 2693 C C . ILE A 1 347 ? 7.429 -21.795 6.491 1.00 98.38 347 ILE A C 1
ATOM 2695 O O . ILE A 1 347 ? 7.410 -20.919 7.351 1.00 98.38 347 ILE A O 1
ATOM 2699 N N . ASN A 1 348 ? 8.461 -22.633 6.355 1.00 98.19 348 ASN A N 1
ATOM 2700 C CA . ASN A 1 348 ? 9.630 -22.507 7.237 1.00 98.19 348 ASN A CA 1
ATOM 2701 C C . ASN A 1 348 ? 10.529 -21.339 6.817 1.00 98.19 348 ASN A C 1
ATOM 2703 O O . ASN A 1 348 ? 10.923 -20.554 7.675 1.00 98.19 348 ASN A O 1
ATOM 2707 N N . TYR A 1 349 ? 10.826 -21.236 5.518 1.00 97.88 349 TYR A N 1
ATOM 2708 C CA . TYR A 1 349 ? 11.736 -20.240 4.958 1.00 97.88 349 TYR A CA 1
ATOM 2709 C C . TYR A 1 349 ? 11.083 -19.427 3.846 1.00 97.88 349 TYR A C 1
ATOM 2711 O O . TYR A 1 349 ? 10.343 -19.969 3.019 1.00 97.88 349 TYR A O 1
ATOM 2719 N N . LEU A 1 350 ? 11.396 -18.133 3.827 1.00 97.50 350 LEU A N 1
ATOM 2720 C CA . LEU A 1 350 ? 10.996 -17.198 2.786 1.00 97.50 350 LEU A CA 1
ATOM 2721 C C . LEU A 1 350 ? 12.220 -16.446 2.257 1.00 97.50 350 LEU A C 1
ATOM 2723 O O . LEU A 1 350 ? 12.977 -15.843 3.019 1.00 97.50 350 LEU A O 1
ATOM 2727 N N . THR A 1 351 ? 12.385 -16.463 0.938 1.00 95.56 351 THR A N 1
ATOM 2728 C CA . THR A 1 351 ? 13.446 -15.759 0.214 1.00 95.56 351 THR A CA 1
ATOM 2729 C C . THR A 1 351 ? 12.834 -14.826 -0.829 1.00 95.56 351 THR A C 1
ATOM 2731 O O . THR A 1 351 ? 11.937 -15.227 -1.572 1.00 95.56 351 THR A O 1
ATOM 2734 N N . SER A 1 352 ? 13.355 -13.605 -0.948 1.00 94.25 352 SER A N 1
ATOM 2735 C CA . SER A 1 352 ? 12.982 -12.646 -1.994 1.00 94.25 352 SER A CA 1
ATOM 2736 C C . SER A 1 352 ? 14.243 -12.135 -2.685 1.00 94.25 352 SER A C 1
ATOM 2738 O O . SER A 1 352 ? 15.137 -11.623 -2.024 1.00 94.25 352 SER A O 1
ATOM 2740 N N . PHE A 1 353 ? 14.317 -12.275 -4.009 1.00 90.38 353 PHE A N 1
ATOM 2741 C CA . PHE A 1 353 ? 15.442 -11.821 -4.835 1.00 90.38 353 PHE A CA 1
ATOM 2742 C C . PHE A 1 353 ? 15.097 -10.536 -5.597 1.00 90.38 353 PHE A C 1
ATOM 2744 O O . PHE A 1 353 ? 15.213 -10.493 -6.827 1.00 90.38 353 PHE A O 1
ATOM 2751 N N . LYS A 1 354 ? 14.584 -9.518 -4.900 1.00 78.19 354 LYS A N 1
ATOM 2752 C CA . LYS A 1 354 ? 14.084 -8.303 -5.545 1.00 78.19 354 LYS A CA 1
ATOM 2753 C C . LYS A 1 354 ? 14.323 -7.012 -4.750 1.00 78.19 354 LYS A C 1
ATOM 2755 O O . LYS A 1 354 ? 14.135 -6.988 -3.537 1.00 78.19 354 LYS A O 1
ATOM 2760 N N . ASP A 1 355 ? 14.598 -5.941 -5.490 1.00 74.88 355 ASP A N 1
ATOM 2761 C CA . ASP A 1 355 ? 14.536 -4.536 -5.080 1.00 74.88 355 ASP A CA 1
ATOM 2762 C C . ASP A 1 355 ? 13.137 -4.178 -4.524 1.00 74.88 355 ASP A C 1
ATOM 2764 O O . ASP A 1 355 ? 12.105 -4.432 -5.151 1.00 74.88 355 ASP A O 1
ATOM 2768 N N . ALA A 1 356 ? 13.084 -3.531 -3.366 1.00 66.81 356 ALA A N 1
ATOM 2769 C CA . ALA A 1 356 ? 11.919 -3.192 -2.551 1.00 66.81 356 ALA A CA 1
ATOM 2770 C C . ALA A 1 356 ? 10.997 -2.125 -3.159 1.00 66.81 356 ALA A C 1
ATOM 2772 O O . ALA A 1 356 ? 10.111 -1.606 -2.485 1.00 66.81 356 ALA A O 1
ATOM 2773 N N . ALA A 1 357 ? 11.132 -1.818 -4.450 1.00 65.62 357 ALA A N 1
ATOM 2774 C CA . ALA A 1 357 ? 10.308 -0.832 -5.148 1.00 65.62 357 ALA A CA 1
ATOM 2775 C C . ALA A 1 357 ? 8.827 -1.249 -5.322 1.00 65.62 357 ALA A C 1
ATOM 2777 O O . ALA A 1 357 ? 8.118 -0.701 -6.155 1.00 65.62 357 ALA A O 1
ATOM 2778 N N . SER A 1 358 ? 8.375 -2.313 -4.660 1.00 67.50 358 SER A N 1
ATOM 2779 C CA . SER A 1 358 ? 6.961 -2.656 -4.456 1.00 67.50 358 SER A CA 1
ATOM 2780 C C . SER A 1 358 ? 6.895 -3.850 -3.515 1.00 67.50 358 SER A C 1
ATOM 2782 O O . SER A 1 358 ? 7.580 -4.851 -3.763 1.00 67.50 358 SER A O 1
ATOM 2784 N N . THR A 1 359 ? 6.036 -3.777 -2.498 1.00 72.06 359 THR A N 1
ATOM 2785 C CA . THR A 1 359 ? 5.653 -4.946 -1.701 1.00 72.06 359 THR A CA 1
ATOM 2786 C C . THR A 1 359 ? 4.994 -5.978 -2.616 1.00 72.06 359 THR A C 1
ATOM 2788 O O . THR A 1 359 ? 4.234 -5.641 -3.526 1.00 72.06 359 THR A O 1
ATOM 2791 N N . ARG A 1 360 ? 5.357 -7.251 -2.450 1.00 86.50 360 ARG A N 1
ATOM 2792 C CA . ARG A 1 360 ? 4.882 -8.347 -3.318 1.00 86.50 360 ARG A CA 1
ATOM 2793 C C . ARG A 1 360 ? 4.458 -9.590 -2.561 1.00 86.50 360 ARG A C 1
ATOM 2795 O O . ARG A 1 360 ? 3.970 -10.531 -3.179 1.00 86.50 360 ARG A O 1
ATOM 2802 N N . ILE A 1 361 ? 4.649 -9.589 -1.249 1.00 96.00 361 ILE A N 1
ATOM 2803 C CA . ILE A 1 361 ? 4.282 -10.691 -0.376 1.00 96.00 361 ILE A CA 1
ATOM 2804 C C . ILE A 1 361 ? 3.259 -10.145 0.608 1.00 96.00 361 ILE A C 1
ATOM 2806 O O . ILE A 1 361 ? 3.616 -9.413 1.530 1.00 96.00 361 ILE A O 1
ATOM 2810 N N . ASN A 1 362 ? 1.991 -10.477 0.399 1.00 96.62 362 ASN A N 1
ATOM 2811 C CA . ASN A 1 362 ? 0.930 -10.125 1.326 1.00 96.62 362 ASN A CA 1
ATOM 2812 C C . ASN A 1 362 ? 0.760 -11.251 2.347 1.00 96.62 362 ASN A C 1
ATOM 2814 O O . ASN A 1 362 ? 0.517 -12.401 1.985 1.00 96.62 362 ASN A O 1
ATOM 2818 N N . ILE A 1 363 ? 0.878 -10.924 3.630 1.00 97.00 363 ILE A N 1
ATOM 2819 C CA . ILE A 1 363 ? 0.661 -11.858 4.738 1.00 97.00 363 ILE A CA 1
ATOM 2820 C C . ILE A 1 363 ? -0.639 -11.473 5.427 1.00 97.00 363 ILE A C 1
ATOM 2822 O O . ILE A 1 363 ? -0.724 -10.424 6.065 1.00 97.00 363 ILE A O 1
ATOM 2826 N N . TYR A 1 364 ? -1.646 -12.331 5.322 1.00 95.12 364 TYR A N 1
ATOM 2827 C CA . TYR A 1 364 ? -2.949 -12.109 5.933 1.00 95.12 364 TYR A CA 1
ATOM 2828 C C . TYR A 1 364 ? -2.958 -12.696 7.348 1.00 95.12 364 TYR A C 1
ATOM 2830 O O . TYR A 1 364 ? -3.135 -13.896 7.554 1.00 95.12 364 TYR A O 1
ATOM 2838 N N . ALA A 1 365 ? -2.749 -11.834 8.344 1.00 95.00 365 ALA A N 1
ATOM 2839 C CA . ALA A 1 365 ? -2.571 -12.229 9.741 1.00 95.00 365 ALA A CA 1
ATOM 2840 C C . ALA A 1 365 ? -3.628 -11.603 10.663 1.00 95.00 365 ALA A C 1
ATOM 2842 O O . ALA A 1 365 ? -4.248 -10.586 10.347 1.00 95.00 365 ALA A O 1
ATOM 2843 N N . LEU A 1 366 ? -3.834 -12.209 11.832 1.00 90.94 366 LEU A N 1
ATOM 2844 C CA . LEU A 1 366 ? -4.581 -11.591 12.928 1.00 90.94 366 LEU A CA 1
ATOM 2845 C C . LEU A 1 366 ? -3.751 -10.482 13.609 1.00 90.94 366 LEU A C 1
ATOM 2847 O O . LEU A 1 366 ? -2.518 -10.481 13.520 1.00 90.94 366 LEU A O 1
ATOM 2851 N N . PRO A 1 367 ? -4.400 -9.546 14.334 1.00 91.19 367 PRO A N 1
ATOM 2852 C CA . PRO A 1 367 ? -3.687 -8.573 15.156 1.00 91.19 367 PRO A CA 1
ATOM 2853 C C . PRO A 1 367 ? -2.719 -9.244 16.141 1.00 91.19 367 PRO A C 1
ATOM 2855 O O . PRO A 1 367 ? -3.051 -10.263 16.746 1.00 91.19 367 PRO A O 1
ATOM 2858 N N . GLY A 1 368 ? -1.555 -8.625 16.360 1.00 91.25 368 GLY A N 1
ATOM 2859 C CA . GLY A 1 368 ? -0.535 -9.132 17.286 1.00 91.25 368 GLY A CA 1
ATOM 2860 C C . GLY A 1 368 ? 0.575 -9.963 16.639 1.00 91.25 368 GLY A C 1
ATOM 2861 O O . GLY A 1 368 ? 1.272 -10.681 17.352 1.00 91.25 368 GLY A O 1
ATOM 2862 N N . TRP A 1 369 ? 0.752 -9.871 15.317 1.00 96.50 369 TRP A N 1
ATOM 2863 C CA . TRP A 1 369 ? 1.979 -10.330 14.666 1.00 96.50 369 TRP A CA 1
ATOM 2864 C C . TRP A 1 369 ? 3.197 -9.545 15.180 1.00 96.50 369 TRP A C 1
ATOM 2866 O O . TRP A 1 369 ? 3.076 -8.415 15.660 1.00 96.50 369 TRP A O 1
ATOM 2876 N N . SER A 1 370 ? 4.375 -10.151 15.086 1.00 96.88 370 SER A N 1
ATOM 2877 C CA . SER A 1 370 ? 5.649 -9.516 15.418 1.00 96.88 370 SER A CA 1
ATOM 2878 C C . SER A 1 370 ? 6.758 -10.047 14.518 1.00 96.88 370 SER A C 1
ATOM 2880 O O . SER A 1 370 ? 6.636 -11.118 13.921 1.00 96.88 370 SER A O 1
ATOM 2882 N N . TRP A 1 371 ? 7.884 -9.346 14.478 1.00 97.81 371 TRP A N 1
ATOM 2883 C CA . TRP A 1 371 ? 9.138 -9.956 14.046 1.00 97.81 371 TRP A CA 1
ATOM 2884 C C . TRP A 1 371 ? 9.540 -11.067 15.034 1.00 97.81 371 TRP A C 1
ATOM 2886 O O . TRP A 1 371 ? 9.088 -11.081 16.187 1.00 97.81 371 TRP A O 1
ATOM 2896 N N . ILE A 1 372 ? 10.312 -12.050 14.570 1.00 97.44 372 ILE A N 1
ATOM 2897 C CA . ILE A 1 372 ? 10.773 -13.181 15.398 1.00 97.44 372 ILE A CA 1
ATOM 2898 C C . ILE A 1 372 ? 11.677 -12.695 16.541 1.00 97.44 372 ILE A C 1
ATOM 2900 O O . ILE A 1 372 ? 11.602 -13.229 17.651 1.00 97.44 372 ILE A O 1
ATOM 2904 N N . SER A 1 373 ? 12.479 -11.663 16.280 1.00 96.00 373 SER A N 1
ATOM 2905 C CA . SER A 1 373 ? 13.299 -10.939 17.252 1.00 96.00 373 SER A CA 1
ATOM 2906 C C . SER A 1 373 ? 13.147 -9.423 17.043 1.00 96.00 373 SER A C 1
ATOM 2908 O O . SER A 1 373 ? 12.296 -8.985 16.271 1.00 96.00 373 SER A O 1
ATOM 2910 N N . ASP A 1 374 ? 13.954 -8.608 17.727 1.00 92.25 374 ASP A N 1
ATOM 2911 C CA . ASP A 1 374 ? 14.024 -7.162 17.461 1.00 92.25 374 ASP A CA 1
ATOM 2912 C C . ASP A 1 374 ? 14.685 -6.840 16.098 1.00 92.25 374 ASP A C 1
ATOM 2914 O O . ASP A 1 374 ? 14.725 -5.676 15.695 1.00 92.25 374 ASP A O 1
ATOM 2918 N N . ASP A 1 375 ? 15.198 -7.855 15.390 1.00 93.69 375 ASP A N 1
ATOM 2919 C CA . ASP A 1 375 ? 15.772 -7.751 14.050 1.00 93.69 375 ASP A CA 1
ATOM 2920 C C . ASP A 1 375 ? 14.782 -8.279 12.984 1.00 93.69 375 ASP A C 1
ATOM 2922 O O . ASP A 1 375 ? 14.512 -9.486 12.932 1.00 93.69 375 ASP A O 1
ATOM 2926 N N . PRO A 1 376 ? 14.240 -7.416 12.098 1.00 93.81 376 PRO A N 1
ATOM 2927 C CA . PRO A 1 376 ? 13.325 -7.843 11.041 1.00 93.81 376 PRO A CA 1
ATOM 2928 C C . PRO A 1 376 ? 13.986 -8.760 9.999 1.00 93.81 376 PRO A C 1
ATOM 2930 O O . PRO A 1 376 ? 13.271 -9.371 9.208 1.00 93.81 376 PRO A O 1
ATOM 2933 N N . LEU A 1 377 ? 15.319 -8.891 9.991 1.00 94.31 377 LEU A N 1
ATOM 2934 C CA . LEU A 1 377 ? 16.041 -9.810 9.107 1.00 94.31 377 LEU A CA 1
ATOM 2935 C C . LEU A 1 377 ? 15.860 -11.284 9.493 1.00 94.31 377 LEU A C 1
ATOM 2937 O O . LEU A 1 377 ? 16.065 -12.154 8.654 1.00 94.31 377 LEU A O 1
ATOM 2941 N N . GLU A 1 378 ? 15.475 -11.595 10.735 1.00 96.25 378 GLU A N 1
ATOM 2942 C CA . GLU A 1 378 ? 15.320 -12.992 11.163 1.00 96.25 378 GLU A CA 1
ATOM 2943 C C . GLU A 1 378 ? 14.030 -13.635 10.645 1.00 96.25 378 GLU A C 1
ATOM 2945 O O . GLU A 1 378 ? 13.995 -14.834 10.358 1.00 96.25 378 GLU A O 1
ATOM 2950 N N . GLY A 1 379 ? 12.952 -12.857 10.544 1.00 97.44 379 GLY A N 1
ATOM 2951 C CA . GLY A 1 379 ? 11.657 -13.352 10.094 1.00 97.44 379 GLY A CA 1
ATOM 2952 C C . GLY A 1 379 ? 10.465 -12.782 10.849 1.00 97.44 379 GLY A C 1
ATOM 2953 O O . GLY A 1 379 ? 10.584 -11.892 11.693 1.00 97.44 379 GLY A O 1
ATOM 2954 N N . ILE A 1 380 ? 9.292 -13.339 10.560 1.00 98.19 380 ILE A N 1
ATOM 2955 C CA . ILE A 1 380 ? 7.989 -12.878 11.051 1.00 98.19 380 ILE A CA 1
ATOM 2956 C C . ILE A 1 380 ? 7.206 -14.018 11.708 1.00 98.19 380 ILE A C 1
ATOM 2958 O O . ILE A 1 380 ? 7.285 -15.179 11.303 1.00 98.19 380 ILE A O 1
ATOM 2962 N N . GLN A 1 381 ? 6.425 -13.694 12.734 1.00 98.44 381 GLN A N 1
ATOM 2963 C CA . GLN A 1 381 ? 5.563 -14.637 13.437 1.00 98.44 381 GLN A CA 1
ATOM 2964 C C . GLN A 1 381 ? 4.222 -14.006 13.816 1.00 98.44 381 GLN A C 1
ATOM 2966 O O . GLN A 1 381 ? 4.089 -12.788 13.937 1.00 98.44 381 GLN A O 1
ATOM 2971 N N . GLY A 1 382 ? 3.216 -14.844 14.036 1.00 97.81 382 GLY A N 1
ATOM 2972 C CA . GLY A 1 382 ? 1.880 -14.381 14.383 1.00 97.81 382 GLY A CA 1
ATOM 2973 C C . GLY A 1 382 ? 0.856 -15.503 14.381 1.00 97.81 382 GLY A C 1
ATOM 2974 O O . GLY A 1 382 ? 1.179 -16.665 14.631 1.00 97.81 382 GLY A O 1
ATOM 2975 N N . GLN A 1 383 ? -0.394 -15.138 14.113 1.00 97.44 383 GLN A N 1
ATOM 2976 C CA . GLN A 1 383 ? -1.485 -16.079 13.882 1.00 97.44 383 GLN A CA 1
ATOM 2977 C C . GLN A 1 383 ? -2.117 -15.799 12.525 1.00 97.44 383 GLN A C 1
ATOM 2979 O O . GLN A 1 383 ? -2.379 -14.642 12.189 1.00 97.44 383 GLN A O 1
ATOM 2984 N N . TRP A 1 384 ? -2.372 -16.860 11.769 1.00 96.00 384 TRP A N 1
ATOM 2985 C CA . TRP A 1 384 ? -3.189 -16.815 10.566 1.00 96.00 384 TRP A CA 1
ATOM 2986 C C . TRP A 1 384 ? -4.642 -16.503 10.917 1.00 96.00 384 TRP A C 1
ATOM 2988 O O . TRP A 1 384 ? -5.042 -16.502 12.084 1.00 96.00 384 TRP A O 1
ATOM 2998 N N . TRP A 1 385 ? -5.466 -16.267 9.902 1.00 85.75 385 TRP A N 1
ATOM 2999 C CA . TRP A 1 385 ? -6.883 -15.943 10.089 1.00 85.75 385 TRP A CA 1
ATOM 3000 C C . TRP A 1 385 ? -7.711 -17.034 10.759 1.00 85.75 385 TRP A C 1
ATOM 3002 O O . TRP A 1 385 ? -8.697 -16.731 11.431 1.00 85.75 385 TRP A O 1
ATOM 3012 N N . ASP A 1 386 ? -7.318 -18.294 10.608 1.00 85.69 386 ASP A N 1
ATOM 3013 C CA . ASP A 1 386 ? -7.947 -19.419 11.299 1.00 85.69 386 ASP A CA 1
ATOM 3014 C C . ASP A 1 386 ? -7.511 -19.539 12.777 1.00 85.69 386 ASP A C 1
ATOM 3016 O O . ASP A 1 386 ? -8.005 -20.400 13.509 1.00 85.69 386 ASP A O 1
ATOM 3020 N N . GLY A 1 387 ? -6.618 -18.652 13.233 1.00 91.88 387 GLY A N 1
ATOM 3021 C CA . GLY A 1 387 ? -6.051 -18.615 14.578 1.00 91.88 387 GLY A CA 1
ATOM 3022 C C . GLY A 1 387 ? -4.860 -19.552 14.780 1.00 91.88 387 GLY A C 1
ATOM 3023 O O . GLY A 1 387 ? -4.301 -19.587 15.881 1.00 91.88 387 GLY A O 1
ATOM 3024 N N . SER A 1 388 ? -4.460 -20.315 13.761 1.00 94.44 388 SER A N 1
ATOM 3025 C CA . SER A 1 388 ? -3.281 -21.168 13.850 1.00 94.44 388 SER A CA 1
ATOM 3026 C C . SER A 1 388 ? -2.002 -20.316 13.856 1.00 94.44 388 SER A C 1
ATOM 3028 O O . SER A 1 388 ? -1.936 -19.274 13.200 1.00 94.44 388 SER A O 1
ATOM 3030 N N . PRO A 1 389 ? -0.989 -20.680 14.664 1.00 97.69 389 PRO A N 1
ATOM 3031 C CA . PRO A 1 389 ? 0.231 -19.893 14.763 1.00 97.69 389 PRO A CA 1
ATOM 3032 C C . PRO A 1 389 ? 1.115 -20.088 13.529 1.00 97.69 389 PRO A C 1
ATOM 3034 O O . PRO A 1 389 ? 1.208 -21.194 12.997 1.00 97.69 389 PRO A O 1
ATOM 3037 N N . PHE A 1 390 ? 1.858 -19.048 13.159 1.00 98.25 390 PHE A N 1
ATOM 3038 C CA . PHE A 1 390 ? 2.908 -19.130 12.149 1.00 98.25 390 PHE A CA 1
ATOM 3039 C C . PHE A 1 390 ? 4.214 -18.518 12.627 1.00 98.25 390 PHE A C 1
ATOM 3041 O O . PHE A 1 390 ? 4.238 -17.625 13.476 1.00 98.25 390 PHE A O 1
ATOM 3048 N N . ARG A 1 391 ? 5.306 -19.011 12.045 1.00 98.38 391 ARG A N 1
ATOM 3049 C CA . ARG A 1 391 ? 6.655 -18.472 12.189 1.00 98.38 391 ARG A CA 1
ATOM 3050 C C . ARG A 1 391 ? 7.428 -18.778 10.909 1.00 98.38 391 ARG A C 1
ATOM 3052 O O . ARG A 1 391 ? 7.637 -19.951 10.614 1.00 98.38 391 ARG A O 1
ATOM 3059 N N . ILE A 1 392 ? 7.816 -17.735 10.185 1.00 98.38 392 ILE A N 1
ATOM 3060 C CA . ILE A 1 392 ? 8.500 -17.800 8.890 1.00 98.38 392 ILE A CA 1
ATOM 3061 C C . ILE A 1 392 ? 9.865 -17.139 9.060 1.00 98.38 392 ILE A C 1
ATOM 3063 O O . ILE A 1 392 ? 9.927 -15.953 9.377 1.00 98.38 392 ILE A O 1
ATOM 3067 N N . GLU A 1 393 ? 10.942 -17.898 8.870 1.00 98.25 393 GLU A N 1
ATOM 3068 C CA . GLU A 1 393 ? 12.309 -17.368 8.894 1.00 98.25 393 GLU A CA 1
ATOM 3069 C C . GLU A 1 393 ? 12.667 -16.781 7.527 1.00 98.25 393 GLU A C 1
ATOM 3071 O O . GLU A 1 393 ? 12.318 -17.346 6.486 1.00 98.25 393 GLU A O 1
ATOM 3076 N N . PHE A 1 394 ? 13.371 -15.652 7.513 1.00 96.62 394 PHE A N 1
ATOM 3077 C CA . PHE A 1 394 ? 13.889 -15.096 6.267 1.00 96.62 394 PHE A CA 1
ATOM 3078 C C . PHE A 1 394 ? 15.280 -15.642 5.990 1.00 96.62 394 PHE A C 1
ATOM 3080 O O . PHE A 1 394 ? 16.110 -15.795 6.884 1.00 96.62 394 PHE A O 1
ATOM 3087 N N . THR A 1 395 ? 15.536 -15.949 4.725 1.00 93.81 395 THR A N 1
ATOM 3088 C CA . THR A 1 395 ? 16.873 -16.317 4.264 1.00 93.81 395 THR A CA 1
ATOM 3089 C C . THR A 1 395 ? 17.354 -15.237 3.313 1.00 93.81 395 THR A C 1
ATOM 3091 O O . THR A 1 395 ? 17.002 -15.250 2.136 1.00 93.81 395 THR A O 1
ATOM 3094 N N . ASP A 1 396 ? 18.165 -14.309 3.802 1.00 79.06 396 ASP A N 1
ATOM 3095 C CA . ASP A 1 396 ? 18.861 -13.371 2.928 1.00 79.06 396 ASP A CA 1
ATOM 3096 C C . ASP A 1 396 ? 20.089 -14.079 2.335 1.00 79.06 396 ASP A C 1
ATOM 3098 O O . ASP A 1 396 ? 21.181 -14.068 2.901 1.00 79.06 396 ASP A O 1
ATOM 3102 N N . GLU A 1 397 ? 19.946 -14.691 1.155 1.00 72.38 397 GLU A N 1
ATOM 3103 C CA . GLU A 1 397 ? 21.096 -15.167 0.361 1.00 72.38 397 GLU A CA 1
ATOM 3104 C C . GLU A 1 397 ? 21.838 -14.007 -0.351 1.00 72.38 397 GLU A C 1
ATOM 3106 O O . GLU A 1 397 ? 22.517 -14.192 -1.369 1.00 72.38 397 GLU A O 1
ATOM 3111 N N . ASN A 1 398 ? 21.733 -12.793 0.199 1.00 62.81 398 ASN A N 1
ATOM 3112 C CA . ASN A 1 398 ? 22.198 -11.537 -0.393 1.00 62.81 398 ASN A CA 1
ATOM 3113 C C . ASN A 1 398 ? 23.723 -11.465 -0.549 1.00 62.81 398 ASN A C 1
ATOM 3115 O O . ASN A 1 398 ? 24.221 -10.647 -1.319 1.00 62.81 398 ASN A O 1
ATOM 3119 N N . GLU A 1 399 ? 24.495 -12.361 0.078 1.00 70.25 399 GLU A N 1
ATOM 3120 C CA . GLU A 1 399 ? 25.947 -12.431 -0.150 1.00 70.25 399 GLU A CA 1
ATOM 3121 C C . GLU A 1 399 ? 26.311 -12.647 -1.628 1.00 70.25 399 GLU A C 1
ATOM 3123 O O . GLU A 1 399 ? 27.388 -12.235 -2.060 1.00 70.25 399 GLU A O 1
ATOM 3128 N N . ARG A 1 400 ? 25.433 -13.281 -2.422 1.00 75.56 400 ARG A N 1
ATOM 3129 C CA . ARG A 1 400 ? 25.659 -13.476 -3.867 1.00 75.56 400 ARG A CA 1
ATOM 3130 C C . ARG A 1 400 ? 25.069 -12.381 -4.747 1.00 75.56 400 ARG A C 1
ATOM 3132 O O . ARG A 1 400 ? 25.476 -12.276 -5.904 1.00 75.56 400 ARG A O 1
ATOM 3139 N N . TYR A 1 401 ? 24.131 -11.599 -4.229 1.00 78.69 401 TYR A N 1
ATOM 3140 C CA . TYR A 1 401 ? 23.400 -10.590 -4.981 1.00 78.69 401 TYR A CA 1
ATOM 3141 C C . TYR A 1 401 ? 23.442 -9.275 -4.197 1.00 78.69 401 TYR A C 1
ATOM 3143 O O . TYR A 1 401 ? 22.594 -9.013 -3.354 1.00 78.69 401 TYR A O 1
ATOM 3151 N N . HIS A 1 402 ? 24.469 -8.465 -4.465 1.00 76.31 402 HIS A N 1
ATOM 3152 C CA . HIS A 1 402 ? 24.780 -7.249 -3.701 1.00 76.31 402 HIS A CA 1
ATOM 3153 C C . HIS A 1 402 ? 23.723 -6.136 -3.773 1.00 76.31 402 HIS A C 1
ATOM 3155 O O . HIS A 1 402 ? 23.827 -5.181 -3.009 1.00 76.31 402 HIS A O 1
ATOM 3161 N N . ASP A 1 403 ? 22.727 -6.269 -4.646 1.00 83.38 403 ASP A N 1
ATOM 3162 C CA . ASP A 1 403 ? 21.758 -5.214 -4.952 1.00 83.38 403 ASP A CA 1
ATOM 3163 C C . ASP A 1 403 ? 20.320 -5.601 -4.575 1.00 83.38 403 ASP A C 1
ATOM 3165 O O . ASP A 1 403 ? 19.377 -4.988 -5.052 1.00 83.38 403 ASP A O 1
ATOM 3169 N N . VAL A 1 404 ? 20.135 -6.637 -3.753 1.00 85.75 404 VAL A N 1
ATOM 3170 C CA . VAL A 1 404 ? 18.800 -7.113 -3.378 1.00 85.75 404 VAL A CA 1
ATOM 3171 C C . VAL A 1 404 ? 18.406 -6.561 -2.019 1.00 85.75 404 VAL A C 1
ATOM 3173 O O . VAL A 1 404 ? 19.157 -6.687 -1.049 1.00 85.75 404 VAL A O 1
ATOM 3176 N N . ASP A 1 405 ? 17.206 -5.992 -1.943 1.00 89.75 405 ASP A N 1
ATOM 3177 C CA . ASP A 1 405 ? 16.660 -5.535 -0.675 1.00 89.75 405 ASP A CA 1
ATOM 3178 C C . ASP A 1 405 ? 16.255 -6.717 0.225 1.00 89.75 405 ASP A C 1
ATOM 3180 O O . ASP A 1 405 ? 15.756 -7.736 -0.267 1.00 89.75 405 ASP A O 1
ATOM 3184 N N . PRO A 1 406 ? 16.428 -6.598 1.553 1.00 91.69 406 PRO A N 1
ATOM 3185 C CA . PRO A 1 406 ? 16.030 -7.635 2.499 1.00 91.69 406 PRO A CA 1
ATOM 3186 C C . PRO A 1 406 ? 14.568 -8.074 2.357 1.00 91.69 406 PRO A C 1
ATOM 3188 O O . PRO A 1 406 ? 13.680 -7.268 2.057 1.00 91.69 406 PRO A O 1
ATOM 3191 N N . VAL A 1 407 ? 14.285 -9.348 2.661 1.00 93.88 407 VAL A N 1
ATOM 3192 C CA . VAL A 1 407 ? 12.936 -9.940 2.517 1.00 93.88 407 VAL A CA 1
ATOM 3193 C C . VAL A 1 407 ? 11.844 -9.118 3.211 1.00 93.88 407 VAL A C 1
ATOM 3195 O O . VAL A 1 407 ? 10.768 -8.934 2.640 1.00 93.88 407 VAL A O 1
ATOM 3198 N N . TRP A 1 408 ? 12.114 -8.575 4.401 1.00 94.00 408 TRP A N 1
ATOM 3199 C CA . TRP A 1 408 ? 11.125 -7.821 5.181 1.00 94.00 408 TRP A CA 1
ATOM 3200 C C . TRP A 1 408 ? 10.609 -6.563 4.471 1.00 94.00 408 TRP A C 1
ATOM 3202 O O . TRP A 1 408 ? 9.464 -6.177 4.692 1.00 94.00 408 TRP A O 1
ATOM 3212 N N . MET A 1 409 ? 11.402 -5.955 3.582 1.00 93.06 409 MET A N 1
ATOM 3213 C CA . MET A 1 409 ? 10.985 -4.780 2.805 1.00 93.06 409 MET A CA 1
ATOM 3214 C C . MET A 1 409 ? 9.992 -5.132 1.688 1.00 93.06 409 MET A C 1
ATOM 3216 O O . MET A 1 409 ? 9.309 -4.258 1.163 1.00 93.06 409 MET A O 1
ATOM 3220 N N . ASN A 1 410 ? 9.888 -6.414 1.329 1.00 92.94 410 ASN A N 1
ATOM 3221 C CA . ASN A 1 410 ? 8.967 -6.912 0.309 1.00 92.94 410 ASN A CA 1
ATOM 3222 C C . ASN A 1 410 ? 7.633 -7.416 0.897 1.00 92.94 410 ASN A C 1
ATOM 3224 O O . ASN A 1 410 ? 6.749 -7.828 0.135 1.00 92.94 410 ASN A O 1
ATOM 3228 N N . ILE A 1 411 ? 7.486 -7.385 2.226 1.00 94.62 411 ILE A N 1
ATOM 3229 C CA . ILE A 1 411 ? 6.322 -7.897 2.951 1.00 94.62 411 ILE A CA 1
ATOM 3230 C C . ILE A 1 411 ? 5.344 -6.771 3.270 1.00 94.62 411 ILE A C 1
ATOM 3232 O O . ILE A 1 411 ? 5.705 -5.732 3.815 1.00 94.62 411 ILE A O 1
ATOM 3236 N N . ASN A 1 412 ? 4.073 -7.037 2.998 1.00 94.62 412 ASN A N 1
ATOM 3237 C CA . ASN A 1 412 ? 2.941 -6.259 3.460 1.00 94.62 412 ASN A CA 1
ATOM 3238 C C . ASN A 1 412 ? 2.072 -7.143 4.362 1.00 94.62 412 ASN A C 1
ATOM 3240 O O . ASN A 1 412 ? 1.585 -8.186 3.927 1.00 94.62 412 ASN A O 1
ATOM 3244 N N . VAL A 1 413 ? 1.879 -6.759 5.624 1.00 94.12 413 VAL A N 1
ATOM 3245 C CA . VAL A 1 413 ? 1.021 -7.519 6.544 1.00 94.12 413 VAL A CA 1
ATOM 3246 C C . VAL A 1 413 ? -0.377 -6.918 6.536 1.00 94.12 413 VAL A C 1
ATOM 3248 O O . VAL A 1 413 ? -0.590 -5.807 7.018 1.00 94.12 413 VAL A O 1
ATOM 3251 N N . ILE A 1 414 ? -1.340 -7.675 6.022 1.00 91.06 414 ILE A N 1
ATOM 3252 C CA . ILE A 1 414 ? -2.734 -7.259 5.907 1.00 91.06 414 ILE A CA 1
ATOM 3253 C C . ILE A 1 414 ? -3.511 -7.823 7.093 1.00 91.06 414 ILE A C 1
ATOM 3255 O O . ILE A 1 414 ? -3.697 -9.034 7.237 1.00 91.06 414 ILE A O 1
ATOM 3259 N N . ILE A 1 415 ? -3.995 -6.923 7.946 1.00 88.44 415 ILE A N 1
ATOM 3260 C CA . ILE A 1 415 ? -4.886 -7.263 9.052 1.00 88.44 415 ILE A CA 1
ATOM 3261 C C . ILE A 1 415 ? -6.314 -6.964 8.585 1.00 88.44 415 ILE A C 1
ATOM 3263 O O . ILE A 1 415 ? -6.637 -5.794 8.377 1.00 88.44 415 ILE A O 1
ATOM 3267 N N . PRO A 1 416 ? -7.187 -7.973 8.414 1.00 73.06 416 PRO A N 1
ATOM 3268 C CA . PRO A 1 416 ? -8.564 -7.732 8.024 1.00 73.06 416 PRO A CA 1
ATOM 3269 C C . PRO A 1 416 ? -9.233 -6.904 9.108 1.00 73.06 416 PRO A C 1
ATOM 3271 O O . PRO A 1 416 ? -9.111 -7.186 10.306 1.00 73.06 416 PRO A O 1
ATOM 3274 N N . GLU A 1 417 ? -9.974 -5.889 8.686 1.00 71.12 417 GLU A N 1
ATOM 3275 C CA . GLU A 1 417 ? -10.693 -5.061 9.631 1.00 71.12 417 GLU A CA 1
ATOM 3276 C C . GLU A 1 417 ? -11.664 -5.926 10.458 1.00 71.12 417 GLU A C 1
ATOM 3278 O O . GLU A 1 417 ? -12.300 -6.850 9.931 1.00 71.12 417 GLU A O 1
ATOM 3283 N N . PRO A 1 418 ? -11.855 -5.623 11.757 1.00 68.69 418 PRO A N 1
ATOM 3284 C CA . PRO A 1 418 ? -12.803 -6.340 12.613 1.00 68.69 418 PRO A CA 1
ATOM 3285 C C . PRO A 1 418 ? -14.219 -6.441 12.021 1.00 68.69 418 PRO A C 1
ATOM 3287 O O . PRO A 1 418 ? -14.978 -7.357 12.349 1.00 68.69 418 PRO A O 1
ATOM 3290 N N . ALA A 1 419 ? -14.573 -5.504 11.139 1.00 60.94 419 ALA A N 1
ATOM 3291 C CA . ALA A 1 419 ? -15.827 -5.468 10.404 1.00 60.94 419 ALA A CA 1
ATOM 3292 C C . ALA A 1 419 ? -15.952 -6.661 9.431 1.00 60.94 419 ALA A C 1
ATOM 3294 O O . ALA A 1 419 ? -16.931 -7.411 9.494 1.00 60.94 419 ALA A O 1
ATOM 3295 N N . SER A 1 420 ? -14.937 -6.910 8.602 1.00 61.16 420 SER A N 1
ATOM 3296 C CA . SER A 1 420 ? -14.904 -8.026 7.645 1.00 61.16 420 SER A CA 1
ATOM 3297 C C . SER A 1 420 ? -15.002 -9.378 8.358 1.00 61.16 420 SER A C 1
ATOM 3299 O O . SER A 1 420 ? -15.787 -10.245 7.962 1.00 61.16 420 SER A O 1
ATOM 3301 N N . LEU A 1 421 ? -14.315 -9.522 9.497 1.00 59.19 421 LEU A N 1
ATOM 3302 C CA . LEU A 1 421 ? -14.402 -10.716 10.347 1.00 59.19 421 LEU A CA 1
ATOM 3303 C C . LEU A 1 421 ? -15.821 -10.946 10.886 1.00 59.19 421 LEU A C 1
ATOM 3305 O O . LEU A 1 421 ? -16.324 -12.074 10.905 1.00 59.19 421 LEU A O 1
ATOM 3309 N N . PHE A 1 422 ? -16.505 -9.878 11.295 1.00 64.50 422 PHE A N 1
ATOM 3310 C CA . PHE A 1 422 ? -17.877 -9.963 11.782 1.00 64.50 422 PHE A CA 1
ATOM 3311 C C . PHE A 1 422 ? -18.872 -10.357 10.672 1.00 64.50 422 PHE A C 1
ATOM 3313 O O . PHE A 1 422 ? -19.796 -11.133 10.930 1.00 64.50 422 PHE A O 1
ATOM 3320 N N . LEU A 1 423 ? -18.668 -9.908 9.427 1.00 58.44 423 LEU A N 1
ATOM 3321 C CA . LEU A 1 423 ? -19.491 -10.317 8.276 1.00 58.44 423 LEU A CA 1
ATOM 3322 C C . LEU A 1 423 ? -19.318 -11.784 7.923 1.00 58.44 423 LEU A C 1
ATOM 3324 O O . LEU A 1 423 ? -20.318 -12.471 7.713 1.00 58.44 423 LEU A O 1
ATOM 3328 N N . ILE A 1 424 ? -18.079 -12.274 7.899 1.00 63.97 424 ILE A N 1
ATOM 3329 C CA . ILE A 1 424 ? -17.793 -13.692 7.663 1.00 63.97 424 ILE A CA 1
ATOM 3330 C C . ILE A 1 424 ? -18.460 -14.537 8.755 1.00 63.97 424 ILE A C 1
ATOM 3332 O O . ILE A 1 424 ? -19.159 -15.506 8.450 1.00 63.97 424 ILE A O 1
ATOM 3336 N N . ALA A 1 425 ? -18.352 -14.126 10.024 1.00 62.78 425 ALA A N 1
ATOM 3337 C CA . ALA A 1 425 ? -19.006 -14.811 11.137 1.00 62.78 425 ALA A CA 1
ATOM 3338 C C . ALA A 1 425 ? -20.541 -14.845 10.994 1.00 62.78 425 ALA A C 1
ATOM 3340 O O . ALA A 1 425 ? -21.161 -15.888 11.226 1.00 62.78 425 ALA A O 1
ATOM 3341 N N . ILE A 1 426 ? -21.168 -13.739 10.571 1.00 68.94 426 ILE A N 1
ATOM 3342 C CA . ILE A 1 426 ? -22.609 -13.699 10.278 1.00 68.94 426 ILE A CA 1
ATOM 3343 C C . ILE A 1 426 ? -22.951 -14.605 9.092 1.00 68.94 426 ILE A C 1
ATOM 3345 O O . ILE A 1 426 ? -23.908 -15.375 9.181 1.00 68.94 426 ILE A O 1
ATOM 3349 N N . GLY A 1 427 ? -22.182 -14.549 8.004 1.00 60.66 427 GLY A N 1
ATOM 3350 C CA . GLY A 1 427 ? -22.379 -15.381 6.818 1.00 60.66 427 GLY A CA 1
ATOM 3351 C C . GLY A 1 427 ? -22.357 -16.871 7.159 1.00 60.66 427 GLY A C 1
ATOM 3352 O O . GLY A 1 427 ? -23.306 -17.592 6.846 1.00 60.66 427 GLY A O 1
ATOM 3353 N N . ILE A 1 428 ? -21.345 -17.318 7.910 1.00 60.75 428 ILE A N 1
ATOM 3354 C CA . ILE A 1 428 ? -21.231 -18.701 8.399 1.00 60.75 428 ILE A CA 1
ATOM 3355 C C . ILE A 1 428 ? -22.419 -19.067 9.303 1.00 60.75 428 ILE A C 1
ATOM 3357 O O . ILE A 1 428 ? -22.994 -20.152 9.169 1.00 60.75 428 ILE A O 1
ATOM 3361 N N . ALA A 1 429 ? -22.828 -18.171 10.207 1.00 64.31 429 ALA A N 1
ATOM 3362 C CA . ALA A 1 429 ? -23.970 -18.405 11.093 1.00 64.31 429 ALA A CA 1
ATOM 3363 C C . ALA A 1 429 ? -25.305 -18.525 10.333 1.00 64.31 429 ALA A C 1
ATOM 3365 O O . ALA A 1 429 ? -26.185 -19.280 10.754 1.00 64.31 429 ALA A O 1
ATOM 3366 N N . LEU A 1 430 ? -25.460 -17.805 9.218 1.00 62.16 430 LEU A N 1
ATOM 3367 C CA . LEU A 1 430 ? -26.636 -17.884 8.351 1.00 62.16 430 LEU A CA 1
ATOM 3368 C C . LEU A 1 430 ? -26.639 -19.158 7.496 1.00 62.16 430 LEU A C 1
ATOM 3370 O O . LEU A 1 430 ? -27.699 -19.764 7.340 1.00 62.16 430 LEU A O 1
ATOM 3374 N N . ILE A 1 431 ? -25.477 -19.600 7.003 1.00 67.25 431 ILE A N 1
ATOM 3375 C CA . ILE A 1 431 ? -25.345 -20.847 6.232 1.00 67.25 431 ILE A CA 1
ATOM 3376 C C . ILE A 1 431 ? -25.638 -22.068 7.112 1.00 67.25 431 ILE A C 1
ATOM 3378 O O . ILE A 1 431 ? -26.373 -22.948 6.687 1.00 67.25 431 ILE A O 1
ATOM 3382 N N . ARG A 1 432 ? -25.172 -22.094 8.370 1.00 52.28 432 ARG A N 1
ATOM 3383 C CA . ARG A 1 432 ? -25.432 -23.206 9.312 1.00 52.28 432 ARG A CA 1
ATOM 3384 C C . ARG A 1 432 ? -26.895 -23.360 9.754 1.00 52.28 432 ARG A C 1
ATOM 3386 O O . ARG A 1 432 ? -27.219 -24.335 10.426 1.00 52.28 432 ARG A O 1
ATOM 3393 N N . LYS A 1 433 ? -27.764 -22.387 9.460 1.00 49.75 433 LYS A N 1
ATOM 3394 C CA . LYS A 1 433 ? -29.200 -22.437 9.795 1.00 49.75 433 LYS A CA 1
ATOM 3395 C C . LYS A 1 433 ? -30.087 -22.932 8.650 1.00 49.75 433 LYS A C 1
ATOM 3397 O O . LYS A 1 433 ? -31.299 -23.031 8.852 1.00 49.75 433 LYS A O 1
ATOM 3402 N N . ARG A 1 434 ? -29.513 -23.208 7.482 1.00 44.53 434 ARG A N 1
ATOM 3403 C CA . ARG A 1 434 ? -30.159 -23.965 6.407 1.00 44.53 434 ARG A CA 1
ATOM 3404 C C . ARG A 1 434 ? -29.656 -25.396 6.445 1.00 44.53 434 ARG A C 1
ATOM 3406 O O . ARG A 1 434 ? -30.482 -26.273 6.119 1.00 44.53 434 ARG A O 1
#

Mean predicted aligned error: 16.99 Å

Foldseek 3Di:
DPVVVVVVVVVVVVVVVVVVVVVVVPPPPPPPPPVVLEFEAPREEEEAEDEDQVDAREYYADEYQEYEYDDAHEYEYQEWADDDDDRTWYAEYEYEAAYEYEAQEYAYAEYEYYHQYAYEHQYYEYAEYEYPAALLEARYEYEFEPDKAADVNDLQFFIWHAGPVRHIYTYGYDPPPPPPHDGPSSNYDYDHDDPLLVVVVVVVVVVVVPPPPPPDPDDDDDDDDDDDDDDDDDDDDDDDDDDDDDPDDPDPDPPPVLEFEAPREEEEAEDQDQVDAREYYADEYQEYEYDPQHEYEYQEWPDDDDDRTWYAEYEYDDQYEYEAAEYAYAEYEYEDNYAYEHQYYEYAEYEYQADLSYQRYEAEFAPPKDQPDPDVQQWIWHAGPVRHIYTYGYDCPCVVPVRGDGPSSNYDYDYPDVSVVVVVVVVVVVVVVD

Sequence (434 aa):
MTKFKLFSEVAAMKRLLGLLMFAYISVSMSFAGYSDGWITAEEYEGHVSWTNSNQSLIVDGGGAIGIEMRNHSQLEVRSTSSPLGLGSGIQVIGLNDYSHLDYRNGETFNLMLYGNATADLYGGRIDYLTSFQYAATTHVNIYALPGWSWISDDPLLGIQGQWWDGSPFDIKFDNKEYRGYDPVWMMIDVIIPEPATFLLMTLGCFLIRNKKPRIAPISQNLLKHSSKAFCVISPEIKVSIVLLCSISTVSFAGYSDGWITAGEYEGHVSWTNSNQPLIVDGGGAIGIEMRNHSQLEVRSTSTPLGLGSGIQVIGLKDNSHLDYYDGETFNLMLYSNATADLYGGRINYLTSFKDAASTRINIYALPGWSWISDDPLEGIQGQWWDGSPFRIEFTDENERYHDVDPVWMNINVIIPEPASLFLIAIGIALIRKR

Secondary structure (DSSP, 8-state):
--HHHHHHHHHHHHHHHHHHHHHHHHS-------SS-EEETT-EEEEEEE--SSS-EEEEB-EEEEEEE-TT-EEEEEE--SS-BTTBSEEEEEE-TT-EEEE-S-EEEEEEEETT-EEEE-SSEEEEEEEE--TTS--EEEEB-TT-EEGGG-TTTEEEEEBTTS-EEEEEE--TT-SSPPPGGGGEEEE---HHHHHHHHHHHHHHHT----------------------------------------------S-EEETT-EEEEEEE--SSS-EEEEB-EEEEEEE-TT-EEEEEE--SS-BTTBSEEEEEE-TT-EEEE-SSEEEEEEEETT-EEEE-SSEEEEEEEES-SSS--EEEEB-TT-EESSS-TTSEEEEEBTTS-EEEEEE---GGG-TTPPPGGGGEEEE---HHHHHHHHHHHHHHTT-

Nearest PDB structures (foldseek):
  2z8z-assembly1_A  TM=2.354E-01  e=4.629E-03  Pseudomonas sp. MIS38
  2zvd-assembly1_C  TM=2.022E-01  e=6.214E-03  Pseudomonas sp. MIS38

pLDDT: mean 82.77, std 20.22, range [29.2, 98.62]

Radius of gyration: 33.16 Å; Cα contacts (8 Å, |Δi|>4): 983; chains: 1; bounding box: 62×142×66 Å

Solvent-accessible surface area (backbone atoms only — not comparable to full-atom values): 23106 Å² total; per-residue (Å²): 130,69,74,67,57,57,58,53,53,55,54,50,51,54,52,51,52,50,51,53,52,50,54,67,68,63,60,69,83,70,74,82,71,61,83,84,27,63,35,40,61,91,39,61,45,60,75,47,77,42,63,48,62,90,53,52,38,37,31,47,31,7,29,24,53,28,41,36,32,27,51,58,8,39,40,36,31,60,28,30,24,76,70,68,51,97,83,20,3,30,45,30,39,37,30,23,45,53,6,38,35,44,35,48,25,33,30,34,46,33,41,37,37,26,63,64,23,37,36,43,41,44,44,50,45,45,51,28,40,34,50,57,34,67,61,42,50,70,35,34,41,37,40,32,40,90,80,53,46,42,43,92,78,32,61,73,50,16,43,31,36,28,24,72,88,65,52,69,44,61,33,31,39,60,69,84,78,64,84,81,44,43,62,54,57,58,22,52,42,78,48,58,77,56,71,62,53,55,52,46,51,54,50,50,55,52,59,58,70,67,61,68,82,76,79,73,78,90,73,89,82,79,90,80,88,84,91,85,85,89,90,89,83,86,89,88,84,89,80,88,80,82,89,74,91,73,82,79,75,89,68,88,75,77,70,84,86,30,68,35,40,66,88,42,62,46,61,77,47,80,44,57,48,58,91,52,52,39,36,30,48,29,8,28,24,55,26,39,37,33,24,68,42,8,39,40,37,31,60,26,30,22,74,69,68,52,97,82,23,2,31,46,31,40,38,30,23,48,55,6,38,34,44,36,47,28,30,31,33,47,32,43,35,35,29,69,59,25,36,35,42,40,44,44,48,45,47,47,30,40,32,47,61,34,60,50,58,44,64,36,34,39,37,40,31,40,91,80,53,44,50,69,50,100,47,60,72,53,15,41,29,38,27,24,71,89,64,50,71,42,60,32,32,42,53,78,70,40,91,82,41,90,76,46,35,59,49,61,58,25,49,41,80,45,60,77,53,72,58,60,57,50,50,52,53,49,52,52,57,56,58,75,73,110